Protein AF-A0A2E1ADJ5-F1 (afdb_monomer_lite)

Structure (mmCIF, N/CA/C/O backbone):
data_AF-A0A2E1ADJ5-F1
#
_entry.id   AF-A0A2E1ADJ5-F1
#
loop_
_atom_site.group_PDB
_atom_site.id
_atom_site.type_symbol
_atom_site.label_atom_id
_atom_site.label_alt_id
_atom_site.label_comp_id
_atom_site.label_asym_id
_atom_site.label_entity_id
_atom_site.label_seq_id
_atom_site.pdbx_PDB_ins_code
_atom_site.Cartn_x
_atom_site.Cartn_y
_atom_site.Cartn_z
_atom_site.occupancy
_atom_site.B_iso_or_equiv
_atom_site.auth_seq_id
_atom_site.auth_comp_id
_atom_site.auth_asym_id
_atom_site.auth_atom_id
_atom_site.pdbx_PDB_model_num
ATOM 1 N N . MET A 1 1 ? -7.834 29.417 52.247 1.00 52.25 1 MET A N 1
ATOM 2 C CA . MET A 1 1 ? -7.275 28.263 51.501 1.00 52.25 1 MET A CA 1
ATOM 3 C C . MET A 1 1 ? -6.589 27.219 52.386 1.00 52.25 1 MET A C 1
ATOM 5 O O . MET A 1 1 ? -6.859 26.043 52.193 1.00 52.25 1 MET A O 1
ATOM 9 N N . GLN A 1 2 ? -5.779 27.581 53.392 1.00 65.94 2 GLN A N 1
ATOM 10 C CA . GLN A 1 2 ? -5.091 26.585 54.244 1.00 65.94 2 GLN A CA 1
ATOM 11 C C . GLN A 1 2 ? -6.019 25.698 55.107 1.00 65.94 2 GLN A C 1
ATOM 13 O O . GLN A 1 2 ? -5.661 24.567 55.423 1.00 65.94 2 GLN A O 1
ATOM 18 N N . SER A 1 3 ? -7.222 26.161 55.468 1.00 71.06 3 SER A N 1
ATOM 19 C CA . SER A 1 3 ? -8.193 25.342 56.218 1.00 71.06 3 SER A CA 1
ATOM 20 C C . SER A 1 3 ? -8.814 24.229 55.368 1.00 71.06 3 SER A C 1
ATOM 22 O O . SER A 1 3 ? -9.024 23.127 55.866 1.00 71.06 3 SER A O 1
ATOM 24 N N . ILE A 1 4 ? -9.042 24.482 54.078 1.00 83.25 4 ILE A N 1
ATOM 25 C CA . ILE A 1 4 ? -9.613 23.507 53.137 1.00 83.25 4 ILE A CA 1
ATOM 26 C C . ILE A 1 4 ? -8.600 22.386 52.877 1.00 83.25 4 ILE A C 1
ATOM 28 O O . ILE A 1 4 ? -8.944 21.213 52.980 1.00 83.25 4 ILE A O 1
ATOM 32 N N . LEU A 1 5 ? -7.324 22.740 52.685 1.00 82.56 5 LEU A N 1
ATOM 33 C CA . LEU A 1 5 ? -6.226 21.780 52.528 1.00 82.56 5 LEU A CA 1
ATOM 34 C C . LEU A 1 5 ? -6.036 20.878 53.754 1.00 82.56 5 LEU A C 1
ATOM 36 O O . LEU A 1 5 ? -5.823 19.680 53.596 1.00 82.56 5 LEU A O 1
ATOM 40 N N . ARG A 1 6 ? -6.180 21.412 54.975 1.00 81.12 6 ARG A N 1
ATOM 41 C CA . ARG A 1 6 ? -6.134 20.612 56.218 1.00 81.12 6 ARG A CA 1
ATOM 42 C C . ARG A 1 6 ? -7.337 19.685 56.391 1.00 81.12 6 ARG A C 1
ATOM 44 O O . ARG A 1 6 ? -7.247 18.689 57.101 1.00 81.12 6 ARG A O 1
ATOM 51 N N . THR A 1 7 ? -8.460 20.027 55.769 1.00 75.31 7 THR A N 1
ATOM 52 C CA . THR A 1 7 ? -9.682 19.218 55.828 1.00 75.31 7 THR A CA 1
ATOM 53 C C . THR A 1 7 ? -9.616 18.088 54.802 1.00 75.31 7 THR A C 1
ATOM 55 O O . THR A 1 7 ? -9.894 16.948 55.148 1.00 75.31 7 THR A O 1
ATOM 58 N N . LEU A 1 8 ? -9.139 18.376 53.587 1.00 78.88 8 LEU A N 1
ATOM 59 C CA . LEU A 1 8 ? -8.881 17.369 52.554 1.00 78.88 8 LEU A CA 1
ATOM 60 C C . LEU A 1 8 ? -7.801 16.370 52.974 1.00 78.88 8 LEU A C 1
ATOM 62 O O . LEU A 1 8 ? -8.005 15.170 52.842 1.00 78.88 8 LEU A O 1
ATOM 66 N N . THR A 1 9 ? -6.696 16.844 53.555 1.00 81.88 9 THR A N 1
ATOM 67 C CA . THR A 1 9 ? -5.648 15.947 54.072 1.00 81.88 9 THR A CA 1
ATOM 68 C C . THR A 1 9 ? -6.170 15.057 55.192 1.00 81.88 9 THR A C 1
ATOM 70 O O . THR A 1 9 ? -5.968 13.859 55.116 1.00 81.88 9 THR A O 1
ATOM 73 N N . LYS A 1 10 ? -6.945 15.569 56.160 1.00 71.00 10 LYS A N 1
ATOM 74 C CA . LYS A 1 10 ? -7.554 14.721 57.206 1.00 71.00 10 LYS A CA 1
ATOM 75 C C . LYS A 1 10 ? -8.559 13.688 56.687 1.00 71.00 10 LYS A C 1
ATOM 77 O O . LYS A 1 10 ? -8.744 12.668 57.338 1.00 71.00 10 LYS A O 1
ATOM 82 N N . ILE A 1 11 ? -9.217 13.955 55.559 1.00 72.06 11 ILE A N 1
ATOM 83 C CA . ILE A 1 11 ? -10.135 13.006 54.911 1.00 72.06 11 ILE A CA 1
ATOM 84 C C . ILE A 1 11 ? -9.351 11.929 54.142 1.00 72.06 11 ILE A C 1
ATOM 86 O O . ILE A 1 11 ? -9.779 10.780 54.107 1.00 72.06 11 ILE A O 1
ATOM 90 N N . LEU A 1 12 ? -8.189 12.279 53.582 1.00 76.94 12 LEU A N 1
ATOM 91 C CA . LEU A 1 12 ? -7.312 11.363 52.844 1.00 76.94 12 LEU A CA 1
ATOM 92 C C . LEU A 1 12 ? -6.382 10.532 53.748 1.00 76.94 12 LEU A C 1
ATOM 94 O O . LEU A 1 12 ? -5.967 9.453 53.348 1.00 76.94 12 LEU A O 1
ATOM 98 N N . ASP A 1 13 ? -6.082 10.998 54.965 1.00 72.50 13 ASP A N 1
ATOM 99 C CA . ASP A 1 13 ? -5.106 10.372 55.878 1.00 72.50 13 ASP A CA 1
ATOM 100 C C . ASP A 1 13 ? -5.638 9.123 56.611 1.00 72.50 13 ASP A C 1
ATOM 102 O O . ASP A 1 13 ? -4.948 8.540 57.444 1.00 72.50 13 ASP A O 1
ATOM 106 N N . GLY A 1 14 ? -6.889 8.716 56.361 1.00 58.53 14 GLY A N 1
ATOM 107 C CA . GLY A 1 14 ? -7.429 7.418 56.785 1.00 58.53 14 GLY A CA 1
ATOM 108 C C . GLY A 1 14 ? -7.419 7.126 58.293 1.00 58.53 14 GLY A C 1
ATOM 109 O O . GLY A 1 14 ? -7.661 5.986 58.683 1.00 58.53 14 GLY A O 1
ATOM 110 N N . THR A 1 15 ? -7.148 8.111 59.158 1.00 62.16 15 THR A N 1
ATOM 111 C CA . THR A 1 15 ? -7.036 7.889 60.605 1.00 62.16 15 THR A CA 1
ATOM 112 C C . THR A 1 15 ? -8.416 7.570 61.197 1.00 62.16 15 THR A C 1
ATOM 114 O O . THR A 1 15 ? -9.298 8.434 61.215 1.00 62.16 15 THR A O 1
ATOM 117 N N . P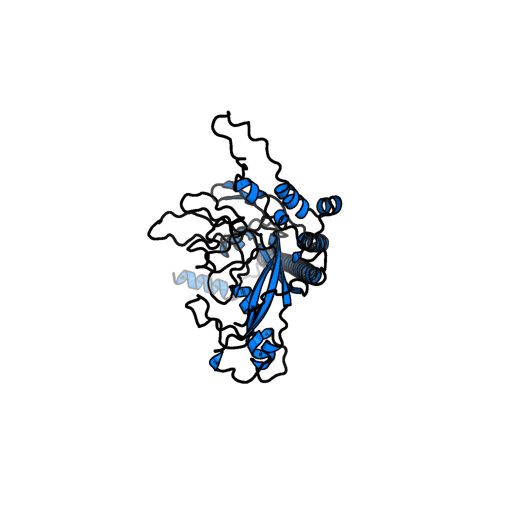RO A 1 16 ? -8.653 6.336 61.686 1.00 54.38 16 PRO A N 1
ATOM 118 C CA . PRO A 1 16 ? -9.977 5.927 62.127 1.00 54.38 16 PRO A CA 1
ATOM 119 C C . PRO A 1 16 ? -10.346 6.667 63.416 1.00 54.38 16 PRO A C 1
ATOM 121 O O . PRO A 1 16 ? -9.725 6.494 64.467 1.00 54.38 16 PRO A O 1
ATOM 124 N N . SER A 1 17 ? -11.378 7.509 63.353 1.00 57.72 17 SER A N 1
ATOM 125 C CA . SER A 1 17 ? -11.903 8.200 64.528 1.00 57.72 17 SER A CA 1
ATOM 126 C C . SER A 1 17 ? -12.551 7.192 65.482 1.00 57.72 17 SER A C 1
ATOM 128 O O . SER A 1 17 ? -13.560 6.571 65.155 1.00 57.72 17 SER A O 1
ATOM 130 N N . HIS A 1 18 ? -11.993 7.058 66.683 1.00 56.41 18 HIS A N 1
ATOM 131 C CA . HIS A 1 18 ? -12.342 6.065 67.707 1.00 56.41 18 HIS A CA 1
ATOM 132 C C . HIS A 1 18 ? -13.720 6.258 68.393 1.00 56.41 18 HIS A C 1
ATOM 134 O O . HIS A 1 18 ? -13.924 5.808 69.521 1.00 56.41 18 HIS A O 1
ATOM 140 N N . ILE A 1 19 ? -14.686 6.940 67.763 1.00 54.78 19 ILE A N 1
ATOM 141 C CA . ILE A 1 19 ? -15.938 7.364 68.407 1.00 54.78 19 ILE A CA 1
ATOM 142 C C . ILE A 1 19 ? -17.159 6.750 67.703 1.00 54.78 19 ILE A C 1
ATOM 144 O O . ILE A 1 19 ? -17.507 7.129 66.593 1.00 54.78 19 ILE A O 1
ATOM 148 N N . ARG A 1 20 ? -17.858 5.881 68.452 1.00 50.19 20 ARG A N 1
ATOM 149 C CA . ARG A 1 20 ? -19.203 5.304 68.225 1.00 50.19 20 ARG A CA 1
ATOM 150 C C . ARG A 1 20 ? -19.357 4.244 67.119 1.00 50.19 20 ARG A C 1
ATOM 152 O O . ARG A 1 20 ? -19.408 4.528 65.932 1.00 50.19 20 ARG A O 1
ATOM 159 N N . HIS A 1 21 ? -19.638 3.019 67.576 1.00 53.53 21 HIS A N 1
ATOM 160 C CA . HIS A 1 21 ? -20.157 1.850 66.847 1.00 53.53 21 HIS A CA 1
ATOM 161 C C . HIS A 1 21 ? -21.548 2.059 66.187 1.00 53.53 21 HIS A C 1
ATOM 163 O O . HIS A 1 21 ? -22.458 1.248 66.361 1.00 53.53 21 HIS A O 1
ATOM 169 N N . SER A 1 22 ? -21.766 3.128 65.418 1.00 59.50 22 SER A N 1
ATOM 170 C CA . SER A 1 22 ? -23.012 3.319 64.664 1.00 59.50 22 SER A CA 1
ATOM 171 C C . SER A 1 22 ? -22.792 3.153 63.160 1.00 59.50 22 SER A C 1
ATOM 173 O O . SER A 1 22 ? -22.309 4.058 62.494 1.00 59.50 22 SER A O 1
ATOM 175 N N . ARG A 1 23 ? -23.228 1.995 62.643 1.00 59.97 23 ARG A N 1
ATOM 176 C CA . ARG A 1 23 ? 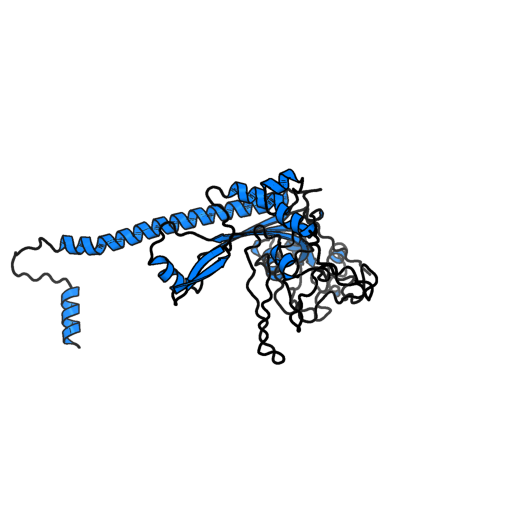-23.607 1.723 61.241 1.00 59.97 23 ARG A CA 1
ATOM 177 C C . ARG A 1 23 ? -22.555 2.045 60.156 1.00 59.97 23 ARG A C 1
ATOM 179 O O . ARG A 1 23 ? -22.776 2.898 59.312 1.00 59.97 23 ARG A O 1
ATOM 186 N N . GLN A 1 24 ? -21.520 1.209 60.048 1.00 62.94 24 GLN A N 1
ATOM 187 C CA . GLN A 1 24 ? -20.665 1.090 58.845 1.00 62.94 24 GLN A CA 1
ATOM 188 C C . GLN A 1 24 ? -21.319 0.308 57.676 1.00 62.94 24 GLN A C 1
ATOM 190 O O . GLN A 1 24 ? -20.657 -0.039 56.704 1.00 62.94 24 GLN A O 1
ATOM 195 N N . ARG A 1 25 ? -22.630 0.021 57.721 1.00 67.19 25 ARG A N 1
ATOM 196 C CA . ARG A 1 25 ? -23.320 -0.873 56.760 1.00 67.19 25 ARG A CA 1
ATOM 197 C C . ARG A 1 25 ? -23.532 -0.299 55.341 1.00 67.19 25 ARG A C 1
ATOM 199 O O . ARG A 1 25 ? -24.276 -0.892 54.575 1.00 67.19 25 ARG A O 1
ATOM 206 N N . GLY A 1 26 ? -22.894 0.814 54.978 1.00 79.38 26 GLY A N 1
ATOM 207 C CA . GLY A 1 26 ? -23.014 1.424 53.643 1.00 79.38 26 GLY A CA 1
ATOM 208 C C . GLY A 1 26 ? -21.693 1.793 52.966 1.00 79.38 26 GLY A C 1
ATOM 209 O O . GLY A 1 26 ? -21.693 2.053 51.769 1.00 79.38 26 GLY A O 1
ATOM 210 N N . GLN A 1 27 ? -20.568 1.787 53.691 1.00 85.81 27 GLN A N 1
ATOM 211 C CA . GLN A 1 27 ? -19.283 2.229 53.140 1.00 85.81 27 GLN A CA 1
ATOM 212 C C . GLN A 1 27 ? -18.742 1.247 52.093 1.00 85.81 27 GLN A C 1
ATOM 214 O O . GLN A 1 27 ? -18.392 1.662 50.997 1.00 85.81 27 GLN A O 1
ATOM 219 N N . SER A 1 28 ? -18.776 -0.057 52.382 1.00 86.56 28 SER A N 1
ATOM 220 C CA . SER A 1 28 ? -18.347 -1.088 51.426 1.00 86.56 28 SER A CA 1
ATOM 221 C C . SER A 1 28 ? -19.194 -1.091 50.144 1.00 86.56 28 SER A C 1
ATOM 223 O O . SER A 1 28 ? -18.665 -1.342 49.066 1.00 86.56 28 SER A O 1
ATOM 225 N N . LEU A 1 29 ? -20.486 -0.744 50.238 1.00 92.50 29 LEU A N 1
ATOM 226 C CA . LEU A 1 29 ? -21.352 -0.616 49.064 1.00 92.50 29 LEU A CA 1
ATOM 227 C C . LEU A 1 29 ? -20.966 0.606 48.220 1.00 92.50 29 LEU A C 1
ATOM 229 O O . LEU A 1 29 ? -20.943 0.505 46.999 1.00 92.50 29 LEU A O 1
ATOM 233 N N . ALA A 1 30 ? -20.618 1.730 48.854 1.00 92.12 30 ALA A N 1
ATOM 234 C CA . ALA A 1 30 ? -20.147 2.923 48.152 1.00 92.12 30 ALA A CA 1
ATOM 235 C C . ALA A 1 30 ? -18.777 2.706 47.484 1.00 92.12 30 ALA A C 1
ATOM 237 O O . ALA A 1 30 ? -18.592 3.100 46.336 1.00 92.12 30 ALA A O 1
ATOM 238 N N . GLU A 1 31 ? -17.842 2.037 48.162 1.00 93.50 31 GLU A N 1
ATOM 239 C CA . GLU A 1 31 ? -16.528 1.699 47.600 1.00 93.50 31 GLU A CA 1
ATOM 240 C C . GLU A 1 31 ? -16.664 0.739 46.412 1.00 93.50 31 GLU A C 1
ATOM 242 O O . GLU A 1 31 ? -16.095 0.983 45.349 1.00 93.50 31 GLU A O 1
ATOM 247 N N . MET A 1 32 ? -17.492 -0.303 46.540 1.00 94.69 32 MET A N 1
ATOM 248 C CA . MET A 1 32 ? -17.757 -1.221 45.433 1.00 94.69 32 MET A CA 1
ATOM 249 C C . MET A 1 32 ? -18.460 -0.514 44.268 1.00 94.69 32 MET A C 1
ATOM 251 O O . MET A 1 32 ? -18.084 -0.736 43.120 1.00 94.69 32 MET A O 1
ATOM 255 N N . ALA A 1 33 ? -19.427 0.367 44.536 1.00 96.06 33 ALA A N 1
ATOM 256 C CA . ALA A 1 33 ? -20.116 1.135 43.499 1.00 96.06 33 ALA A CA 1
ATOM 257 C C . ALA A 1 33 ? -19.177 2.081 42.729 1.00 96.06 33 ALA A C 1
ATOM 259 O O . ALA A 1 33 ? -19.435 2.355 41.561 1.00 96.06 33 ALA A O 1
ATOM 260 N N . LEU A 1 34 ? -18.088 2.547 43.352 1.00 95.62 34 LEU A N 1
ATOM 261 C CA . LEU A 1 34 ? -17.091 3.410 42.712 1.00 95.62 34 LEU A CA 1
ATOM 262 C C . LEU A 1 34 ? -16.047 2.599 41.923 1.00 95.62 34 LEU A C 1
ATOM 264 O O . LEU A 1 34 ? -15.686 2.983 40.815 1.00 95.62 34 LEU A O 1
ATOM 268 N N . VAL A 1 35 ? -15.599 1.452 42.444 1.00 96.81 35 VAL A N 1
ATOM 269 C CA . VAL A 1 35 ? -14.569 0.614 41.792 1.00 96.81 35 VAL A CA 1
ATOM 270 C C . VAL A 1 35 ? -15.132 -0.220 40.638 1.00 96.81 35 VAL A C 1
ATOM 272 O O . VAL A 1 35 ? -14.465 -0.409 39.624 1.00 96.81 35 VAL A O 1
ATOM 275 N N . THR A 1 36 ? -16.368 -0.703 40.760 1.00 96.75 36 THR A N 1
ATOM 276 C CA . THR A 1 36 ? -17.011 -1.559 39.750 1.00 96.75 36 THR A CA 1
ATOM 277 C C . THR A 1 36 ? -17.039 -0.943 38.340 1.00 96.75 36 THR A C 1
ATOM 279 O O . THR A 1 36 ? -16.600 -1.626 37.416 1.00 96.75 36 THR A O 1
ATOM 282 N N . PRO A 1 37 ? -17.480 0.314 38.116 1.00 93.31 37 PRO A N 1
ATOM 283 C CA . PRO A 1 37 ? -17.462 0.903 36.775 1.00 93.31 37 PRO A CA 1
ATOM 284 C C . PRO A 1 37 ? -16.044 1.034 36.207 1.00 93.31 37 PRO A C 1
ATOM 286 O O . PRO A 1 37 ? -15.856 0.822 35.014 1.00 93.31 37 PRO A O 1
ATOM 289 N N . LEU A 1 38 ? -15.038 1.304 37.047 1.00 93.69 38 LEU A N 1
ATOM 290 C CA . LEU A 1 38 ? -13.640 1.362 36.612 1.00 93.69 38 LEU A CA 1
ATOM 291 C C . LEU A 1 38 ? -13.135 -0.012 36.146 1.00 93.69 38 LEU A C 1
ATOM 293 O O . LEU A 1 38 ? -12.492 -0.107 35.103 1.00 93.69 38 LEU A O 1
ATOM 297 N N . LEU A 1 39 ? -13.483 -1.084 36.864 1.00 96.75 39 LEU A N 1
ATOM 298 C CA . LEU A 1 39 ? -13.166 -2.449 36.436 1.00 96.75 39 LEU A CA 1
ATOM 299 C C . LEU A 1 39 ? -13.887 -2.827 35.137 1.00 96.75 39 LEU A C 1
ATOM 301 O O . LEU A 1 39 ? -13.278 -3.455 34.277 1.00 96.75 39 LEU A O 1
ATOM 305 N N . PHE A 1 40 ? -15.148 -2.423 34.961 1.00 94.44 40 PHE A N 1
ATOM 306 C CA . PHE A 1 40 ? -15.875 -2.661 33.712 1.00 94.44 40 PHE A CA 1
ATOM 307 C C . PHE A 1 40 ? -15.247 -1.933 32.524 1.00 94.44 40 PHE A C 1
ATOM 309 O O . PHE A 1 40 ? -15.060 -2.559 31.487 1.00 94.44 40 PHE A O 1
ATOM 316 N N . ILE A 1 41 ? -14.868 -0.660 32.682 1.00 91.69 41 ILE A N 1
ATOM 317 C CA . ILE A 1 41 ? -14.156 0.100 31.641 1.00 91.69 41 ILE A CA 1
ATOM 318 C C . ILE A 1 41 ? -12.839 -0.597 31.281 1.00 91.69 41 ILE A C 1
ATOM 320 O O . ILE A 1 41 ? -12.524 -0.736 30.104 1.00 91.69 41 ILE A O 1
ATOM 324 N N . MET A 1 42 ? -12.096 -1.090 32.277 1.00 94.75 42 MET A N 1
ATOM 325 C CA . MET A 1 42 ? -10.849 -1.821 32.044 1.00 94.75 42 MET A CA 1
ATOM 326 C C . MET A 1 42 ? -11.077 -3.130 31.273 1.00 94.75 42 MET A C 1
ATOM 328 O O . MET A 1 42 ? -10.353 -3.410 30.324 1.00 94.75 42 MET A O 1
ATOM 332 N N . VAL A 1 43 ? -12.083 -3.926 31.649 1.00 96.00 43 VAL A N 1
ATOM 333 C CA . VAL A 1 43 ? -12.409 -5.184 30.952 1.00 96.00 43 VAL A CA 1
ATOM 334 C C . VAL A 1 43 ? -12.854 -4.915 29.516 1.00 96.00 43 VAL A C 1
ATOM 336 O O . VAL A 1 43 ? -12.372 -5.575 28.603 1.00 96.00 43 VAL A O 1
ATOM 339 N N . VAL A 1 44 ? -13.722 -3.923 29.315 1.00 93.81 44 VAL A N 1
ATOM 340 C CA . VAL A 1 44 ? -14.154 -3.461 27.989 1.00 93.81 44 VAL A CA 1
ATOM 341 C C . VAL A 1 44 ? -12.955 -3.041 27.141 1.00 93.81 44 VAL A C 1
ATOM 343 O O . VAL A 1 44 ? -12.827 -3.503 26.015 1.00 93.81 44 VAL A O 1
ATOM 346 N N . GLY A 1 45 ? -12.040 -2.242 27.699 1.00 91.12 45 GLY A N 1
ATOM 347 C CA . GLY A 1 45 ? -10.834 -1.811 26.993 1.00 91.12 45 GLY A CA 1
ATOM 348 C C . GLY A 1 45 ? -9.929 -2.977 26.588 1.00 91.12 45 GLY A C 1
ATOM 349 O O . GLY A 1 45 ? -9.416 -2.988 25.478 1.00 91.12 45 GLY A O 1
ATOM 350 N N . ILE A 1 46 ? -9.770 -3.991 27.444 1.00 96.25 46 ILE A N 1
ATOM 351 C CA . ILE A 1 46 ? -8.985 -5.192 27.107 1.00 96.25 46 ILE A CA 1
ATOM 352 C C . ILE A 1 46 ? -9.639 -5.983 25.968 1.00 96.25 46 ILE A C 1
ATOM 354 O O . ILE A 1 46 ? -8.933 -6.461 25.083 1.00 96.25 46 ILE A O 1
ATOM 358 N N . VAL A 1 47 ? -10.969 -6.124 25.979 1.00 96.25 47 VAL A N 1
ATOM 359 C CA . VAL A 1 47 ? -11.704 -6.807 24.901 1.00 96.25 47 VAL A CA 1
ATOM 360 C C . VAL A 1 47 ? -11.554 -6.049 23.581 1.00 96.25 47 VAL A C 1
ATOM 362 O O . VAL A 1 47 ? -11.262 -6.674 22.567 1.00 96.25 47 VAL A O 1
ATOM 365 N N . GLU A 1 48 ? -11.680 -4.721 23.609 1.00 93.81 48 GLU A N 1
ATOM 366 C CA . GLU A 1 48 ? -11.525 -3.856 22.434 1.00 93.81 48 GLU A CA 1
ATOM 367 C C . GLU A 1 48 ? -10.109 -3.949 21.846 1.00 93.81 48 GLU A C 1
ATOM 369 O O . GLU A 1 48 ? -9.939 -4.190 20.655 1.00 93.81 48 GLU A O 1
ATOM 374 N N . ILE A 1 49 ? -9.076 -3.864 22.691 1.00 93.69 49 ILE A N 1
ATOM 375 C CA . ILE A 1 49 ? -7.678 -4.013 22.258 1.00 93.69 49 ILE A CA 1
ATOM 376 C C . ILE A 1 49 ? -7.428 -5.415 21.686 1.00 93.69 49 ILE A C 1
ATOM 378 O O . ILE A 1 49 ? -6.718 -5.554 20.692 1.00 93.69 49 ILE A O 1
ATOM 382 N N . GLY A 1 50 ? -8.001 -6.460 22.292 1.00 96.19 50 GLY A N 1
ATOM 383 C CA . GLY A 1 50 ? -7.891 -7.828 21.783 1.00 96.19 50 GLY A CA 1
ATOM 384 C C . GLY A 1 50 ? -8.539 -7.996 20.407 1.00 96.19 50 GLY A C 1
ATOM 385 O O . GLY A 1 50 ? -7.966 -8.652 19.539 1.00 96.19 50 GLY A O 1
ATOM 386 N N . TRP A 1 51 ? -9.696 -7.366 20.198 1.00 95.62 51 TRP A N 1
ATOM 387 C CA . TRP A 1 51 ? -10.386 -7.325 18.909 1.00 95.62 51 TRP A CA 1
ATOM 388 C C . TRP A 1 51 ? -9.566 -6.580 17.847 1.00 95.62 51 TRP A C 1
ATOM 390 O O . TRP A 1 51 ? -9.308 -7.125 16.775 1.00 95.62 51 TRP A O 1
ATOM 400 N N . PHE A 1 52 ? -9.062 -5.387 18.177 1.00 95.06 52 PHE A N 1
ATOM 401 C CA . PHE A 1 52 ? -8.165 -4.614 17.315 1.00 95.06 52 PHE A CA 1
ATOM 402 C C . PHE A 1 52 ? -6.916 -5.407 16.914 1.00 95.06 52 PHE A C 1
ATOM 404 O O . PHE A 1 52 ? -6.594 -5.500 15.731 1.00 95.06 52 PHE A O 1
ATOM 411 N N . ALA A 1 53 ? -6.244 -6.039 17.881 1.00 96.62 53 ALA A N 1
ATOM 412 C CA . ALA A 1 53 ? -5.054 -6.844 17.626 1.00 96.62 53 ALA A CA 1
ATOM 413 C C . ALA A 1 53 ? -5.348 -8.054 16.723 1.00 96.62 53 ALA A C 1
ATOM 415 O O . ALA A 1 53 ? -4.536 -8.378 15.860 1.00 96.62 53 ALA A O 1
ATOM 416 N N . ASN A 1 54 ? -6.503 -8.706 16.890 1.00 96.81 54 ASN A N 1
ATOM 417 C CA . ASN A 1 54 ? -6.914 -9.811 16.025 1.00 96.81 54 ASN A CA 1
ATOM 418 C C . ASN A 1 54 ? -7.113 -9.357 14.570 1.00 96.81 54 ASN A C 1
ATOM 420 O O . ASN A 1 54 ? -6.619 -10.011 13.650 1.00 96.81 54 ASN A O 1
ATOM 424 N N . ASN A 1 55 ? -7.777 -8.216 14.361 1.00 96.56 55 ASN A N 1
ATOM 425 C CA . ASN A 1 55 ? -7.982 -7.664 13.021 1.00 96.56 55 ASN A CA 1
ATOM 426 C C . ASN A 1 55 ? -6.641 -7.252 12.402 1.00 96.56 55 ASN A C 1
ATOM 428 O O . ASN A 1 55 ? -6.346 -7.652 11.283 1.00 96.56 55 ASN A O 1
ATOM 432 N N . TYR A 1 56 ? -5.775 -6.571 13.158 1.00 97.31 56 TYR A N 1
ATOM 433 C CA . TYR A 1 56 ? -4.427 -6.204 12.712 1.00 97.31 56 TYR A CA 1
ATOM 434 C C . TYR A 1 56 ? -3.591 -7.417 12.267 1.00 97.31 56 TYR A C 1
ATOM 436 O O . TYR A 1 56 ? -2.969 -7.391 11.207 1.00 97.31 56 TYR A O 1
ATOM 444 N N . LEU A 1 57 ? -3.594 -8.506 13.046 1.00 97.25 57 LEU A N 1
ATOM 445 C CA . LEU A 1 57 ? -2.878 -9.737 12.689 1.00 97.25 57 LEU A CA 1
ATOM 446 C C . LEU A 1 57 ? -3.462 -10.418 11.446 1.00 97.25 57 LEU A C 1
ATOM 448 O O . LEU A 1 57 ? -2.701 -10.967 10.654 1.00 97.25 57 LEU A O 1
ATOM 452 N N . THR A 1 58 ? -4.785 -10.368 11.272 1.00 97.94 58 THR A N 1
ATOM 453 C CA . THR A 1 58 ? -5.460 -10.897 10.077 1.00 97.94 58 THR A CA 1
ATOM 454 C C . THR A 1 58 ? -5.028 -10.112 8.841 1.00 97.94 58 THR A C 1
ATOM 456 O O . THR A 1 58 ? -4.544 -10.706 7.883 1.00 97.94 58 THR A O 1
ATOM 459 N N . LEU A 1 59 ? -5.090 -8.778 8.898 1.00 97.94 59 LEU A N 1
ATOM 460 C CA . LEU A 1 59 ? -4.663 -7.899 7.807 1.00 97.94 59 LEU A CA 1
ATOM 461 C C . LEU A 1 59 ? -3.182 -8.118 7.446 1.00 97.94 59 LEU A C 1
ATOM 463 O O . LEU A 1 59 ? -2.843 -8.196 6.269 1.00 97.94 59 LEU A O 1
ATOM 467 N N . LEU A 1 60 ? -2.300 -8.286 8.443 1.00 98.00 60 LEU A N 1
ATOM 468 C CA . LEU A 1 60 ? -0.885 -8.614 8.214 1.00 98.00 60 LEU A CA 1
ATOM 469 C C . LEU A 1 60 ? -0.673 -9.953 7.498 1.00 98.00 60 LEU A C 1
ATOM 471 O O . LEU A 1 60 ? 0.282 -10.092 6.735 1.00 98.00 60 LEU A O 1
ATOM 475 N N . GLU A 1 61 ? -1.489 -10.968 7.780 1.00 98.06 61 GLU A N 1
ATOM 476 C CA . GLU A 1 61 ? -1.365 -12.251 7.087 1.00 98.06 61 GLU A CA 1
ATOM 477 C C . GLU A 1 61 ? -1.911 -12.158 5.660 1.00 98.06 61 GLU A C 1
ATOM 479 O O . GLU A 1 61 ? -1.278 -12.664 4.736 1.00 98.06 61 GLU A O 1
ATOM 484 N N . VAL A 1 62 ? -3.014 -11.434 5.459 1.00 98.38 62 VAL A N 1
ATOM 485 C CA . VAL A 1 62 ? -3.600 -11.192 4.134 1.00 98.38 62 VAL A CA 1
ATOM 486 C C . VAL A 1 62 ? -2.628 -10.452 3.216 1.00 98.38 62 VAL A C 1
ATOM 488 O O . VAL A 1 62 ? -2.396 -10.904 2.095 1.00 98.38 62 VAL A O 1
ATOM 491 N N . THR A 1 63 ? -1.985 -9.375 3.679 1.00 98.19 63 THR A N 1
ATOM 492 C CA . THR A 1 63 ? -0.984 -8.663 2.862 1.00 98.19 63 THR A CA 1
ATOM 493 C C . THR A 1 63 ? 0.207 -9.545 2.510 1.00 98.19 63 THR A C 1
ATOM 495 O O . THR A 1 63 ? 0.685 -9.515 1.376 1.00 98.19 63 THR A O 1
ATOM 498 N N . ARG A 1 64 ? 0.659 -10.409 3.430 1.00 98.19 64 ARG A N 1
ATOM 499 C CA . ARG A 1 64 ? 1.711 -11.397 3.134 1.00 98.19 64 ARG A CA 1
ATOM 500 C C . ARG A 1 64 ? 1.273 -12.431 2.107 1.00 98.19 64 ARG A C 1
ATOM 502 O O . ARG A 1 64 ? 2.094 -12.814 1.277 1.00 98.19 64 ARG A O 1
ATOM 509 N N . ILE A 1 65 ? 0.030 -12.909 2.173 1.00 98.25 65 ILE A N 1
ATOM 510 C CA . ILE A 1 65 ? -0.532 -13.830 1.176 1.00 98.25 65 ILE A CA 1
ATOM 511 C C . ILE A 1 65 ? -0.552 -13.150 -0.192 1.00 98.25 65 ILE A C 1
ATOM 513 O O . ILE A 1 65 ? -0.058 -13.738 -1.153 1.00 98.25 65 ILE A O 1
ATOM 517 N N . GLY A 1 66 ? -1.029 -11.905 -0.271 1.00 98.00 66 GLY A N 1
ATOM 518 C CA . GLY A 1 66 ? -1.040 -11.124 -1.507 1.00 98.00 66 GLY A CA 1
ATOM 519 C C . GLY A 1 66 ? 0.358 -10.965 -2.105 1.00 98.00 66 GLY A C 1
ATOM 520 O O . GLY A 1 66 ? 0.604 -11.361 -3.245 1.00 98.00 66 GLY A O 1
ATOM 521 N N . ALA A 1 67 ? 1.313 -10.490 -1.304 1.00 97.81 67 ALA A N 1
ATOM 522 C CA . ALA A 1 67 ? 2.675 -10.268 -1.774 1.00 97.81 67 ALA A CA 1
ATOM 523 C C . ALA A 1 67 ? 3.371 -11.575 -2.198 1.00 97.81 67 ALA A C 1
ATOM 525 O O . ALA A 1 67 ? 4.007 -11.618 -3.249 1.00 97.81 67 ALA A O 1
ATOM 526 N N . ARG A 1 68 ? 3.193 -12.678 -1.452 1.00 97.69 68 ARG A N 1
ATOM 527 C CA . ARG A 1 68 ? 3.691 -14.011 -1.852 1.00 97.69 68 ARG A CA 1
ATOM 528 C C . ARG A 1 68 ? 3.050 -14.505 -3.140 1.00 97.69 68 ARG A C 1
ATOM 530 O O . ARG A 1 68 ? 3.744 -15.094 -3.964 1.00 97.69 68 ARG A O 1
ATOM 537 N N . THR A 1 69 ? 1.753 -14.275 -3.308 1.00 97.56 69 THR A N 1
ATOM 538 C CA . THR A 1 69 ? 1.031 -14.663 -4.520 1.00 97.56 69 THR A CA 1
ATOM 539 C C . THR A 1 69 ? 1.626 -13.953 -5.728 1.00 97.56 69 THR A C 1
ATOM 541 O O . THR A 1 69 ? 1.967 -14.621 -6.696 1.00 97.56 69 THR A O 1
ATOM 544 N N . GLY A 1 70 ? 1.902 -12.650 -5.632 1.00 96.38 70 GLY A N 1
ATOM 545 C CA . GLY A 1 70 ? 2.571 -11.909 -6.704 1.00 96.38 70 GLY A CA 1
ATOM 546 C C . GLY A 1 70 ? 3.922 -12.498 -7.124 1.00 96.38 70 GLY A C 1
ATOM 547 O O . GLY A 1 70 ? 4.240 -12.514 -8.308 1.00 96.38 70 GLY A O 1
ATOM 548 N N . THR A 1 71 ? 4.692 -13.079 -6.198 1.00 95.62 71 THR A N 1
ATOM 549 C CA . THR A 1 71 ? 6.002 -13.676 -6.538 1.00 95.62 71 THR A CA 1
ATOM 550 C C . THR A 1 71 ? 5.932 -14.916 -7.428 1.00 95.62 71 THR A C 1
ATOM 552 O O . THR A 1 71 ? 6.923 -15.255 -8.075 1.00 95.62 71 THR A O 1
ATOM 555 N N . VAL A 1 72 ? 4.793 -15.617 -7.445 1.00 96.56 72 VAL A N 1
ATOM 556 C CA . VAL A 1 72 ? 4.627 -16.865 -8.208 1.00 96.56 72 VAL A CA 1
ATOM 557 C C . VAL A 1 72 ? 3.910 -16.659 -9.542 1.00 96.56 72 VAL A C 1
ATOM 559 O O . VAL A 1 72 ? 3.836 -17.597 -10.336 1.00 96.56 72 VAL A O 1
ATOM 562 N N . LEU A 1 73 ? 3.389 -15.456 -9.800 1.00 95.44 73 LEU A N 1
ATOM 563 C CA . LEU A 1 73 ? 2.693 -15.126 -11.040 1.00 95.44 73 LEU A CA 1
ATOM 564 C C . LEU A 1 73 ? 3.699 -14.833 -12.154 1.00 95.44 73 LEU A C 1
ATOM 566 O O . LEU A 1 73 ? 4.451 -13.863 -12.081 1.00 95.44 73 LEU A O 1
ATOM 570 N N . ILE A 1 74 ? 3.709 -15.706 -13.166 1.00 94.19 74 ILE A N 1
ATOM 571 C CA . ILE A 1 74 ? 4.651 -15.735 -14.294 1.00 94.19 74 ILE A CA 1
ATOM 572 C C . ILE A 1 74 ? 3.904 -15.810 -15.632 1.00 94.19 74 ILE A C 1
ATOM 574 O O . ILE A 1 74 ? 2.742 -16.215 -15.673 1.00 94.19 74 ILE A O 1
ATOM 578 N N . GLY A 1 75 ? 4.587 -15.480 -16.734 1.00 93.06 75 GLY A N 1
ATOM 579 C CA . GLY A 1 75 ? 4.016 -15.549 -18.086 1.00 93.06 75 GLY A CA 1
ATOM 580 C C . GLY A 1 75 ? 2.851 -14.575 -18.256 1.00 93.06 75 GLY A C 1
ATOM 581 O O . GLY A 1 75 ? 2.990 -13.413 -17.896 1.00 93.06 75 GLY A O 1
ATOM 582 N N . ASP A 1 76 ? 1.703 -15.066 -18.724 1.00 92.00 76 ASP A N 1
ATOM 583 C CA . ASP A 1 76 ? 0.488 -14.269 -18.982 1.00 92.00 76 ASP A CA 1
ATOM 584 C C . ASP A 1 76 ? -0.080 -13.583 -17.723 1.00 92.00 76 ASP A C 1
ATOM 586 O O . ASP A 1 76 ? -0.863 -12.642 -17.814 1.00 92.00 76 ASP A O 1
ATOM 590 N N . LEU A 1 77 ? 0.317 -14.044 -16.532 1.00 93.38 77 LEU A N 1
ATOM 591 C CA . LEU A 1 77 ? -0.042 -13.427 -15.254 1.00 93.38 77 LEU A CA 1
ATOM 592 C C . LEU A 1 77 ? 1.050 -12.496 -14.724 1.00 93.38 77 LEU A C 1
ATOM 594 O O . LEU A 1 77 ? 0.951 -12.071 -13.584 1.00 93.38 77 LEU A O 1
ATOM 598 N N . SER A 1 78 ? 2.097 -12.198 -15.492 1.00 92.75 78 SER A N 1
ATOM 599 C CA . SER A 1 78 ? 3.150 -11.250 -15.115 1.00 92.75 78 SER A CA 1
ATOM 600 C C . SER A 1 78 ? 2.612 -9.813 -15.087 1.00 92.75 78 SER A C 1
ATOM 602 O O . SER A 1 78 ? 1.759 -9.471 -15.909 1.00 92.75 78 SER A O 1
ATOM 604 N N . PRO A 1 79 ? 3.137 -8.923 -14.224 1.00 91.38 79 PRO A N 1
ATOM 605 C CA . PRO A 1 79 ? 2.809 -7.498 -14.295 1.00 91.38 79 PRO A CA 1
ATOM 606 C C . PRO A 1 79 ? 3.216 -6.861 -15.634 1.00 91.38 79 PRO A C 1
ATOM 608 O O . PRO A 1 79 ? 2.664 -5.829 -15.998 1.00 91.38 79 PRO A O 1
ATOM 611 N N . LEU A 1 80 ? 4.129 -7.489 -16.387 1.00 88.69 80 LEU A N 1
ATOM 612 C CA . LEU A 1 80 ? 4.524 -7.058 -17.734 1.00 88.69 80 LEU A CA 1
ATOM 613 C C . LEU A 1 80 ? 3.429 -7.282 -18.788 1.00 88.69 80 LEU A C 1
ATOM 615 O O . LEU A 1 80 ? 3.337 -6.523 -19.746 1.00 88.69 80 LEU A O 1
ATOM 619 N N . GLU A 1 81 ? 2.603 -8.315 -18.609 1.00 90.88 81 GLU A N 1
ATOM 620 C CA . GLU A 1 81 ? 1.500 -8.665 -19.518 1.00 90.88 81 GLU A CA 1
ATOM 621 C C . GLU A 1 81 ? 0.178 -8.003 -19.093 1.00 90.88 81 GLU A C 1
ATOM 623 O O . GLU A 1 81 ? -0.867 -8.183 -19.721 1.00 90.88 81 GLU A O 1
ATOM 628 N N . TRP A 1 82 ? 0.196 -7.234 -17.999 1.00 90.88 82 TRP A N 1
ATOM 629 C CA . TRP A 1 82 ? -0.993 -6.574 -17.487 1.00 90.88 82 TRP A CA 1
ATOM 630 C C . TRP A 1 82 ? -1.539 -5.551 -18.486 1.00 90.88 82 TRP A C 1
ATOM 632 O O . TRP A 1 82 ? -0.828 -4.663 -18.963 1.00 90.88 82 TRP A O 1
ATOM 642 N N . ASN A 1 83 ? -2.850 -5.615 -18.742 1.00 88.06 83 ASN A N 1
ATOM 643 C CA . ASN A 1 83 ? -3.529 -4.559 -19.475 1.00 88.06 83 ASN A CA 1
ATOM 644 C C . ASN A 1 83 ? -3.678 -3.324 -18.586 1.00 88.06 83 ASN A C 1
ATOM 646 O O . ASN A 1 83 ? -4.676 -3.118 -17.900 1.00 88.06 83 ASN A O 1
ATOM 650 N N . ASN A 1 84 ? -2.670 -2.480 -18.690 1.00 81.69 84 ASN A N 1
ATOM 651 C CA . ASN A 1 84 ? -2.555 -1.145 -18.145 1.00 81.69 84 ASN A CA 1
ATOM 652 C C . ASN A 1 84 ? -3.864 -0.326 -18.120 1.00 81.69 84 ASN A C 1
ATOM 654 O O . ASN A 1 84 ? -4.146 0.356 -17.133 1.00 81.69 84 ASN A O 1
ATOM 658 N N . ALA A 1 85 ? -4.735 -0.413 -19.131 1.00 80.62 85 ALA A N 1
ATOM 659 C CA . ALA A 1 85 ? -6.008 0.317 -19.115 1.00 80.62 85 ALA A CA 1
ATOM 660 C C . ALA A 1 85 ? -6.905 -0.027 -17.908 1.00 80.62 85 ALA A C 1
ATOM 662 O O . ALA A 1 85 ? -7.668 0.823 -17.454 1.00 80.62 85 ALA A O 1
ATOM 663 N N . ALA A 1 86 ? -6.788 -1.238 -17.360 1.00 86.50 86 ALA A N 1
ATOM 664 C CA . ALA A 1 86 ? -7.524 -1.658 -16.174 1.00 86.50 86 ALA A CA 1
ATOM 665 C C . ALA A 1 86 ? -6.973 -1.102 -14.856 1.00 86.50 86 ALA A C 1
ATOM 667 O O . ALA A 1 86 ? -7.672 -1.136 -13.843 1.00 86.50 86 ALA A O 1
ATOM 668 N N . SER A 1 87 ? -5.756 -0.555 -14.852 1.00 84.38 87 SER A N 1
ATOM 669 C CA . SER A 1 87 ? -5.197 0.126 -13.680 1.00 84.38 87 SER A CA 1
ATOM 670 C C . SER A 1 87 ? -5.941 1.416 -13.357 1.00 84.38 87 SER A C 1
ATOM 672 O O . SER A 1 87 ? -6.013 1.820 -12.198 1.00 84.38 87 SER A O 1
ATOM 674 N N . LEU A 1 88 ? -6.524 2.055 -14.373 1.00 77.38 88 LEU A N 1
ATOM 675 C CA . LEU A 1 88 ? -7.146 3.366 -14.252 1.00 77.38 88 LEU A CA 1
ATOM 676 C C . LEU A 1 88 ? -8.375 3.301 -13.344 1.00 77.38 88 LEU A C 1
ATOM 678 O O . LEU A 1 88 ? -9.215 2.404 -13.465 1.00 77.38 88 LEU A O 1
ATOM 682 N N . HIS A 1 89 ? -8.458 4.245 -12.408 1.00 78.44 89 HIS A N 1
ATOM 683 C CA . HIS A 1 89 ? -9.597 4.360 -11.508 1.00 78.44 89 HIS A CA 1
ATOM 684 C C . HIS A 1 89 ? -10.833 4.878 -12.274 1.00 78.44 89 HIS A C 1
ATOM 686 O O . HIS A 1 89 ? -10.704 5.850 -13.027 1.00 78.44 89 HIS A O 1
ATOM 692 N N . PRO A 1 90 ? -12.035 4.292 -12.097 1.00 71.94 90 PRO A N 1
ATOM 693 C CA . PRO A 1 90 ? -13.226 4.721 -12.831 1.00 71.94 90 PRO A CA 1
ATOM 694 C C . PRO A 1 90 ? -13.584 6.197 -12.621 1.00 71.94 90 PRO A C 1
ATOM 696 O O . PRO A 1 90 ? -13.961 6.870 -13.583 1.00 71.94 90 PRO A O 1
ATOM 699 N N . ASP A 1 91 ? -13.424 6.731 -11.403 1.00 70.50 91 ASP A N 1
ATOM 700 C CA . ASP A 1 91 ? -13.744 8.143 -11.148 1.00 70.50 91 ASP A CA 1
ATOM 701 C C . ASP A 1 91 ? -12.720 9.095 -11.763 1.00 70.50 91 ASP A C 1
ATOM 703 O O . ASP A 1 91 ? -13.115 10.152 -12.246 1.00 70.50 91 ASP A O 1
ATOM 707 N N . VAL A 1 92 ? -11.442 8.700 -11.857 1.00 63.94 92 VAL A N 1
ATOM 708 C CA . VAL A 1 92 ? -10.420 9.490 -12.570 1.00 63.94 92 VAL A CA 1
ATOM 709 C C . VAL A 1 92 ? -10.844 9.683 -14.013 1.00 63.94 92 VAL A C 1
ATOM 711 O O . VAL A 1 92 ? -10.878 10.797 -14.527 1.00 63.94 92 VAL A O 1
ATOM 714 N N . LEU A 1 93 ? -11.253 8.596 -14.658 1.00 62.94 93 LEU A N 1
ATOM 715 C CA . LEU A 1 93 ? -11.732 8.658 -16.025 1.00 62.94 93 LEU A CA 1
ATOM 716 C C . LEU A 1 93 ? -13.035 9.481 -16.138 1.00 62.94 93 LEU A C 1
ATOM 718 O O . LEU A 1 93 ? -13.252 10.149 -17.151 1.00 62.94 93 LEU A O 1
ATOM 722 N N . ARG A 1 94 ? -13.916 9.459 -15.126 1.00 65.25 94 ARG A N 1
ATOM 723 C CA . ARG A 1 94 ? -15.157 10.255 -15.113 1.00 65.25 94 ARG A CA 1
ATOM 724 C C . ARG A 1 94 ? -14.873 11.753 -14.984 1.00 65.25 94 ARG A C 1
ATOM 726 O O . ARG A 1 94 ? -15.516 12.549 -15.665 1.00 65.25 94 ARG A O 1
ATOM 733 N N . GLU A 1 95 ? -13.933 12.125 -14.122 1.00 62.44 95 GLU A N 1
ATOM 734 C CA . GLU A 1 95 ? -13.550 13.513 -13.844 1.00 62.44 95 GLU A CA 1
ATOM 735 C C . GLU A 1 95 ? -12.699 14.130 -14.946 1.00 62.44 95 GLU A C 1
ATOM 737 O O . GLU A 1 95 ? -12.920 15.288 -15.295 1.00 62.44 95 GLU A O 1
ATOM 742 N N . MET A 1 96 ? -11.813 13.347 -15.573 1.00 55.09 96 MET A N 1
ATOM 743 C CA . MET A 1 96 ? -11.034 13.800 -16.731 1.00 55.09 96 MET A CA 1
ATOM 744 C C . MET A 1 96 ? -11.914 14.188 -17.921 1.00 55.09 96 MET A C 1
ATOM 746 O O . MET A 1 96 ? -11.407 14.743 -18.893 1.00 55.09 96 MET A O 1
ATOM 750 N N . GLY A 1 97 ? -13.225 13.911 -17.862 1.00 51.31 97 GLY A N 1
ATOM 751 C CA . GLY A 1 97 ? -14.190 14.456 -18.802 1.00 51.31 97 GLY A CA 1
ATOM 752 C C . GLY A 1 97 ? -13.792 14.172 -20.240 1.00 51.31 97 GLY A C 1
ATOM 753 O O . GLY A 1 97 ? -14.028 15.032 -21.088 1.00 51.31 97 GLY A O 1
ATOM 754 N N . VAL A 1 98 ? -13.167 13.006 -20.487 1.00 50.38 98 VAL A N 1
ATOM 755 C CA . VAL A 1 98 ? -12.699 12.550 -21.800 1.00 50.38 98 VAL A CA 1
ATOM 756 C C . VAL A 1 98 ? -13.929 12.295 -22.670 1.00 50.38 98 VAL A C 1
ATOM 758 O O . VAL A 1 98 ? -14.310 11.176 -22.992 1.00 50.38 98 VAL A O 1
ATOM 761 N N . GLN A 1 99 ? -14.607 13.374 -23.039 1.00 47.44 99 GLN A N 1
ATOM 762 C CA . GLN A 1 99 ? -15.303 13.457 -24.293 1.00 47.44 99 GLN A CA 1
ATOM 763 C C . GLN A 1 99 ? -14.185 13.484 -25.313 1.00 47.44 99 GLN A C 1
ATOM 765 O O . GLN A 1 99 ? -13.572 14.522 -25.554 1.00 47.44 99 GLN A O 1
ATOM 770 N N . GLU A 1 100 ? -13.873 12.308 -25.842 1.00 45.19 100 GLU A N 1
ATOM 771 C CA . GLU A 1 100 ? -13.095 12.173 -27.056 1.00 45.19 100 GLU A CA 1
ATOM 772 C C . GLU A 1 100 ? -13.786 13.048 -28.112 1.00 45.19 100 GLU A C 1
ATOM 774 O O . GLU A 1 100 ? -14.806 12.682 -28.698 1.00 45.19 100 GLU A O 1
ATOM 779 N N . TYR A 1 101 ? -13.304 14.283 -28.269 1.00 46.31 101 TYR A N 1
ATOM 780 C CA . TYR A 1 101 ? -13.713 15.160 -29.351 1.00 46.31 101 TYR A CA 1
ATOM 781 C C . TYR A 1 101 ? -13.062 14.572 -30.599 1.00 46.31 101 TYR A C 1
ATOM 783 O O . TYR A 1 101 ? -11.997 15.016 -31.029 1.00 46.31 101 TYR A O 1
ATOM 791 N N . GLU A 1 102 ? -13.680 13.531 -31.166 1.00 46.84 102 GLU A N 1
ATOM 792 C CA . GLU A 1 102 ? -13.398 13.120 -32.537 1.00 46.84 102 GLU A CA 1
ATOM 793 C C . GLU A 1 102 ? -13.507 14.386 -33.384 1.00 46.84 102 GLU A C 1
ATOM 795 O O . GLU A 1 102 ? -14.572 15.007 -33.442 1.00 46.84 102 GLU A O 1
ATOM 800 N N . GLY A 1 103 ? -12.369 14.824 -33.930 1.00 47.69 103 GLY A N 1
ATOM 801 C CA . GLY A 1 103 ? -12.197 16.149 -34.509 1.00 47.69 103 GLY A CA 1
ATOM 802 C C . GLY A 1 103 ? -13.370 16.516 -35.403 1.00 47.69 103 GLY A C 1
ATOM 803 O O . GLY A 1 103 ? -13.492 16.000 -36.512 1.00 47.69 103 GLY A O 1
ATOM 804 N N . ILE A 1 104 ? -14.237 17.401 -34.904 1.00 47.84 104 ILE A N 1
ATOM 805 C CA . ILE A 1 104 ? -15.413 17.840 -35.644 1.00 47.84 104 ILE A CA 1
ATOM 806 C C . ILE A 1 104 ? -14.881 18.587 -36.870 1.00 47.84 104 ILE A C 1
ATOM 808 O O . ILE A 1 104 ? -14.239 19.633 -36.716 1.00 47.84 104 ILE A O 1
ATOM 812 N N . PRO A 1 105 ? -15.110 18.085 -38.096 1.00 53.00 105 PRO A N 1
ATOM 813 C CA . PRO A 1 105 ? -14.776 18.839 -39.284 1.00 53.00 105 PRO A CA 1
ATOM 814 C C . PRO A 1 105 ? -15.610 20.121 -39.253 1.00 53.00 105 PRO A C 1
ATOM 816 O O . PRO A 1 105 ? -16.833 20.080 -39.149 1.00 53.00 105 PRO A O 1
ATOM 819 N N . ASN A 1 106 ? -14.921 21.261 -39.277 1.00 56.16 106 ASN A N 1
ATOM 820 C CA . ASN A 1 106 ? -15.486 22.602 -39.138 1.00 56.16 106 ASN A CA 1
ATOM 821 C C . ASN A 1 106 ? -16.852 22.775 -39.840 1.00 56.16 106 ASN A C 1
ATOM 823 O O . ASN A 1 106 ? -16.899 22.907 -41.064 1.00 56.16 106 ASN A O 1
ATOM 827 N N . GLY A 1 107 ? -17.940 22.863 -39.064 1.00 67.81 107 GLY A N 1
ATOM 828 C CA . GLY A 1 107 ? -19.232 23.392 -39.527 1.00 67.81 107 GLY A CA 1
ATOM 829 C C . GLY A 1 107 ? -20.481 22.561 -39.230 1.00 67.81 107 GLY A C 1
ATOM 830 O O . GLY A 1 107 ? -21.577 23.107 -39.369 1.00 67.81 107 GLY A O 1
ATOM 831 N N . ASP A 1 108 ? -20.357 21.305 -38.801 1.00 68.44 108 ASP A N 1
ATOM 832 C CA . ASP A 1 108 ? -21.530 20.492 -38.468 1.00 68.44 108 ASP A CA 1
ATOM 833 C C . ASP A 1 108 ? -22.026 20.746 -37.030 1.00 68.44 108 ASP A C 1
ATOM 835 O O . ASP A 1 108 ? -21.225 21.001 -36.125 1.00 68.44 108 ASP A O 1
ATOM 839 N N . PRO A 1 109 ? -23.354 20.715 -36.792 1.00 66.81 109 PRO A N 1
ATOM 840 C CA . PRO A 1 109 ? -23.913 20.822 -35.450 1.00 66.81 109 PRO A CA 1
ATOM 841 C C . PRO A 1 109 ? -23.391 19.668 -34.592 1.00 66.81 109 PRO A C 1
ATOM 843 O O . PRO A 1 109 ? -23.505 18.511 -34.995 1.00 66.81 109 PRO A O 1
ATOM 846 N N . VAL A 1 110 ? -22.836 20.005 -33.421 1.00 60.03 110 VAL A N 1
ATOM 847 C CA . VAL A 1 110 ? -22.300 19.051 -32.439 1.00 60.03 110 VAL A CA 1
ATOM 848 C C . VAL A 1 110 ? -23.343 17.947 -32.224 1.00 60.03 110 VAL A C 1
ATOM 850 O O . VAL A 1 110 ? -24.432 18.247 -31.720 1.00 60.03 110 VAL A O 1
ATOM 853 N N . PRO A 1 111 ? -23.080 16.698 -32.654 1.00 57.06 111 PRO A N 1
ATOM 854 C CA . PRO A 1 111 ? -23.965 15.591 -32.338 1.00 57.06 111 PRO A CA 1
ATOM 855 C C . PRO A 1 111 ? -24.060 15.494 -30.816 1.00 57.06 111 PRO A C 1
ATOM 857 O O . PRO A 1 111 ? -23.050 15.689 -30.141 1.00 57.06 111 PRO A O 1
ATOM 860 N N . GLU A 1 112 ? -25.245 15.200 -30.267 1.00 60.00 112 GLU A N 1
ATOM 861 C CA . GLU A 1 112 ? -25.348 14.865 -28.842 1.00 60.00 112 GLU A CA 1
ATOM 862 C C . GLU A 1 112 ? -24.256 13.839 -28.513 1.00 60.00 112 GLU A C 1
ATOM 864 O O . GLU A 1 112 ? -24.163 12.836 -29.236 1.00 60.00 112 GLU A O 1
ATOM 869 N N . PRO A 1 113 ? -23.407 14.095 -27.497 1.00 51.91 113 PRO A N 1
ATOM 870 C CA . PRO A 1 113 ? -22.301 13.217 -27.170 1.00 51.91 113 PRO A CA 1
ATOM 871 C C . PRO A 1 113 ? -22.890 11.841 -26.894 1.00 51.91 113 PRO A C 1
ATOM 873 O O . PRO A 1 113 ? -23.583 11.621 -25.898 1.00 51.91 113 PRO A O 1
ATOM 876 N N . LYS A 1 114 ? -22.667 10.907 -27.819 1.00 48.81 114 LYS A N 1
ATOM 877 C CA . LYS A 1 114 ? -22.917 9.507 -27.517 1.00 48.81 114 LYS A CA 1
ATOM 878 C C . LYS A 1 114 ? -21.900 9.173 -26.435 1.00 48.81 114 LYS A C 1
ATOM 880 O O . LYS A 1 114 ? -20.727 9.457 -26.662 1.00 48.81 114 LYS A O 1
ATOM 885 N N . PRO A 1 115 ? -22.308 8.624 -25.278 1.00 51.09 115 PRO A N 1
ATOM 886 C CA . PRO A 1 115 ? -21.344 8.142 -24.312 1.00 51.09 115 PRO A CA 1
ATOM 887 C C . PRO A 1 115 ? -20.541 7.073 -25.040 1.00 51.09 115 PRO A C 1
ATOM 889 O O . PRO A 1 115 ? -21.046 5.979 -25.308 1.00 51.09 115 PRO A O 1
ATOM 892 N N . VAL A 1 116 ? -19.324 7.427 -25.443 1.00 49.31 116 VAL A N 1
ATOM 893 C CA . VAL A 1 116 ? -18.320 6.450 -25.807 1.00 49.31 116 VAL A CA 1
ATOM 894 C C . VAL A 1 116 ? -18.131 5.699 -24.502 1.00 49.31 116 VAL A C 1
ATOM 896 O O . VAL A 1 116 ? -17.546 6.205 -23.549 1.00 49.31 116 VAL A O 1
ATOM 899 N N . ARG A 1 117 ? -18.787 4.539 -24.397 1.00 54.97 117 ARG A N 1
ATOM 900 C CA . ARG A 1 117 ? -18.415 3.511 -23.433 1.00 54.97 117 ARG A CA 1
ATOM 901 C C . ARG A 1 117 ? -17.031 3.084 -23.871 1.00 54.97 117 ARG A C 1
ATOM 903 O O . ARG A 1 117 ? -16.886 2.137 -24.631 1.00 54.97 117 ARG A O 1
ATOM 910 N N . ASP A 1 118 ? -16.060 3.892 -23.501 1.00 66.56 118 ASP A N 1
ATOM 911 C CA . ASP A 1 118 ? -14.670 3.606 -23.714 1.00 66.56 118 ASP A CA 1
ATOM 912 C C . ASP A 1 118 ? -14.405 2.320 -22.926 1.00 66.56 118 ASP A C 1
ATOM 914 O O . ASP A 1 118 ? -14.647 2.236 -21.716 1.00 66.56 118 ASP A O 1
ATOM 918 N N . ASP A 1 119 ? -14.048 1.267 -23.660 1.00 73.25 119 ASP A N 1
ATOM 919 C CA . ASP A 1 119 ? -13.882 -0.079 -23.121 1.00 73.25 119 ASP A CA 1
ATOM 920 C C . ASP A 1 119 ? -12.884 -0.089 -21.948 1.00 73.25 119 ASP A C 1
ATOM 922 O O . ASP A 1 119 ? -12.977 -0.959 -21.082 1.00 73.25 119 ASP A O 1
ATOM 926 N N . ARG A 1 120 ? -12.014 0.929 -21.841 1.00 71.75 120 ARG A N 1
ATOM 927 C CA . ARG A 1 120 ? -11.095 1.143 -20.715 1.00 71.75 120 ARG A CA 1
ATOM 928 C C . ARG A 1 120 ? -11.809 1.307 -19.369 1.00 71.75 120 ARG A C 1
ATOM 930 O O . ARG A 1 120 ? -11.391 0.685 -18.397 1.00 71.75 120 ARG A O 1
ATOM 937 N N . TYR A 1 121 ? -12.918 2.055 -19.303 1.00 74.62 121 TYR A N 1
ATOM 938 C CA . TYR A 1 121 ? -13.699 2.205 -18.059 1.00 74.62 121 TYR A CA 1
ATOM 939 C C . TYR A 1 121 ? -14.237 0.858 -17.595 1.00 74.62 121 TYR A C 1
ATOM 941 O O . TYR A 1 121 ? -14.118 0.479 -16.432 1.00 74.62 121 TYR A O 1
ATOM 949 N N . ARG A 1 122 ? -14.813 0.118 -18.544 1.00 82.62 122 ARG A N 1
ATOM 950 C CA . ARG A 1 122 ? -15.404 -1.186 -18.275 1.00 82.62 122 ARG A CA 1
ATOM 951 C C . ARG A 1 122 ? -14.337 -2.193 -17.851 1.00 82.62 122 ARG A C 1
ATOM 953 O O . ARG A 1 122 ? -14.603 -3.002 -16.973 1.00 82.62 122 ARG A O 1
ATOM 960 N N . MET A 1 123 ? -13.144 -2.137 -18.443 1.00 83.88 123 MET A N 1
ATOM 961 C CA . MET A 1 123 ? -12.007 -2.955 -18.017 1.00 83.88 123 MET A CA 1
ATOM 962 C C . MET A 1 123 ? -11.589 -2.625 -16.586 1.00 83.88 123 MET A C 1
ATOM 964 O O . MET A 1 123 ? -11.402 -3.547 -15.806 1.00 83.88 123 MET A O 1
ATOM 968 N N . GLY A 1 124 ? -11.510 -1.344 -16.217 1.00 84.81 124 GLY A N 1
ATOM 969 C CA . GLY A 1 124 ? -11.204 -0.935 -14.846 1.00 84.81 124 GLY A CA 1
ATOM 970 C C . GLY A 1 124 ? -12.241 -1.407 -13.820 1.00 84.81 124 GLY A C 1
ATOM 971 O O . GLY A 1 124 ? -11.859 -1.797 -12.720 1.00 84.81 124 GLY A O 1
ATOM 972 N N . GLU A 1 125 ? -13.532 -1.410 -14.161 1.00 87.06 125 GLU A N 1
ATOM 973 C CA . GLU A 1 125 ? -14.588 -1.959 -13.294 1.00 87.06 125 GLU A CA 1
ATOM 974 C C . GLU A 1 125 ? -14.511 -3.489 -13.184 1.00 87.06 125 GLU A C 1
ATOM 976 O O . GLU A 1 125 ? -14.521 -4.019 -12.076 1.00 87.06 125 GLU A O 1
ATOM 981 N N . ILE A 1 126 ? -14.388 -4.196 -14.316 1.00 90.12 126 ILE A N 1
ATOM 982 C CA . ILE A 1 126 ? -14.280 -5.668 -14.354 1.00 90.12 126 ILE A CA 1
ATOM 983 C C . ILE A 1 126 ? -13.041 -6.132 -13.588 1.00 90.12 126 ILE A C 1
ATOM 985 O O . ILE A 1 126 ? -13.089 -7.112 -12.854 1.00 90.12 126 ILE A O 1
ATOM 989 N N . ALA A 1 127 ? -11.930 -5.412 -13.732 1.00 91.06 127 ALA A N 1
ATOM 990 C CA . ALA A 1 127 ? -10.682 -5.723 -13.059 1.00 91.06 127 ALA A CA 1
ATOM 991 C C . ALA A 1 127 ? -10.785 -5.698 -11.538 1.00 91.06 127 ALA A C 1
ATOM 993 O O . ALA A 1 127 ? -9.940 -6.331 -10.921 1.00 91.06 127 ALA A O 1
ATOM 994 N N . ARG A 1 128 ? -11.765 -4.976 -10.969 1.00 91.25 128 ARG A N 1
ATOM 995 C CA . ARG A 1 128 ? -11.956 -4.694 -9.531 1.00 91.25 128 ARG A CA 1
ATOM 996 C C . ARG A 1 128 ? -13.057 -5.524 -8.869 1.00 91.25 128 ARG A C 1
ATOM 998 O O . ARG A 1 128 ? -13.520 -5.239 -7.758 1.00 91.25 128 ARG A O 1
ATOM 1005 N N . ASP A 1 129 ? -13.521 -6.542 -9.573 1.00 92.75 129 ASP A N 1
ATOM 1006 C CA . ASP A 1 129 ? -14.570 -7.429 -9.114 1.00 92.75 129 ASP A CA 1
ATOM 1007 C C . ASP A 1 129 ? -14.180 -8.873 -9.424 1.00 92.75 129 ASP A C 1
ATOM 1009 O O . ASP A 1 129 ? -14.049 -9.282 -10.575 1.00 92.75 129 ASP A O 1
ATOM 1013 N N . CYS A 1 130 ? -13.974 -9.648 -8.362 1.00 94.38 130 CYS A N 1
ATOM 1014 C CA . CYS A 1 130 ? -13.492 -11.018 -8.453 1.00 94.38 130 CYS A CA 1
ATOM 1015 C C . CYS A 1 130 ? -14.461 -11.967 -9.149 1.00 94.38 130 CYS A C 1
ATOM 1017 O O . CYS A 1 130 ? -14.010 -12.938 -9.757 1.00 94.38 130 CYS A O 1
ATOM 1019 N N . GLU A 1 131 ? -15.768 -11.701 -9.083 1.00 93.19 131 GLU A N 1
ATOM 1020 C CA . GLU A 1 131 ? -16.761 -12.527 -9.767 1.00 93.19 131 GLU A CA 1
ATOM 1021 C C . GLU A 1 131 ? -16.754 -12.219 -11.267 1.00 93.19 131 GLU A C 1
ATOM 1023 O O . GLU A 1 131 ? -16.640 -13.125 -12.096 1.00 93.19 131 GLU A O 1
ATOM 1028 N N . THR A 1 132 ? -16.799 -10.936 -11.637 1.00 89.94 132 THR A N 1
ATOM 1029 C CA . THR A 1 132 ? -16.860 -10.554 -13.054 1.00 89.94 132 THR A CA 1
ATOM 1030 C C . THR A 1 132 ? -15.529 -10.729 -13.777 1.00 89.94 132 THR A C 1
ATOM 1032 O O . THR A 1 132 ? -15.533 -11.122 -14.944 1.00 89.94 132 THR A O 1
ATOM 1035 N N . ALA A 1 133 ? -14.388 -10.529 -13.116 1.00 88.94 133 ALA A N 1
ATOM 1036 C CA . ALA A 1 133 ? -13.078 -10.775 -13.714 1.00 88.94 133 ALA A CA 1
ATOM 1037 C C . ALA A 1 133 ? -12.931 -12.216 -14.230 1.00 88.94 133 ALA A C 1
ATOM 1039 O O . ALA A 1 133 ? -12.370 -12.429 -15.306 1.00 88.94 133 ALA A O 1
ATOM 1040 N N . GLN A 1 134 ? -13.476 -13.199 -13.505 1.00 87.81 134 GLN A N 1
ATOM 1041 C CA . GLN A 1 134 ? -13.459 -14.606 -13.920 1.00 87.81 134 GLN A CA 1
ATOM 1042 C C . GLN A 1 134 ? -14.354 -14.854 -15.141 1.00 87.81 134 GLN A C 1
ATOM 1044 O O . GLN A 1 134 ? -13.958 -15.571 -16.059 1.00 87.81 134 GLN A O 1
ATOM 1049 N N . ASP A 1 135 ? -15.533 -14.232 -15.186 1.00 88.06 135 ASP A N 1
ATOM 1050 C CA . ASP A 1 135 ? -16.488 -14.395 -16.289 1.00 88.06 135 ASP A CA 1
ATOM 1051 C C . ASP A 1 135 ? -15.973 -13.828 -17.623 1.00 88.06 135 ASP A C 1
ATOM 1053 O O . ASP A 1 135 ? -16.339 -14.322 -18.695 1.00 88.06 135 ASP A O 1
ATOM 1057 N N . TYR A 1 136 ? -15.129 -12.793 -17.571 1.00 83.44 136 TYR A N 1
ATOM 1058 C CA . TYR A 1 136 ? -14.574 -12.122 -18.751 1.00 83.44 136 TYR A CA 1
ATOM 1059 C C . TYR A 1 136 ? -13.152 -12.564 -19.122 1.00 83.44 136 TYR A C 1
ATOM 1061 O O . TYR A 1 136 ? -12.578 -11.967 -20.032 1.00 83.44 136 TYR A O 1
ATOM 1069 N N . ASP A 1 137 ? -12.599 -13.589 -18.460 1.00 83.25 137 ASP A N 1
ATOM 1070 C CA . ASP A 1 137 ? -11.195 -14.013 -18.626 1.00 83.25 137 ASP A CA 1
ATOM 1071 C C . ASP A 1 137 ? -10.213 -12.841 -18.410 1.00 83.25 137 ASP A C 1
ATOM 1073 O O . ASP A 1 137 ? -9.161 -12.729 -19.033 1.00 83.25 137 ASP A O 1
ATOM 1077 N N . PHE A 1 138 ? -10.599 -11.917 -17.524 1.00 82.94 138 PHE A N 1
ATOM 1078 C CA . PHE A 1 138 ? -9.833 -10.733 -17.148 1.00 82.94 138 PHE A CA 1
ATOM 1079 C C . PHE A 1 138 ? -9.046 -11.002 -15.855 1.00 82.94 138 PHE A C 1
ATOM 1081 O O . PHE A 1 138 ? -8.962 -10.173 -14.952 1.00 82.94 138 PHE A O 1
ATOM 1088 N N . SER A 1 139 ? -8.488 -12.205 -15.715 1.00 83.94 139 SER A N 1
ATOM 1089 C CA . SER A 1 139 ? -7.614 -12.538 -14.592 1.00 83.94 139 SER A CA 1
ATOM 1090 C C . SER A 1 139 ? -6.178 -12.153 -14.941 1.00 83.94 139 SER A C 1
ATOM 1092 O O . SER A 1 139 ? -5.451 -12.946 -15.532 1.00 83.94 139 SER A O 1
ATOM 1094 N N . GLY A 1 140 ? -5.778 -10.928 -14.607 1.00 92.56 140 GLY A N 1
ATOM 1095 C CA . GLY A 1 140 ? -4.386 -10.485 -14.721 1.00 92.56 140 GLY A CA 1
ATOM 1096 C C . GLY A 1 140 ? -3.659 -10.461 -13.374 1.00 92.56 140 GLY A C 1
ATOM 1097 O O . GLY A 1 140 ? -4.245 -10.779 -12.337 1.00 92.56 140 GLY A O 1
ATOM 1098 N N . PHE A 1 141 ? -2.386 -10.049 -13.392 1.00 95.25 141 PHE A N 1
ATOM 1099 C CA . PHE A 1 141 ? -1.505 -10.007 -12.217 1.00 95.25 141 PHE A CA 1
ATOM 1100 C C . PHE A 1 141 ? -2.170 -9.393 -10.974 1.00 95.25 141 PHE A C 1
ATOM 1102 O O . PHE A 1 141 ? -2.265 -10.030 -9.925 1.00 95.25 141 PHE A O 1
ATOM 1109 N N . TYR A 1 142 ? -2.678 -8.167 -11.105 1.00 95.62 142 TYR A N 1
ATOM 1110 C CA . TYR A 1 142 ? -3.205 -7.410 -9.974 1.00 95.62 142 TYR A CA 1
ATOM 1111 C C . TYR A 1 142 ? -4.551 -7.932 -9.475 1.00 95.62 142 TYR A C 1
ATOM 1113 O O . TYR A 1 142 ? -4.736 -8.101 -8.270 1.00 95.62 142 TYR A O 1
ATOM 1121 N N . THR A 1 143 ? -5.466 -8.251 -10.392 1.00 95.62 143 THR A N 1
ATOM 1122 C CA . THR A 1 143 ? -6.769 -8.834 -10.053 1.00 95.62 143 THR A CA 1
ATOM 1123 C C . THR A 1 143 ? -6.611 -10.162 -9.323 1.00 95.62 143 THR A C 1
ATOM 1125 O O . THR A 1 143 ? -7.282 -10.396 -8.323 1.00 95.62 143 THR A O 1
ATOM 1128 N N . PHE A 1 144 ? -5.678 -11.015 -9.755 1.00 96.50 144 PHE A N 1
ATOM 1129 C CA . PHE A 1 144 ? -5.439 -12.297 -9.097 1.00 96.50 144 PHE A CA 1
ATOM 1130 C C . PHE A 1 144 ? -4.956 -12.126 -7.649 1.00 96.50 144 PHE A C 1
ATOM 1132 O O . PHE A 1 144 ? -5.441 -12.809 -6.745 1.00 96.50 144 PHE A O 1
ATOM 1139 N N . ILE A 1 145 ? -4.025 -11.195 -7.412 1.00 97.50 145 ILE A N 1
ATOM 1140 C CA . ILE A 1 145 ? -3.524 -10.889 -6.065 1.00 97.50 145 ILE A CA 1
ATOM 1141 C C . ILE A 1 145 ? -4.649 -10.328 -5.189 1.00 97.50 145 ILE A C 1
ATOM 1143 O O . ILE A 1 145 ? -4.857 -10.831 -4.084 1.00 97.50 145 ILE A O 1
ATOM 1147 N N . ALA A 1 146 ? -5.389 -9.330 -5.682 1.00 97.00 146 ALA A N 1
ATOM 1148 C CA . ALA A 1 146 ? -6.468 -8.693 -4.933 1.00 97.00 146 ALA A CA 1
ATOM 1149 C C . ALA A 1 146 ? -7.574 -9.690 -4.558 1.00 97.00 146 ALA A C 1
ATOM 1151 O O . ALA A 1 146 ? -7.982 -9.738 -3.400 1.00 97.00 146 ALA A O 1
ATOM 1152 N N . CYS A 1 147 ? -7.977 -10.562 -5.484 1.00 96.88 147 CYS A N 1
ATOM 1153 C CA . CYS A 1 147 ? -8.973 -11.594 -5.204 1.00 96.88 147 CYS A CA 1
ATOM 1154 C C . CYS A 1 147 ? -8.482 -12.645 -4.212 1.00 96.88 147 CYS A C 1
ATOM 1156 O O . CYS A 1 147 ? -9.215 -13.020 -3.301 1.00 96.88 147 CYS A O 1
ATOM 1158 N N . SER A 1 148 ? -7.216 -13.066 -4.309 1.00 97.38 148 SER A N 1
ATOM 1159 C CA . SER A 1 148 ? -6.636 -13.972 -3.313 1.00 97.38 148 SER A CA 1
ATOM 1160 C C . SER A 1 148 ? -6.596 -13.350 -1.914 1.00 97.38 148 SER A C 1
ATOM 1162 O O . SER A 1 148 ? -6.682 -14.074 -0.918 1.00 97.38 148 SER A O 1
ATOM 1164 N N . MET A 1 149 ? -6.418 -12.031 -1.825 1.00 98.00 149 MET A N 1
ATOM 1165 C CA . MET A 1 149 ? -6.474 -11.304 -0.561 1.00 98.00 149 MET A CA 1
ATOM 1166 C C . MET A 1 149 ? -7.906 -11.193 -0.045 1.00 98.00 149 MET A C 1
ATOM 1168 O O . MET A 1 149 ? -8.125 -11.468 1.131 1.00 98.00 149 MET A O 1
ATOM 1172 N N . GLU A 1 150 ? -8.866 -10.849 -0.907 1.00 96.81 150 GLU A N 1
ATOM 1173 C CA . GLU A 1 150 ? -10.287 -10.748 -0.558 1.00 96.81 150 GLU A CA 1
ATOM 1174 C C . GLU A 1 150 ? -10.825 -12.074 0.002 1.00 96.81 150 GLU A C 1
ATOM 1176 O O . GLU A 1 150 ? -11.414 -12.087 1.083 1.00 96.81 150 GLU A O 1
ATOM 1181 N N . ASP A 1 151 ? -10.489 -13.198 -0.635 1.00 96.94 151 ASP A N 1
ATOM 1182 C CA . ASP A 1 151 ? -10.824 -14.544 -0.148 1.00 96.94 151 ASP A CA 1
ATOM 1183 C C . ASP A 1 151 ? -10.181 -14.871 1.214 1.00 96.94 151 ASP A C 1
ATOM 1185 O O . ASP A 1 151 ? -10.714 -15.660 1.996 1.00 96.94 151 ASP A O 1
ATOM 1189 N N . SER A 1 152 ? -9.025 -14.272 1.516 1.00 97.69 152 SER A N 1
ATOM 1190 C CA . SER A 1 152 ? -8.282 -14.503 2.763 1.00 97.69 152 SER A CA 1
ATOM 1191 C C . SER A 1 152 ? -8.705 -13.575 3.907 1.00 97.69 152 SER A C 1
ATOM 1193 O O . SER A 1 152 ? -8.208 -13.735 5.023 1.00 97.69 152 SER A O 1
ATOM 1195 N N . LEU A 1 153 ? -9.597 -12.607 3.660 1.00 97.12 153 LEU A N 1
ATOM 1196 C CA . LEU A 1 153 ? -9.994 -11.617 4.663 1.00 97.12 153 LEU A CA 1
ATOM 1197 C C . LEU A 1 153 ? -10.979 -12.138 5.709 1.00 97.12 153 LEU A C 1
ATOM 1199 O O . LEU A 1 153 ? -11.103 -11.498 6.751 1.00 97.12 153 LEU A O 1
ATOM 1203 N N . GLU A 1 154 ? -11.650 -13.275 5.490 1.00 95.50 154 GLU A N 1
ATOM 1204 C CA . GLU A 1 154 ? -12.691 -13.779 6.398 1.00 95.50 154 GLU A CA 1
ATOM 1205 C C . GLU A 1 154 ? -12.187 -13.862 7.861 1.00 95.50 154 GLU A C 1
ATOM 1207 O O . GLU A 1 154 ? -11.165 -14.499 8.135 1.00 95.50 154 GLU A O 1
ATOM 1212 N N . PRO A 1 155 ? -12.883 -13.245 8.842 1.00 95.12 155 PRO A N 1
ATOM 1213 C CA . PRO A 1 155 ? -14.251 -12.707 8.795 1.00 95.12 155 PRO A CA 1
ATOM 1214 C C . PRO A 1 155 ? -14.370 -11.213 8.445 1.00 95.12 155 PRO A C 1
ATOM 1216 O O . PRO A 1 155 ? -15.462 -10.653 8.542 1.00 95.12 155 PRO A O 1
ATOM 1219 N N . LEU A 1 156 ? -13.269 -10.541 8.124 1.00 96.44 156 LEU A N 1
ATOM 1220 C CA . LEU A 1 156 ? -13.269 -9.141 7.715 1.00 96.44 156 LEU A CA 1
ATOM 1221 C C . LEU A 1 156 ? -13.809 -9.006 6.289 1.00 96.44 156 LEU A C 1
ATOM 1223 O O . LEU A 1 156 ? -13.719 -9.919 5.473 1.00 96.44 156 LEU A O 1
ATOM 1227 N N . THR A 1 157 ? -14.364 -7.837 5.992 1.00 95.69 157 THR A N 1
ATOM 1228 C CA . THR A 1 157 ? -14.858 -7.485 4.659 1.00 95.69 157 THR A CA 1
ATOM 1229 C C . THR A 1 157 ? -14.377 -6.090 4.306 1.00 95.69 157 THR A C 1
ATOM 1231 O O . THR A 1 157 ? -14.348 -5.216 5.177 1.00 95.69 157 THR A O 1
ATOM 1234 N N . ILE A 1 158 ? -14.055 -5.875 3.034 1.00 94.75 158 ILE A N 1
ATOM 1235 C CA . ILE A 1 158 ? -13.749 -4.552 2.488 1.00 94.75 158 ILE A CA 1
ATOM 1236 C C . ILE A 1 158 ? -15.050 -3.758 2.377 1.00 94.75 158 ILE A C 1
ATOM 1238 O O . ILE A 1 158 ? -16.024 -4.223 1.777 1.00 94.75 158 ILE A O 1
ATOM 1242 N N . LYS A 1 159 ? -15.087 -2.558 2.954 1.00 93.19 159 LYS A N 1
ATOM 1243 C CA . LYS A 1 159 ? -16.257 -1.684 2.880 1.00 93.19 159 LYS A CA 1
ATOM 1244 C C . LYS A 1 159 ? -16.158 -0.735 1.700 1.00 93.19 159 LYS A C 1
ATOM 1246 O O . LYS A 1 159 ? -15.308 0.142 1.672 1.00 93.19 159 LYS A O 1
ATOM 1251 N N . ARG A 1 160 ? -17.100 -0.860 0.767 1.00 90.06 160 ARG A N 1
ATOM 1252 C CA . ARG A 1 160 ? -17.214 0.020 -0.402 1.00 90.06 160 ARG A CA 1
ATOM 1253 C C . ARG A 1 160 ? -18.269 1.108 -0.174 1.00 90.06 160 ARG A C 1
ATOM 1255 O O . ARG A 1 160 ? -19.266 0.875 0.510 1.00 90.06 160 ARG A O 1
ATOM 1262 N N . GLY A 1 161 ? -18.074 2.273 -0.788 1.00 83.56 161 GLY A N 1
ATOM 1263 C CA . GLY A 1 161 ? -19.009 3.401 -0.765 1.00 83.56 161 GLY A CA 1
ATOM 1264 C C . GLY A 1 161 ? -18.646 4.487 0.248 1.00 83.56 161 GLY A C 1
ATOM 1265 O O . GLY A 1 161 ? -17.472 4.741 0.512 1.00 83.56 161 GLY A O 1
ATOM 1266 N N . GLU A 1 162 ? -19.670 5.125 0.806 1.00 83.69 162 GLU A N 1
ATOM 1267 C CA . GLU A 1 162 ? -19.552 6.271 1.710 1.00 83.69 162 GLU A CA 1
ATOM 1268 C C . GLU A 1 162 ? -20.255 5.994 3.041 1.00 83.69 162 GLU A C 1
ATOM 1270 O O . GLU A 1 162 ? -21.175 5.175 3.124 1.00 83.69 162 GLU A O 1
ATOM 1275 N N . PHE A 1 163 ? -19.847 6.712 4.083 1.00 80.12 163 PHE A N 1
ATOM 1276 C CA . PHE A 1 163 ? -20.496 6.707 5.386 1.00 80.12 163 PHE A CA 1
ATOM 1277 C C . PHE A 1 163 ? -20.749 8.134 5.879 1.00 80.12 163 PHE A C 1
ATOM 1279 O O . PHE A 1 163 ? -20.083 9.092 5.490 1.00 80.12 163 PHE A O 1
ATOM 1286 N N . ASP A 1 164 ? -21.729 8.261 6.765 1.00 81.69 164 ASP A N 1
ATOM 1287 C CA . ASP A 1 164 ? -22.184 9.545 7.281 1.00 81.69 164 ASP A CA 1
ATOM 1288 C C . ASP A 1 164 ? -21.298 10.027 8.445 1.00 81.69 164 ASP A C 1
ATOM 1290 O O . ASP A 1 164 ? -21.273 9.424 9.522 1.00 81.69 164 ASP A O 1
ATOM 1294 N N . VAL A 1 165 ? -20.619 11.161 8.259 1.00 78.00 165 VAL A N 1
ATOM 1295 C CA . VAL A 1 165 ? -19.913 11.915 9.305 1.00 78.00 165 VAL A CA 1
ATOM 1296 C C . VAL A 1 165 ? -20.761 13.099 9.738 1.00 78.00 165 VAL A C 1
ATOM 1298 O O . VAL A 1 165 ? -21.106 13.959 8.933 1.00 78.00 165 VAL A O 1
ATOM 1301 N N . VAL A 1 166 ? -21.061 13.192 11.033 1.00 76.00 166 VAL A N 1
ATOM 1302 C CA . VAL A 1 166 ? -21.768 14.353 11.586 1.00 76.00 166 VAL A CA 1
ATOM 1303 C C . VAL A 1 166 ? -20.752 15.385 12.073 1.00 76.00 166 VAL A C 1
ATOM 1305 O O . VAL A 1 166 ? -19.965 15.115 12.985 1.00 76.00 166 VAL A O 1
ATOM 1308 N N . ASP A 1 167 ? -20.761 16.575 11.472 1.00 78.38 167 ASP A N 1
ATOM 1309 C CA . ASP A 1 167 ? -19.891 17.679 11.878 1.00 78.38 167 ASP A CA 1
ATOM 1310 C C . ASP A 1 167 ? -20.322 18.305 13.226 1.00 78.38 167 ASP A C 1
ATOM 1312 O O . ASP A 1 167 ? -21.365 17.986 13.806 1.00 78.38 167 ASP A O 1
ATOM 1316 N N . ARG A 1 168 ? -19.525 19.250 13.748 1.00 78.38 168 ARG A N 1
ATOM 1317 C CA . ARG A 1 168 ? -19.831 19.955 15.014 1.00 78.38 168 ARG A CA 1
ATOM 1318 C C . ARG A 1 168 ? -21.133 20.769 14.975 1.00 78.38 168 ARG A C 1
ATOM 1320 O O . ARG A 1 168 ? -21.646 21.125 16.035 1.00 78.38 168 ARG A O 1
ATOM 1327 N N . ASN A 1 169 ? -21.646 21.079 13.788 1.00 88.06 169 ASN A N 1
ATOM 1328 C CA . ASN A 1 169 ? -22.881 21.827 13.576 1.00 88.06 169 ASN A CA 1
ATOM 1329 C C . ASN A 1 169 ? -24.097 20.902 13.377 1.00 88.06 169 ASN A C 1
ATOM 1331 O O . ASN A 1 169 ? -25.220 21.399 13.290 1.00 88.06 169 ASN A O 1
ATOM 1335 N N . GLY A 1 170 ? -23.897 19.580 13.342 1.00 84.44 170 GLY A N 1
ATOM 1336 C CA . GLY A 1 170 ? -24.944 18.594 13.092 1.00 84.44 170 GLY A CA 1
ATOM 1337 C C . GLY A 1 170 ? -25.227 18.336 11.610 1.00 84.44 170 GLY A C 1
ATOM 1338 O O . GLY A 1 170 ? -26.225 17.682 11.309 1.00 84.44 170 GLY A O 1
ATOM 1339 N N . ASN A 1 171 ? -24.398 18.838 10.689 1.00 88.25 171 ASN A N 1
ATOM 1340 C CA . ASN A 1 171 ? -24.516 18.508 9.271 1.00 88.25 171 ASN A CA 1
ATOM 1341 C C . ASN A 1 171 ? -23.951 17.111 9.022 1.00 88.25 171 ASN A C 1
ATOM 1343 O O . ASN A 1 171 ? -22.905 16.759 9.566 1.00 88.25 171 ASN A O 1
ATOM 1347 N N . VAL A 1 172 ? -24.641 16.338 8.188 1.00 85.12 172 VAL A N 1
ATOM 1348 C CA . VAL A 1 172 ? -24.189 15.022 7.740 1.00 85.12 172 VAL A CA 1
ATOM 1349 C C . VAL A 1 172 ? -23.394 15.208 6.453 1.00 85.12 172 VAL A C 1
ATOM 1351 O O . VAL A 1 172 ? -23.953 15.643 5.449 1.00 85.12 172 VAL A O 1
ATOM 1354 N N . ASN A 1 173 ? -22.105 14.894 6.500 1.00 81.81 173 ASN A N 1
ATOM 1355 C CA . ASN A 1 173 ? -21.215 14.855 5.350 1.00 81.81 173 ASN A CA 1
ATOM 1356 C C . ASN A 1 173 ? -20.941 13.392 5.014 1.00 81.81 173 ASN A C 1
ATOM 1358 O O . ASN A 1 173 ? -20.561 12.627 5.899 1.00 81.81 173 ASN A O 1
ATOM 1362 N N . GLN A 1 174 ? -21.123 13.005 3.757 1.00 82.56 174 GLN A N 1
ATOM 1363 C CA . GLN A 1 174 ? -20.729 11.680 3.299 1.00 82.56 174 GLN A CA 1
ATOM 1364 C C . GLN A 1 174 ? -19.224 11.679 3.057 1.00 82.56 174 GLN A C 1
ATOM 1366 O O . GLN A 1 174 ? -18.702 12.550 2.361 1.00 82.56 174 GLN A O 1
ATOM 1371 N N . VAL A 1 175 ? -18.527 10.744 3.689 1.00 77.94 175 VAL A N 1
ATOM 1372 C CA . VAL A 1 175 ? -17.087 10.553 3.525 1.00 77.94 175 VAL A CA 1
ATOM 1373 C C . VAL A 1 175 ? -16.882 9.150 2.959 1.00 77.94 175 VAL A C 1
ATOM 1375 O O . VAL A 1 175 ? -17.524 8.215 3.446 1.00 77.94 175 VAL A O 1
ATOM 1378 N N . PRO A 1 176 ? -16.052 8.968 1.921 1.00 79.44 176 PRO A N 1
ATOM 1379 C CA . PRO A 1 176 ? -15.771 7.639 1.397 1.00 79.44 176 PRO A CA 1
ATOM 1380 C C . PRO A 1 176 ? -15.118 6.773 2.481 1.00 79.44 176 PRO A C 1
ATOM 1382 O O . PRO A 1 176 ? -14.362 7.266 3.322 1.00 79.44 176 PRO A O 1
ATOM 1385 N N . TYR A 1 177 ? -15.413 5.472 2.485 1.00 83.62 177 TYR A N 1
ATOM 1386 C CA . TYR A 1 177 ? -14.552 4.526 3.200 1.00 83.62 177 TYR A CA 1
ATOM 1387 C C . TYR A 1 177 ? -13.133 4.600 2.633 1.00 83.62 177 TYR A C 1
ATOM 1389 O O . TYR A 1 177 ? -12.958 5.012 1.498 1.00 83.62 177 TYR A O 1
ATOM 1397 N N . VAL A 1 178 ? -12.133 4.199 3.415 1.00 86.31 178 VAL A N 1
ATOM 1398 C CA . VAL A 1 178 ? -10.718 4.183 2.995 1.00 86.31 178 VAL A CA 1
ATOM 1399 C C . VAL A 1 178 ? -10.196 2.759 2.790 1.00 86.31 178 VAL A C 1
ATOM 1401 O O . VAL A 1 178 ? -8.989 2.558 2.692 1.00 86.31 178 VAL A O 1
ATOM 1404 N N . ASP A 1 179 ? -11.093 1.767 2.796 1.00 94.69 179 ASP A N 1
ATOM 1405 C CA . ASP A 1 179 ? -10.733 0.354 2.712 1.00 94.69 179 ASP A CA 1
ATOM 1406 C C . ASP A 1 179 ? -10.241 0.031 1.306 1.00 94.69 179 ASP A C 1
ATOM 1408 O O . ASP A 1 179 ? -11.012 0.088 0.348 1.00 94.69 179 ASP A O 1
ATOM 1412 N N . ASP A 1 180 ? -8.976 -0.347 1.181 1.00 95.00 180 ASP A N 1
ATOM 1413 C CA . ASP A 1 180 ? -8.378 -0.597 -0.120 1.00 95.00 180 ASP A CA 1
ATOM 1414 C C . ASP A 1 180 ? -7.224 -1.595 -0.060 1.00 95.00 180 ASP A C 1
ATOM 1416 O O . ASP A 1 180 ? -6.565 -1.776 0.970 1.00 95.00 180 ASP A O 1
ATOM 1420 N N . ILE A 1 181 ? -6.987 -2.234 -1.201 1.00 96.44 181 ILE A N 1
ATOM 1421 C CA . ILE A 1 181 ? -5.828 -3.081 -1.456 1.00 96.44 181 ILE A CA 1
ATOM 1422 C C . ILE A 1 181 ? -5.020 -2.382 -2.538 1.00 96.44 181 ILE A C 1
ATOM 1424 O O . ILE A 1 181 ? -5.513 -2.166 -3.645 1.00 96.44 181 ILE A O 1
ATOM 1428 N N . ILE A 1 182 ? -3.774 -2.056 -2.220 1.00 95.56 182 ILE A N 1
ATOM 1429 C CA . ILE A 1 182 ? -2.859 -1.402 -3.146 1.00 95.56 182 ILE A CA 1
ATOM 1430 C C . ILE A 1 182 ? -1.747 -2.385 -3.476 1.00 95.56 182 ILE A C 1
ATOM 1432 O O . ILE A 1 182 ? -1.105 -2.942 -2.587 1.00 95.56 182 ILE A O 1
ATOM 1436 N N . ILE A 1 183 ? -1.525 -2.616 -4.763 1.00 95.94 183 ILE A N 1
ATOM 1437 C CA . ILE A 1 183 ? -0.520 -3.560 -5.243 1.00 95.94 183 ILE A CA 1
ATOM 1438 C C . ILE A 1 183 ? 0.418 -2.824 -6.192 1.00 95.94 183 ILE A C 1
ATOM 1440 O O . ILE A 1 183 ? 0.004 -2.344 -7.246 1.00 95.94 183 ILE A O 1
ATOM 1444 N N . SER A 1 184 ? 1.694 -2.794 -5.838 1.00 94.12 184 SER A N 1
ATOM 1445 C CA . SER A 1 184 ? 2.761 -2.164 -6.608 1.00 94.12 184 SER A CA 1
ATOM 1446 C C . SER A 1 184 ? 3.821 -3.203 -6.939 1.00 94.12 184 SER A C 1
ATOM 1448 O O . SER A 1 184 ? 4.184 -4.036 -6.107 1.00 94.12 184 SER A O 1
ATOM 1450 N N . ALA A 1 185 ? 4.334 -3.165 -8.161 1.00 94.00 185 ALA A N 1
ATOM 1451 C CA . ALA A 1 185 ? 5.455 -3.995 -8.573 1.00 94.00 185 ALA A CA 1
ATOM 1452 C C . ALA A 1 185 ? 6.606 -3.095 -9.015 1.00 94.00 185 ALA A C 1
ATOM 1454 O O . ALA A 1 185 ? 6.405 -2.140 -9.756 1.00 94.00 185 ALA A O 1
ATOM 1455 N N . PHE A 1 186 ? 7.812 -3.406 -8.564 1.00 92.38 186 PHE A N 1
ATOM 1456 C CA . PHE A 1 186 ? 9.021 -2.662 -8.865 1.00 92.38 186 PHE A CA 1
ATOM 1457 C C . PHE A 1 186 ? 10.032 -3.578 -9.511 1.00 92.38 186 PHE A C 1
ATOM 1459 O O . PHE A 1 186 ? 10.168 -4.740 -9.134 1.00 92.38 186 PHE A O 1
ATOM 1466 N N . SER A 1 187 ? 10.782 -3.023 -10.441 1.00 89.94 187 SER A N 1
ATOM 1467 C CA . SER A 1 187 ? 12.026 -3.605 -10.880 1.00 89.94 187 SER A CA 1
ATOM 1468 C C . SER A 1 187 ? 13.164 -2.946 -10.120 1.00 89.94 187 SER A C 1
ATOM 1470 O O . SER A 1 187 ? 13.274 -1.722 -10.132 1.00 89.94 187 SER A O 1
ATOM 1472 N N . LEU A 1 188 ? 14.026 -3.743 -9.495 1.00 88.75 188 LEU A N 1
ATOM 1473 C CA . LEU A 1 188 ? 15.182 -3.246 -8.762 1.00 88.75 188 LEU A CA 1
ATOM 1474 C C . LEU A 1 188 ? 16.473 -3.677 -9.448 1.00 88.75 188 LEU A C 1
ATOM 1476 O O . LEU A 1 188 ? 16.626 -4.832 -9.860 1.00 88.75 188 LEU A O 1
ATOM 1480 N N . GLN A 1 189 ? 17.434 -2.764 -9.514 1.00 84.81 189 GLN A N 1
ATOM 1481 C CA . GLN A 1 189 ? 18.760 -3.033 -10.044 1.00 84.81 189 GLN A CA 1
ATOM 1482 C C . GLN A 1 189 ? 19.819 -2.691 -9.010 1.00 84.81 189 GLN A C 1
ATOM 1484 O O . GLN A 1 189 ? 19.837 -1.595 -8.458 1.00 84.81 189 GLN A O 1
ATOM 1489 N N . ALA A 1 190 ? 20.711 -3.648 -8.758 1.00 85.25 190 ALA A N 1
ATOM 1490 C CA . ALA A 1 190 ? 21.924 -3.379 -8.006 1.00 85.25 190 ALA A CA 1
ATOM 1491 C C . ALA A 1 190 ? 22.911 -2.648 -8.925 1.00 85.25 190 ALA A C 1
ATOM 1493 O O . ALA A 1 190 ? 23.325 -3.193 -9.956 1.00 85.25 190 ALA A O 1
ATOM 1494 N N . VAL A 1 191 ? 23.265 -1.430 -8.544 1.00 80.81 191 VAL A N 1
ATOM 1495 C CA . VAL A 1 191 ? 24.228 -0.558 -9.216 1.00 80.81 191 VAL A CA 1
ATOM 1496 C C . VAL A 1 191 ? 25.389 -0.280 -8.271 1.00 80.81 191 VAL A C 1
ATOM 1498 O O . VAL A 1 191 ? 25.282 -0.482 -7.063 1.00 80.81 191 VAL A O 1
ATOM 1501 N N . ASN A 1 192 ? 26.525 0.127 -8.821 1.00 81.94 192 ASN A N 1
ATOM 1502 C CA . ASN A 1 192 ? 27.627 0.642 -8.025 1.00 81.94 192 ASN A CA 1
ATOM 1503 C C . ASN A 1 192 ? 27.828 2.118 -8.361 1.00 81.94 192 ASN A C 1
ATOM 1505 O O . ASN A 1 192 ? 28.200 2.430 -9.494 1.00 81.94 192 ASN A O 1
ATOM 1509 N N . ASN A 1 193 ? 27.528 2.986 -7.399 1.00 77.25 193 ASN A N 1
ATOM 1510 C CA . ASN A 1 193 ? 27.676 4.425 -7.529 1.00 77.25 193 ASN A CA 1
ATOM 1511 C C . ASN A 1 193 ? 29.060 4.838 -7.029 1.00 77.25 193 ASN A C 1
ATOM 1513 O O . ASN A 1 193 ? 29.184 5.383 -5.949 1.00 77.25 193 ASN A O 1
ATOM 1517 N N . ASP A 1 194 ? 30.112 4.504 -7.765 1.00 75.75 194 ASP A N 1
ATOM 1518 C CA . ASP A 1 194 ? 31.480 4.894 -7.416 1.00 75.75 194 ASP A CA 1
ATOM 1519 C C . ASP A 1 194 ? 32.142 5.540 -8.632 1.00 75.75 194 ASP A C 1
ATOM 1521 O O . ASP A 1 194 ? 31.912 5.092 -9.760 1.00 75.75 194 ASP A O 1
ATOM 1525 N N . ASP A 1 195 ? 33.033 6.514 -8.400 1.00 71.50 195 ASP A N 1
ATOM 1526 C CA . ASP A 1 195 ? 33.775 7.202 -9.466 1.00 71.50 195 ASP A CA 1
ATOM 1527 C C . ASP A 1 195 ? 34.431 6.172 -10.416 1.00 71.50 195 ASP A C 1
ATOM 1529 O O . ASP A 1 195 ? 35.331 5.421 -9.997 1.00 71.50 195 ASP A O 1
ATOM 1533 N N . PRO A 1 196 ? 34.028 6.126 -11.703 1.00 66.50 196 PRO A N 1
ATOM 1534 C CA . PRO A 1 196 ? 34.513 5.169 -12.691 1.00 66.50 196 PRO A CA 1
ATOM 1535 C C . PRO A 1 196 ? 36.042 5.220 -12.859 1.00 66.50 196 PRO A C 1
ATOM 1537 O O . PRO A 1 196 ? 36.651 4.225 -13.271 1.00 66.50 196 PRO A O 1
ATOM 1540 N N . ALA A 1 197 ? 36.699 6.331 -12.498 1.00 70.31 197 ALA A N 1
ATOM 1541 C CA . ALA A 1 197 ? 38.153 6.468 -12.511 1.00 70.31 197 ALA A CA 1
ATOM 1542 C C . ALA A 1 197 ? 38.871 5.539 -11.514 1.00 70.31 197 ALA A C 1
ATOM 1544 O O . ALA A 1 197 ? 40.038 5.197 -11.735 1.00 70.31 197 ALA A O 1
ATOM 1545 N N . ASN A 1 198 ? 38.197 5.081 -10.454 1.00 68.31 198 ASN A N 1
ATOM 1546 C CA . ASN A 1 198 ? 38.778 4.191 -9.444 1.00 68.31 198 ASN A CA 1
ATOM 1547 C C . ASN A 1 198 ? 38.794 2.706 -9.862 1.00 68.31 198 ASN A C 1
ATOM 1549 O O . ASN A 1 198 ? 39.475 1.896 -9.231 1.00 68.31 198 ASN A O 1
ATOM 1553 N N . TRP A 1 199 ? 38.127 2.340 -10.963 1.00 64.25 199 TRP A N 1
ATOM 1554 C CA . TRP A 1 199 ? 37.831 0.943 -11.320 1.00 64.25 199 TRP A CA 1
ATOM 1555 C C . TRP A 1 199 ? 38.721 0.322 -12.396 1.00 64.25 199 TRP A C 1
ATOM 1557 O O . TRP A 1 199 ? 38.382 -0.717 -12.966 1.00 64.25 199 TRP A O 1
ATOM 1567 N N . VAL A 1 200 ? 39.884 0.919 -12.673 1.00 62.59 200 VAL A N 1
ATOM 1568 C CA . VAL A 1 200 ? 40.825 0.450 -13.704 1.00 62.59 200 VAL A CA 1
ATOM 1569 C C . VAL A 1 200 ? 41.386 -0.943 -13.358 1.00 62.59 200 VAL A C 1
ATOM 1571 O O . VAL A 1 200 ? 42.486 -1.067 -12.821 1.00 62.59 200 VAL A O 1
ATOM 1574 N N . GLY A 1 201 ? 40.645 -2.013 -13.677 1.00 68.56 201 GLY A N 1
ATOM 1575 C CA . GLY A 1 201 ? 41.106 -3.395 -13.511 1.00 68.56 201 GLY A CA 1
ATOM 1576 C C . GLY A 1 201 ? 40.060 -4.512 -13.380 1.00 68.56 201 GLY A C 1
ATOM 1577 O O . GLY A 1 201 ? 40.457 -5.662 -13.577 1.00 68.56 201 GLY A O 1
ATOM 1578 N N . ASP A 1 202 ? 38.778 -4.237 -13.091 1.00 64.62 202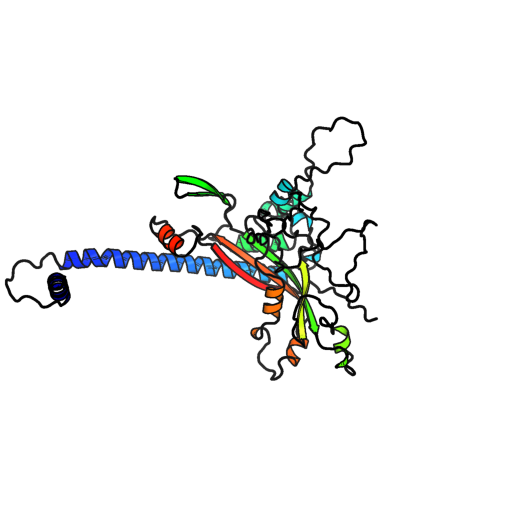 ASP A N 1
ATOM 1579 C CA . ASP A 1 202 ? 37.765 -5.295 -12.878 1.00 64.62 202 ASP A CA 1
ATOM 1580 C C . ASP A 1 202 ? 36.651 -5.305 -13.951 1.00 64.62 202 ASP A C 1
ATOM 1582 O O . ASP A 1 202 ? 35.742 -4.475 -13.914 1.00 64.62 202 ASP A O 1
ATOM 1586 N N . PRO A 1 203 ? 36.671 -6.254 -14.909 1.00 59.53 203 PRO A N 1
ATOM 1587 C CA . PRO A 1 203 ? 35.710 -6.311 -16.011 1.00 59.53 203 PRO A CA 1
ATOM 1588 C C . PRO A 1 203 ? 34.269 -6.645 -15.593 1.00 59.53 203 PRO A C 1
ATOM 1590 O O . PRO A 1 203 ? 33.361 -6.411 -16.388 1.00 59.53 203 PRO A O 1
ATOM 1593 N N . VAL A 1 204 ? 34.030 -7.205 -14.401 1.00 58.16 204 VAL A N 1
ATOM 1594 C CA . VAL A 1 204 ? 32.661 -7.513 -13.938 1.00 58.16 204 VAL A CA 1
ATOM 1595 C C . VAL A 1 204 ? 31.961 -6.240 -13.464 1.00 58.16 204 VAL A C 1
ATOM 1597 O O . VAL A 1 204 ? 30.763 -6.064 -13.695 1.00 58.16 204 VAL A O 1
ATOM 1600 N N . ILE A 1 205 ? 32.727 -5.330 -12.866 1.00 57.78 205 ILE A N 1
ATOM 1601 C CA . ILE A 1 205 ? 32.213 -4.124 -12.219 1.00 57.78 205 ILE A CA 1
ATOM 1602 C C . ILE A 1 205 ? 31.795 -3.074 -13.256 1.00 57.78 205 ILE A C 1
ATOM 1604 O O . ILE A 1 205 ? 30.716 -2.505 -13.131 1.00 57.78 205 ILE A O 1
ATOM 1608 N N . TYR A 1 206 ? 32.527 -2.957 -14.370 1.00 53.41 206 TYR A N 1
ATOM 1609 C CA . TYR A 1 206 ? 32.224 -2.008 -15.455 1.00 53.41 206 TYR A CA 1
ATOM 1610 C C . TYR A 1 206 ? 30.803 -2.089 -16.036 1.00 53.41 206 TYR A C 1
ATOM 1612 O O . TYR A 1 206 ? 30.314 -1.100 -16.564 1.00 53.41 206 TYR A O 1
ATOM 1620 N N . SER A 1 207 ? 30.130 -3.242 -15.965 1.00 56.91 207 SER A N 1
ATOM 1621 C CA . SER A 1 207 ? 28.766 -3.395 -16.505 1.00 56.91 207 SER A CA 1
ATOM 1622 C C . SER A 1 207 ? 27.653 -2.871 -15.588 1.00 56.91 207 SER A C 1
ATOM 1624 O O . SER A 1 207 ? 26.490 -2.872 -15.987 1.00 56.91 207 SER A O 1
ATOM 1626 N N . ARG A 1 208 ? 27.986 -2.474 -14.353 1.00 57.03 208 ARG A N 1
ATOM 1627 C CA . ARG A 1 208 ? 27.025 -2.048 -13.319 1.00 57.03 208 ARG A CA 1
ATOM 1628 C C . ARG A 1 208 ? 27.386 -0.719 -12.655 1.00 57.03 208 ARG A C 1
ATOM 1630 O O . ARG A 1 208 ? 26.702 -0.322 -11.714 1.00 57.03 208 ARG A O 1
ATOM 1637 N N . THR A 1 209 ? 28.460 -0.072 -13.100 1.00 57.62 209 THR A N 1
ATOM 1638 C CA . THR A 1 209 ? 28.893 1.218 -12.562 1.00 57.62 209 THR A CA 1
ATOM 1639 C C . THR A 1 209 ? 28.149 2.335 -13.272 1.00 57.62 209 THR A C 1
ATOM 1641 O O . THR A 1 209 ? 28.174 2.413 -14.501 1.00 57.62 209 THR A O 1
ATOM 1644 N N . ILE A 1 210 ? 27.500 3.189 -12.493 1.00 64.25 210 ILE A N 1
ATOM 1645 C CA . ILE A 1 210 ? 26.872 4.419 -12.966 1.00 64.25 210 ILE A CA 1
ATOM 1646 C C . ILE A 1 210 ? 27.409 5.514 -12.065 1.00 64.25 210 ILE A C 1
ATOM 1648 O O . ILE A 1 210 ? 27.374 5.366 -10.849 1.00 64.25 210 ILE A O 1
ATOM 1652 N N . ASP A 1 211 ? 27.927 6.574 -12.666 1.00 62.22 211 ASP A N 1
ATOM 1653 C CA . ASP A 1 211 ? 28.355 7.754 -11.930 1.00 62.22 211 ASP A CA 1
ATOM 1654 C C . ASP A 1 211 ? 27.188 8.741 -11.869 1.00 62.22 211 ASP A C 1
ATOM 1656 O O . ASP A 1 211 ? 26.952 9.487 -12.827 1.00 62.22 211 ASP A O 1
ATOM 1660 N N . PHE A 1 212 ? 26.429 8.704 -10.772 1.00 64.62 212 PHE A N 1
ATOM 1661 C CA . PHE A 1 212 ? 25.327 9.642 -10.556 1.00 64.62 212 PHE A CA 1
ATOM 1662 C C . PHE A 1 212 ? 25.816 11.053 -10.170 1.00 64.62 212 PHE A C 1
ATOM 1664 O O . PHE A 1 212 ? 25.013 11.980 -10.183 1.00 64.62 212 PHE A O 1
ATOM 1671 N N . ASP A 1 213 ? 27.114 11.247 -9.897 1.00 59.69 213 ASP A N 1
ATOM 1672 C CA . ASP A 1 213 ? 27.707 12.500 -9.391 1.00 59.69 213 ASP A CA 1
ATOM 1673 C C . ASP A 1 213 ? 28.138 13.463 -10.528 1.00 59.69 213 ASP A C 1
ATOM 1675 O O . ASP A 1 213 ? 28.542 14.606 -10.308 1.00 59.69 213 ASP A O 1
ATOM 1679 N N . THR A 1 214 ? 28.060 13.028 -11.796 1.00 53.28 214 THR A N 1
ATOM 1680 C CA . THR A 1 214 ? 28.583 13.799 -12.950 1.00 53.28 214 THR A CA 1
ATOM 1681 C C . THR A 1 214 ? 27.669 14.902 -13.481 1.00 53.28 214 THR A C 1
ATOM 1683 O O . THR A 1 214 ? 28.100 15.735 -14.287 1.00 53.28 214 THR A O 1
ATOM 1686 N N . THR A 1 215 ? 26.431 14.963 -13.012 1.00 51.00 215 THR A N 1
ATOM 1687 C CA . THR A 1 215 ? 25.453 16.003 -13.345 1.00 51.00 215 THR A CA 1
ATOM 1688 C C . THR A 1 215 ? 24.701 16.347 -12.072 1.00 51.00 215 THR A C 1
ATOM 1690 O O . THR A 1 215 ? 24.510 15.447 -11.270 1.00 51.00 215 THR A O 1
ATOM 1693 N N . ASP A 1 216 ? 24.279 17.602 -11.886 1.00 49.16 216 ASP A N 1
ATOM 1694 C CA . ASP A 1 216 ? 23.519 18.132 -10.732 1.00 49.16 216 ASP A CA 1
ATOM 1695 C C . ASP A 1 216 ? 22.137 17.445 -10.500 1.00 49.16 216 ASP A C 1
ATOM 1697 O O . ASP A 1 216 ? 21.157 18.098 -10.139 1.00 49.16 216 ASP A O 1
ATOM 1701 N N . ALA A 1 217 ? 22.018 16.139 -10.753 1.00 49.25 217 ALA A N 1
ATOM 1702 C CA . ALA A 1 217 ? 20.853 15.320 -10.509 1.00 49.25 217 ALA A CA 1
ATOM 1703 C C . ALA A 1 217 ? 20.615 15.273 -9.001 1.00 49.25 217 ALA A C 1
ATOM 1705 O O . ALA A 1 217 ? 21.469 14.897 -8.199 1.00 49.25 217 ALA A O 1
ATOM 1706 N N . VAL A 1 218 ? 19.435 15.741 -8.626 1.00 45.25 218 VAL A N 1
ATOM 1707 C CA . VAL A 1 218 ? 18.980 15.905 -7.254 1.00 45.25 218 VAL A CA 1
ATOM 1708 C C . VAL A 1 218 ? 18.793 14.516 -6.637 1.00 45.25 218 VAL A C 1
ATOM 1710 O O . VAL A 1 218 ? 17.731 13.917 -6.739 1.00 45.25 218 VAL A O 1
ATOM 1713 N N . GLY A 1 219 ? 19.847 13.985 -6.021 1.00 55.72 219 GLY A N 1
ATOM 1714 C CA . GLY A 1 219 ? 19.815 12.726 -5.283 1.00 55.72 219 GLY A CA 1
ATOM 1715 C C . GLY A 1 219 ? 21.203 12.353 -4.773 1.00 55.72 219 GLY A C 1
ATOM 1716 O O . GLY A 1 219 ? 22.032 11.881 -5.543 1.00 55.72 219 GLY A O 1
ATOM 1717 N N . ASP A 1 220 ? 21.456 12.549 -3.474 1.00 62.00 220 ASP A N 1
ATOM 1718 C CA . ASP A 1 220 ? 22.689 12.107 -2.802 1.00 62.00 220 ASP A CA 1
ATOM 1719 C C . ASP A 1 220 ? 22.679 10.568 -2.679 1.00 62.00 220 ASP A C 1
ATOM 1721 O O . ASP A 1 220 ? 22.449 10.006 -1.604 1.00 62.00 220 ASP A O 1
ATOM 1725 N N . TYR A 1 221 ? 22.904 9.853 -3.783 1.00 71.44 221 TYR A N 1
ATOM 1726 C CA . TYR A 1 221 ? 23.185 8.424 -3.707 1.00 71.44 221 TYR A CA 1
ATOM 1727 C C . TYR A 1 221 ? 24.561 8.248 -3.052 1.00 71.44 221 TYR A C 1
ATOM 1729 O O . TYR A 1 221 ? 25.538 8.829 -3.522 1.00 71.44 221 TYR A O 1
ATOM 1737 N N . PRO A 1 222 ? 24.681 7.476 -1.958 1.00 73.81 222 PRO A N 1
ATOM 1738 C CA . PRO A 1 222 ? 25.974 7.271 -1.324 1.00 73.81 222 PRO A CA 1
ATOM 1739 C C . PRO A 1 222 ? 26.918 6.528 -2.272 1.00 73.81 222 PRO A C 1
ATOM 1741 O O . PRO A 1 222 ? 26.469 5.671 -3.040 1.00 73.81 222 PRO A O 1
ATOM 1744 N N . ASP A 1 223 ? 28.211 6.835 -2.161 1.00 77.25 223 ASP A N 1
ATOM 1745 C CA . ASP A 1 223 ? 29.273 6.069 -2.811 1.00 77.25 223 ASP A CA 1
ATOM 1746 C C . ASP A 1 223 ? 29.124 4.567 -2.493 1.00 77.25 223 ASP A C 1
ATOM 1748 O O . ASP A 1 223 ? 28.783 4.189 -1.360 1.00 77.25 223 ASP A O 1
ATOM 1752 N N . GLY A 1 224 ? 29.376 3.719 -3.487 1.00 79.50 224 GLY A N 1
ATOM 1753 C CA . GLY A 1 224 ? 29.385 2.264 -3.364 1.00 79.50 224 GLY A CA 1
ATOM 1754 C C . GLY A 1 224 ? 28.140 1.540 -3.909 1.00 79.50 224 GLY A C 1
ATOM 1755 O O . GLY A 1 224 ? 27.295 2.100 -4.619 1.00 79.50 224 GLY A O 1
ATOM 1756 N N . PRO A 1 225 ? 28.002 0.231 -3.618 1.00 81.69 225 PRO A N 1
ATOM 1757 C CA . PRO A 1 225 ? 26.924 -0.594 -4.140 1.00 81.69 225 PRO A CA 1
ATOM 1758 C C . PRO A 1 225 ? 25.579 -0.230 -3.502 1.00 81.69 225 PRO A C 1
ATOM 1760 O O . PRO A 1 225 ? 25.383 -0.346 -2.284 1.00 81.69 225 PRO A O 1
ATOM 1763 N N . SER A 1 226 ? 24.615 0.125 -4.343 1.00 85.00 226 SER A N 1
ATOM 1764 C CA . SER A 1 226 ? 23.251 0.491 -3.970 1.00 85.00 226 SER A CA 1
ATOM 1765 C C . SER A 1 226 ? 22.230 -0.256 -4.829 1.00 85.00 226 SER A C 1
ATOM 1767 O O . SER A 1 226 ? 22.520 -0.757 -5.915 1.00 85.00 226 SER A O 1
ATOM 1769 N N . VAL A 1 227 ? 21.017 -0.409 -4.310 1.00 86.00 227 VAL A N 1
ATOM 1770 C CA . VAL A 1 227 ? 19.867 -0.912 -5.060 1.00 86.00 227 VAL A CA 1
ATOM 1771 C C . VAL A 1 227 ? 18.991 0.276 -5.409 1.00 86.00 227 VAL A C 1
ATOM 1773 O O . VAL A 1 227 ? 18.546 0.997 -4.517 1.00 86.00 227 VAL A O 1
ATOM 1776 N N . ILE A 1 228 ? 18.728 0.451 -6.697 1.00 85.38 228 ILE A N 1
ATOM 1777 C CA . ILE A 1 228 ? 17.849 1.495 -7.213 1.00 85.38 228 ILE A CA 1
ATOM 1778 C C . ILE A 1 228 ? 16.602 0.877 -7.847 1.00 85.38 228 ILE A C 1
ATOM 1780 O O . ILE A 1 228 ? 16.633 -0.252 -8.347 1.00 85.38 228 ILE A O 1
ATOM 1784 N N . VAL A 1 229 ? 15.495 1.614 -7.819 1.00 85.75 229 VAL A N 1
ATOM 1785 C CA . VAL A 1 229 ? 14.295 1.276 -8.583 1.00 85.75 229 VAL A CA 1
ATOM 1786 C C . VAL A 1 229 ? 14.529 1.696 -10.033 1.00 85.75 229 VAL A C 1
ATOM 1788 O O . VAL A 1 229 ? 14.913 2.827 -10.296 1.00 85.75 229 VAL A O 1
ATOM 1791 N N . VAL A 1 230 ? 14.311 0.772 -10.965 1.00 81.38 230 VAL A N 1
ATOM 1792 C CA . VAL A 1 230 ? 14.523 0.963 -12.413 1.00 81.38 230 VAL A CA 1
ATOM 1793 C C . VAL A 1 230 ? 13.276 0.674 -13.247 1.00 81.38 230 VAL A C 1
ATOM 1795 O O . VAL A 1 230 ? 13.304 0.725 -14.470 1.00 81.38 230 VAL A O 1
ATOM 1798 N N . GLY A 1 231 ? 12.195 0.269 -12.587 1.00 82.88 231 GLY A N 1
ATOM 1799 C CA . GLY A 1 231 ? 10.927 -0.085 -13.210 1.00 82.88 231 GLY A CA 1
ATOM 1800 C C . GLY A 1 231 ? 9.813 -0.089 -12.167 1.00 82.88 231 GLY A C 1
ATOM 1801 O O . GLY A 1 231 ? 10.054 -0.382 -10.996 1.00 82.88 231 GLY A O 1
ATOM 1802 N N . ARG A 1 232 ? 8.594 0.235 -12.590 1.00 85.00 232 ARG A N 1
ATOM 1803 C CA . ARG A 1 232 ? 7.388 0.373 -11.767 1.00 85.00 232 ARG A CA 1
ATOM 1804 C C . ARG A 1 232 ? 6.218 -0.125 -12.589 1.00 85.00 232 ARG A C 1
ATOM 1806 O O . ARG A 1 232 ? 6.116 0.173 -13.775 1.00 85.00 232 ARG A O 1
ATOM 1813 N N . TYR A 1 233 ? 5.340 -0.872 -11.945 1.00 87.81 233 TYR A N 1
ATOM 1814 C CA . TYR A 1 233 ? 4.184 -1.469 -12.578 1.00 87.81 233 TYR A CA 1
ATOM 1815 C C . TYR A 1 233 ? 2.958 -1.306 -11.665 1.00 87.81 233 TYR A C 1
ATOM 1817 O O . TYR A 1 233 ? 3.061 -1.566 -10.455 1.00 87.81 233 TYR A O 1
ATOM 1825 N N . PRO A 1 234 ? 1.785 -0.976 -12.235 1.00 86.44 234 PRO A N 1
ATOM 1826 C CA . PRO A 1 234 ? 1.536 -0.872 -13.678 1.00 86.44 234 PRO A CA 1
ATOM 1827 C C . PRO A 1 234 ? 2.088 0.446 -14.241 1.00 86.44 234 PRO A C 1
ATOM 1829 O O . PRO A 1 234 ? 2.051 1.467 -13.561 1.00 86.44 234 PRO A O 1
ATOM 1832 N N . THR A 1 235 ? 2.616 0.431 -15.469 1.00 75.00 235 THR A N 1
ATOM 1833 C CA . THR A 1 235 ? 3.383 1.576 -16.009 1.00 75.00 235 THR A CA 1
ATOM 1834 C C . THR A 1 235 ? 2.523 2.796 -16.329 1.00 75.00 235 THR A C 1
ATOM 1836 O O . THR A 1 235 ? 3.044 3.882 -16.514 1.00 75.00 235 THR A O 1
ATOM 1839 N N . ASN A 1 236 ? 1.205 2.636 -16.405 1.00 66.75 236 ASN A N 1
ATOM 1840 C CA . ASN A 1 236 ? 0.270 3.716 -16.708 1.00 66.75 236 ASN A CA 1
ATOM 1841 C C . ASN A 1 236 ? -0.672 4.036 -15.537 1.00 66.75 236 ASN A C 1
ATOM 1843 O O . ASN A 1 236 ? -1.724 4.643 -15.757 1.00 66.75 236 ASN A O 1
ATOM 1847 N N . ALA A 1 237 ? -0.385 3.556 -14.320 1.00 62.47 237 ALA A N 1
ATOM 1848 C CA . ALA A 1 237 ? -1.077 4.090 -13.154 1.00 62.47 237 ALA A CA 1
ATOM 1849 C C . ALA A 1 237 ? -0.625 5.540 -13.009 1.00 62.47 237 ALA A C 1
ATOM 1851 O O . ALA A 1 237 ? 0.420 5.812 -12.428 1.00 62.47 237 ALA A O 1
ATOM 1852 N N . ASN A 1 238 ? -1.401 6.421 -13.644 1.00 52.06 238 ASN A N 1
ATOM 1853 C CA . ASN A 1 238 ? -1.123 7.833 -13.792 1.00 52.06 238 ASN A CA 1
ATOM 1854 C C . ASN A 1 238 ? -0.616 8.413 -12.475 1.00 52.06 238 ASN A C 1
ATOM 1856 O O . ASN A 1 238 ? -1.246 8.251 -11.422 1.00 52.06 238 ASN A O 1
ATOM 1860 N N . GLU A 1 239 ? 0.491 9.142 -12.569 1.00 55.38 239 GLU A N 1
ATOM 1861 C CA . GLU A 1 239 ? 0.776 10.240 -11.664 1.00 55.38 239 GLU A CA 1
ATOM 1862 C C . GLU A 1 239 ? -0.522 10.998 -11.414 1.00 55.38 239 GLU A C 1
ATOM 1864 O O . GLU A 1 239 ? -1.345 11.160 -12.320 1.00 55.38 239 GLU A O 1
ATOM 1869 N N . CYS A 1 240 ? -0.720 11.375 -10.161 1.00 62.19 240 CYS A N 1
ATOM 1870 C CA . CYS A 1 240 ? -1.857 12.133 -9.680 1.00 62.19 240 CYS A CA 1
ATOM 1871 C C . CYS A 1 240 ? -2.436 13.066 -10.735 1.00 62.19 240 CYS A C 1
ATOM 1873 O O . CYS A 1 240 ? -1.674 13.691 -11.473 1.00 62.19 240 CYS A O 1
ATOM 1875 N N . ASN A 1 241 ? -3.758 13.222 -10.761 1.00 57.91 241 ASN A N 1
ATOM 1876 C CA . ASN A 1 241 ? -4.375 14.194 -11.653 1.00 57.91 241 ASN A CA 1
ATOM 1877 C C . ASN A 1 241 ? -3.798 15.576 -11.323 1.00 57.91 241 ASN A C 1
ATOM 1879 O O . ASN A 1 241 ? -4.226 16.215 -10.361 1.00 57.91 241 ASN A O 1
ATOM 1883 N N . MET A 1 242 ? -2.794 16.010 -12.088 1.00 54.59 242 MET A N 1
ATOM 1884 C CA . MET A 1 242 ? -2.300 17.366 -11.991 1.00 54.59 242 MET A CA 1
ATOM 1885 C C . MET A 1 242 ? -3.153 18.187 -12.925 1.00 54.59 242 MET A C 1
ATOM 1887 O O . MET A 1 242 ? -3.375 17.859 -14.097 1.00 54.59 242 MET A O 1
ATOM 1891 N N . TRP A 1 243 ? -3.651 19.253 -12.346 1.00 58.75 243 TRP A N 1
ATOM 1892 C CA . TRP A 1 243 ? -4.291 20.310 -13.071 1.00 58.75 243 TRP A CA 1
ATOM 1893 C C . TRP A 1 243 ? -3.166 21.217 -13.561 1.00 58.75 243 TRP A C 1
ATOM 1895 O O . TRP A 1 243 ? -2.219 21.488 -12.822 1.00 58.75 243 TRP A O 1
ATOM 1905 N N . ASP A 1 244 ? -3.213 21.622 -14.825 1.00 60.81 244 ASP A N 1
ATOM 1906 C CA . ASP A 1 244 ? -2.337 22.686 -15.292 1.00 60.81 244 ASP A CA 1
ATOM 1907 C C . ASP A 1 244 ? -2.640 23.980 -14.511 1.00 60.81 244 ASP A C 1
ATOM 1909 O O . ASP A 1 244 ? -3.649 24.095 -13.811 1.00 60.81 244 ASP A O 1
ATOM 1913 N N . VAL A 1 245 ? -1.807 25.003 -14.694 1.00 58.12 245 VAL A N 1
ATOM 1914 C CA . VAL A 1 245 ? -1.995 26.336 -14.087 1.00 58.12 245 VAL A CA 1
ATOM 1915 C C . VAL A 1 245 ? -3.344 27.007 -14.414 1.00 58.12 245 VAL A C 1
ATOM 1917 O O . VAL A 1 245 ? -3.653 28.072 -13.881 1.00 58.12 245 VAL A O 1
ATOM 1920 N N . ASN A 1 246 ? -4.143 26.432 -15.317 1.00 63.41 246 ASN A N 1
ATOM 1921 C CA . ASN A 1 246 ? -5.465 26.908 -15.708 1.00 63.41 246 ASN A CA 1
ATOM 1922 C C . ASN A 1 246 ? -6.604 26.024 -15.173 1.00 63.41 246 ASN A C 1
ATOM 1924 O O . ASN A 1 246 ? -7.762 26.262 -15.533 1.00 63.41 246 ASN A O 1
ATOM 1928 N N . GLY A 1 247 ? -6.317 25.020 -14.340 1.00 60.75 247 GLY A N 1
ATOM 1929 C CA . GLY A 1 247 ? -7.322 24.079 -13.860 1.00 60.75 247 GLY A CA 1
ATOM 1930 C C . GLY A 1 247 ? -7.816 23.120 -14.948 1.00 60.75 247 GLY A C 1
ATOM 1931 O O . GLY A 1 247 ? -8.970 22.692 -14.906 1.00 60.75 247 GLY A O 1
ATOM 1932 N N . ILE A 1 248 ? -6.991 22.804 -15.950 1.00 62.19 248 ILE A N 1
ATOM 1933 C CA . ILE A 1 248 ? -7.268 21.793 -16.977 1.00 62.19 248 ILE A CA 1
ATOM 1934 C C . ILE A 1 248 ? -6.503 20.517 -16.605 1.00 62.19 248 ILE A C 1
ATOM 1936 O O . ILE A 1 248 ? -5.292 20.584 -16.405 1.00 62.19 248 ILE A O 1
ATOM 1940 N N . PRO A 1 249 ? -7.162 19.348 -16.512 1.00 58.69 249 PRO A N 1
ATOM 1941 C CA . PRO A 1 249 ? -6.465 18.105 -16.213 1.00 58.69 249 PRO A CA 1
ATOM 1942 C C . PRO A 1 249 ? -5.485 17.804 -17.347 1.00 58.69 249 PRO A C 1
ATOM 1944 O O . PRO A 1 249 ? -5.875 17.754 -18.518 1.00 58.69 249 PRO A O 1
ATOM 1947 N N . VAL A 1 250 ? -4.210 17.618 -17.011 1.00 58.72 250 VAL A N 1
ATOM 1948 C CA . VAL A 1 250 ? -3.210 17.246 -18.012 1.00 58.72 250 VAL A CA 1
ATOM 1949 C C . VAL A 1 250 ? -3.473 15.795 -18.442 1.00 58.72 250 VAL A C 1
ATOM 1951 O O . VAL A 1 250 ? -3.614 14.928 -17.574 1.00 58.72 250 VAL A O 1
ATOM 1954 N N . PRO A 1 251 ? -3.549 15.500 -19.754 1.00 55.53 251 PRO A N 1
ATOM 1955 C CA . PRO A 1 251 ? -3.796 14.156 -20.258 1.00 55.53 251 PRO A CA 1
ATOM 1956 C C . PRO A 1 251 ? -2.798 13.141 -19.708 1.00 55.53 251 PRO A C 1
ATOM 1958 O O . PRO A 1 251 ? -1.595 13.369 -19.635 1.00 55.53 251 PRO A O 1
ATOM 1961 N N . SER A 1 252 ? -3.315 11.982 -19.332 1.00 50.34 252 SER A N 1
ATOM 1962 C CA . SER A 1 252 ? -2.559 11.009 -18.558 1.00 50.34 252 SER A CA 1
ATOM 1963 C C . SER A 1 252 ? -1.640 10.096 -19.376 1.00 50.34 252 SER A C 1
ATOM 1965 O O . SER A 1 252 ? -0.916 9.274 -18.832 1.00 50.34 252 SER A O 1
ATOM 1967 N N . ASN A 1 253 ? -1.708 10.206 -20.698 1.00 45.78 253 ASN A N 1
ATOM 1968 C CA . ASN A 1 253 ? -0.916 9.445 -21.658 1.00 45.78 253 ASN A CA 1
ATOM 1969 C C . ASN A 1 253 ? 0.432 10.104 -21.995 1.00 45.78 253 ASN A C 1
ATOM 1971 O O . ASN A 1 253 ? 1.161 9.562 -22.820 1.00 45.78 253 ASN A O 1
ATOM 1975 N N . GLU A 1 254 ? 0.729 11.270 -21.422 1.00 44.19 254 GLU A N 1
ATOM 1976 C CA . GLU A 1 254 ? 1.973 12.025 -21.650 1.00 44.19 254 GLU A CA 1
ATOM 1977 C C . GLU A 1 254 ? 2.999 11.847 -20.524 1.00 44.19 254 GLU A C 1
ATOM 1979 O O . GLU A 1 254 ? 4.030 12.502 -20.533 1.00 44.19 254 GLU A O 1
ATOM 1984 N N . ARG A 1 255 ? 2.715 10.960 -19.569 1.00 52.75 255 ARG A N 1
ATOM 1985 C CA . ARG A 1 255 ? 3.413 10.852 -18.290 1.00 52.75 255 ARG A CA 1
ATOM 1986 C C . ARG A 1 255 ? 4.143 9.518 -18.216 1.00 52.75 255 ARG A C 1
ATOM 1988 O O . ARG A 1 255 ? 3.496 8.467 -18.163 1.00 52.75 255 ARG A O 1
ATOM 1995 N N . ASP A 1 256 ? 5.462 9.564 -18.362 1.00 46.50 256 ASP A N 1
ATOM 1996 C CA . ASP A 1 256 ? 6.337 8.393 -18.317 1.00 46.50 256 ASP A CA 1
ATOM 1997 C C . ASP A 1 256 ? 6.919 8.235 -16.907 1.00 46.50 256 ASP A C 1
ATOM 1999 O O . ASP A 1 256 ? 7.566 9.156 -16.423 1.00 46.50 256 ASP A O 1
ATOM 2003 N N . PRO A 1 257 ? 6.764 7.071 -16.258 1.00 47.47 257 PRO A N 1
ATOM 2004 C CA . PRO A 1 257 ? 7.405 6.803 -14.980 1.00 47.47 257 PRO A CA 1
ATOM 2005 C C . PRO A 1 257 ? 8.900 6.417 -15.070 1.00 47.47 257 PRO A C 1
ATOM 2007 O O . PRO A 1 257 ? 9.462 6.031 -14.042 1.00 47.47 257 PRO A O 1
ATOM 2010 N N . PHE A 1 258 ? 9.563 6.422 -16.234 1.00 46.56 258 PHE A N 1
ATOM 2011 C CA . PHE A 1 258 ? 11.012 6.168 -16.321 1.00 46.56 258 PHE A CA 1
ATOM 2012 C C . PHE A 1 258 ? 11.726 6.995 -17.381 1.00 46.56 258 PHE A C 1
ATOM 2014 O O . PHE A 1 258 ? 12.030 6.530 -18.476 1.00 46.56 258 PHE A O 1
ATOM 2021 N N . ASP A 1 259 ? 12.214 8.141 -16.964 1.00 44.81 259 ASP A N 1
ATOM 2022 C CA . ASP A 1 259 ? 13.333 8.858 -17.554 1.00 44.81 259 ASP A CA 1
ATOM 2023 C C . ASP A 1 259 ? 14.691 8.229 -17.162 1.00 44.81 259 ASP A C 1
ATOM 2025 O O . ASP A 1 259 ? 15.695 8.911 -16.964 1.00 44.81 259 ASP A O 1
ATOM 2029 N N . PHE A 1 260 ? 14.791 6.889 -17.125 1.00 37.72 260 PHE A N 1
ATOM 2030 C CA . PHE A 1 260 ? 16.111 6.253 -17.100 1.00 37.72 260 PHE A CA 1
ATOM 2031 C C . PHE A 1 260 ? 16.737 6.316 -18.493 1.00 37.72 260 PHE A C 1
ATOM 2033 O O . PHE A 1 260 ? 16.544 5.472 -19.368 1.00 37.72 260 PHE A O 1
ATOM 2040 N N . TYR A 1 261 ? 17.479 7.402 -18.651 1.00 50.12 261 TYR A N 1
ATOM 2041 C CA . TYR A 1 261 ? 18.421 7.777 -19.683 1.00 50.12 261 TYR A CA 1
ATOM 2042 C C . TYR A 1 261 ? 18.783 6.738 -20.747 1.00 50.12 261 TYR A C 1
ATOM 2044 O O . TYR A 1 261 ? 19.362 5.681 -20.485 1.00 50.12 261 TYR A O 1
ATOM 2052 N N . ASN A 1 262 ? 18.728 7.197 -21.991 1.00 36.66 262 ASN 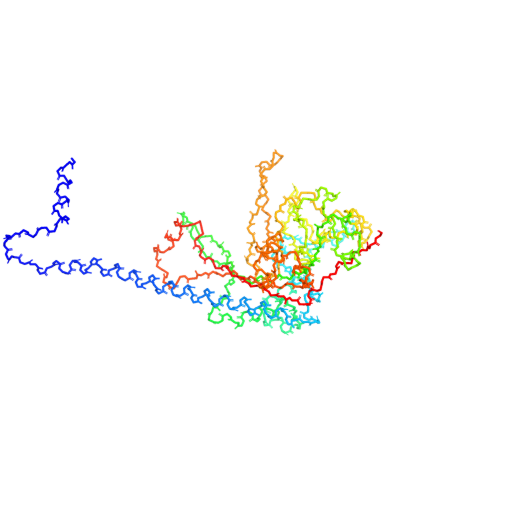A N 1
ATOM 2053 C CA . ASN A 1 262 ? 19.719 6.780 -22.968 1.00 36.66 262 ASN A CA 1
ATOM 2054 C C . ASN A 1 262 ? 21.038 7.519 -22.627 1.00 36.66 262 ASN A C 1
ATOM 2056 O O . ASN A 1 262 ? 21.203 8.688 -22.969 1.00 36.66 262 ASN A O 1
ATOM 2060 N N . PHE A 1 263 ? 21.977 6.854 -21.945 1.00 42.16 263 PHE A N 1
ATOM 2061 C CA . PHE A 1 263 ? 23.358 7.335 -21.714 1.00 42.16 263 PHE A CA 1
ATOM 2062 C C . PHE A 1 263 ? 23.553 8.593 -20.831 1.00 42.16 263 PHE A C 1
ATOM 2064 O O . PHE A 1 263 ? 24.417 9.417 -21.125 1.00 42.16 263 PHE A O 1
ATOM 2071 N N . GLY A 1 264 ? 22.786 8.768 -19.754 1.00 36.94 264 GLY A N 1
ATOM 2072 C CA . GLY A 1 264 ? 22.978 9.877 -18.802 1.00 36.94 264 GLY A CA 1
ATOM 2073 C C . GLY A 1 264 ? 22.656 11.287 -19.331 1.00 36.94 264 GLY A C 1
ATOM 2074 O O . GLY A 1 264 ? 23.186 12.261 -18.808 1.00 36.94 264 GLY A O 1
ATOM 2075 N N . THR A 1 265 ? 21.819 11.430 -20.369 1.00 40.00 265 THR A N 1
ATOM 2076 C CA . THR A 1 265 ? 21.298 12.745 -20.811 1.00 40.00 265 THR A CA 1
ATOM 2077 C C . THR A 1 265 ? 19.780 12.713 -21.015 1.00 40.00 265 THR A C 1
ATOM 2079 O O . THR A 1 265 ? 19.273 11.763 -21.612 1.00 40.00 265 THR A O 1
ATOM 2082 N N . GLN A 1 266 ? 19.074 13.724 -20.488 1.00 39.38 266 GLN A N 1
ATOM 2083 C CA . GLN A 1 266 ? 17.617 13.919 -20.583 1.00 39.38 266 GLN A CA 1
ATOM 2084 C C . GLN A 1 266 ? 17.216 13.991 -22.071 1.00 39.38 266 GLN A C 1
ATOM 2086 O O . GLN A 1 266 ? 17.739 14.824 -22.816 1.00 39.38 266 GLN A O 1
ATOM 2091 N N . ASP A 1 267 ? 16.368 13.072 -22.546 1.00 40.88 267 ASP A N 1
ATOM 2092 C CA . ASP A 1 267 ? 15.951 13.036 -23.954 1.00 40.88 267 ASP A CA 1
ATOM 2093 C C . ASP A 1 267 ? 14.753 13.970 -24.156 1.00 40.88 267 ASP A C 1
ATOM 2095 O O . ASP A 1 267 ? 13.602 13.570 -24.021 1.00 40.88 267 ASP A O 1
ATOM 2099 N N . GLU A 1 268 ? 15.021 15.213 -24.551 1.00 44.25 268 GLU A N 1
ATOM 2100 C CA . GLU A 1 268 ? 13.989 16.158 -24.999 1.00 44.25 268 GLU A CA 1
ATOM 2101 C C . GLU A 1 268 ? 13.274 15.699 -26.305 1.00 44.25 268 GLU A C 1
ATOM 2103 O O . GLU A 1 268 ? 12.478 16.455 -26.865 1.00 44.25 268 GLU A O 1
ATOM 2108 N N . THR A 1 269 ? 13.586 14.530 -26.906 1.00 38.78 269 THR A N 1
ATOM 2109 C CA . THR A 1 269 ? 13.380 14.364 -28.363 1.00 38.78 269 THR A CA 1
ATOM 2110 C C . THR A 1 269 ? 12.924 13.018 -28.934 1.00 38.78 269 THR A C 1
ATOM 2112 O O . THR A 1 269 ? 12.965 12.881 -30.165 1.00 38.78 269 THR A O 1
ATOM 2115 N N . ARG A 1 270 ? 12.414 12.036 -28.176 1.00 38.03 270 ARG A N 1
ATOM 2116 C CA . ARG A 1 270 ? 11.885 10.802 -28.807 1.00 38.03 270 ARG A CA 1
ATOM 2117 C C . ARG A 1 270 ? 10.365 10.694 -28.829 1.00 38.03 270 ARG A C 1
ATOM 2119 O O . ARG A 1 270 ? 9.753 10.207 -27.888 1.00 38.03 270 ARG A O 1
ATOM 2126 N N . PRO A 1 271 ? 9.737 11.054 -29.961 1.00 40.94 271 PRO A N 1
ATOM 2127 C CA . PRO A 1 271 ? 8.308 10.938 -30.099 1.00 40.94 271 PRO A CA 1
ATOM 2128 C C . PRO A 1 271 ? 7.924 9.522 -30.534 1.00 40.94 271 PRO A C 1
ATOM 2130 O O . PRO A 1 271 ? 8.397 9.026 -31.559 1.00 40.94 271 PRO A O 1
ATOM 2133 N N . ILE A 1 272 ? 6.988 8.907 -29.814 1.00 40.09 272 ILE A N 1
ATOM 2134 C CA . ILE A 1 272 ? 6.342 7.655 -30.239 1.00 40.09 272 ILE A CA 1
ATOM 2135 C C . ILE A 1 272 ? 5.569 7.870 -31.569 1.00 40.09 272 ILE A C 1
ATOM 2137 O O . ILE A 1 272 ? 5.464 6.940 -32.366 1.00 40.09 272 ILE A O 1
ATOM 2141 N N . ASP A 1 273 ? 5.204 9.126 -31.903 1.00 42.22 273 ASP A N 1
ATOM 2142 C CA . ASP A 1 273 ? 4.392 9.484 -33.088 1.00 42.22 273 ASP A CA 1
ATOM 2143 C C . ASP A 1 273 ? 4.916 10.674 -33.935 1.00 42.22 273 ASP A C 1
ATOM 2145 O O . ASP A 1 273 ? 4.185 11.255 -34.739 1.00 42.22 273 ASP A O 1
ATOM 2149 N N . GLY A 1 274 ? 6.166 11.112 -33.761 1.00 40.44 274 GLY A N 1
ATOM 2150 C CA . GLY A 1 274 ? 6.684 12.337 -34.405 1.00 40.44 274 GLY A CA 1
ATOM 2151 C C . GLY A 1 274 ? 6.271 13.678 -33.763 1.00 40.44 274 GLY A C 1
ATOM 2152 O O . GLY A 1 274 ? 6.624 14.728 -34.300 1.00 40.44 274 GLY A O 1
ATOM 2153 N N . VAL A 1 275 ? 5.556 13.669 -32.632 1.00 39.53 275 VAL A N 1
ATOM 2154 C CA . VAL A 1 275 ? 5.231 14.855 -31.818 1.00 39.53 275 VAL A CA 1
ATOM 2155 C C . VAL A 1 275 ? 6.129 14.889 -30.583 1.00 39.53 275 VAL A C 1
ATOM 2157 O O . VAL A 1 275 ? 6.021 14.002 -29.741 1.00 39.53 275 VAL A O 1
ATOM 2160 N N . ILE A 1 276 ? 7.008 15.892 -30.494 1.00 39.53 276 ILE A N 1
ATOM 2161 C CA . ILE A 1 276 ? 7.780 16.191 -29.279 1.00 39.53 276 ILE A CA 1
ATOM 2162 C C . ILE A 1 276 ? 6.771 16.596 -28.202 1.00 39.53 276 ILE A C 1
ATOM 2164 O O . ILE A 1 276 ? 5.987 17.521 -28.426 1.00 39.53 276 ILE A O 1
ATOM 2168 N N . ARG A 1 277 ? 6.755 15.868 -27.090 1.00 40.53 277 ARG A N 1
ATOM 2169 C CA . ARG A 1 277 ? 5.997 16.214 -25.890 1.00 40.53 277 ARG A CA 1
ATOM 2170 C C . ARG A 1 277 ? 7.009 16.301 -24.762 1.00 40.53 277 ARG A C 1
ATOM 2172 O O . ARG A 1 277 ? 7.886 15.442 -24.701 1.00 40.53 277 ARG A O 1
ATOM 2179 N N . ASP A 1 278 ? 6.895 17.327 -23.936 1.00 38.31 278 ASP A N 1
ATOM 2180 C CA . ASP A 1 278 ? 7.633 17.388 -22.682 1.00 38.31 278 ASP A CA 1
ATOM 2181 C C . ASP A 1 278 ? 7.045 16.279 -21.801 1.00 38.31 278 ASP A C 1
ATOM 2183 O O . ASP A 1 278 ? 5.874 16.329 -21.427 1.00 38.31 278 ASP A O 1
ATOM 2187 N N . ILE A 1 279 ? 7.814 15.203 -21.628 1.00 41.38 279 ILE A N 1
ATOM 2188 C CA . ILE A 1 279 ? 7.416 14.009 -20.862 1.00 41.38 279 ILE A CA 1
ATOM 2189 C C . ILE A 1 279 ? 7.466 14.308 -19.355 1.00 41.38 279 ILE A C 1
ATOM 2191 O O . ILE A 1 279 ? 6.749 13.699 -18.568 1.00 41.38 279 ILE A O 1
ATOM 2195 N N . GLU A 1 280 ? 8.256 15.311 -18.979 1.00 41.75 280 GLU A N 1
ATOM 2196 C CA . GLU A 1 280 ? 8.389 15.832 -17.629 1.00 41.75 280 GLU A CA 1
ATOM 2197 C C . GLU A 1 280 ? 7.726 17.214 -17.594 1.00 41.75 280 GLU A C 1
ATOM 2199 O O . GLU A 1 280 ? 8.084 18.119 -18.356 1.00 41.75 280 GLU A O 1
ATOM 2204 N N . LEU A 1 281 ? 6.723 17.393 -16.736 1.00 39.09 281 LEU A N 1
ATOM 2205 C CA . LEU A 1 281 ? 6.216 18.733 -16.469 1.00 39.09 281 LEU A CA 1
ATOM 2206 C C . LEU A 1 281 ? 7.257 19.450 -15.614 1.00 39.09 281 LEU A C 1
ATOM 2208 O O . LEU A 1 281 ? 7.570 18.989 -14.520 1.00 39.09 281 LEU A O 1
ATOM 2212 N N . GLU A 1 282 ? 7.775 20.577 -16.106 1.00 40.12 282 GLU A N 1
ATOM 2213 C CA . GLU A 1 282 ? 8.627 21.489 -15.337 1.00 40.12 282 GLU A CA 1
ATOM 2214 C C . GLU A 1 282 ? 7.969 21.710 -13.954 1.00 40.12 282 GLU A C 1
ATOM 2216 O O . GLU A 1 282 ? 6.824 22.153 -13.893 1.00 40.12 282 GLU A O 1
ATOM 2221 N N . GLU A 1 283 ? 8.672 21.340 -12.868 1.00 46.03 283 GLU A N 1
ATOM 2222 C CA . GLU A 1 283 ? 8.241 21.321 -11.445 1.00 46.03 283 GLU A CA 1
ATOM 2223 C C . GLU A 1 283 ? 7.652 20.000 -10.879 1.00 46.03 283 GLU A C 1
ATOM 2225 O O . GLU A 1 283 ? 7.546 19.886 -9.653 1.00 46.03 283 GLU A O 1
ATOM 2230 N N . GLY A 1 284 ? 7.359 18.986 -11.704 1.00 43.66 284 GLY A N 1
ATOM 2231 C CA . GLY A 1 284 ? 6.749 17.704 -11.300 1.00 43.66 284 GLY A CA 1
ATOM 2232 C C . GLY A 1 284 ? 7.596 16.833 -10.363 1.00 43.66 284 GLY A C 1
ATOM 2233 O O . GLY A 1 284 ? 7.055 16.290 -9.399 1.00 43.66 284 GLY A O 1
ATOM 2234 N N . ASP A 1 285 ? 8.917 16.805 -10.566 1.00 46.97 285 ASP A N 1
ATOM 2235 C CA . ASP A 1 285 ? 9.853 15.936 -9.823 1.00 46.97 285 ASP A CA 1
ATOM 2236 C C . ASP A 1 285 ? 10.623 16.656 -8.709 1.00 46.97 285 ASP A C 1
ATOM 2238 O O . ASP A 1 285 ? 11.582 16.149 -8.130 1.00 46.97 285 ASP A O 1
ATOM 2242 N N . THR A 1 286 ? 10.188 17.860 -8.334 1.00 43.69 286 THR A N 1
ATOM 2243 C CA . THR A 1 286 ? 10.832 18.612 -7.242 1.00 43.69 286 THR A CA 1
ATOM 2244 C C . THR A 1 286 ? 10.430 18.128 -5.837 1.00 43.69 286 THR A C 1
ATOM 2246 O O . THR A 1 286 ? 10.808 18.743 -4.835 1.00 43.69 286 THR A O 1
ATOM 2249 N N . GLY A 1 287 ? 9.670 17.029 -5.739 1.00 58.78 287 GLY A N 1
ATOM 2250 C CA . GLY A 1 287 ? 9.135 16.468 -4.498 1.00 58.78 287 GLY A CA 1
ATOM 2251 C C . GLY A 1 287 ? 9.313 14.954 -4.379 1.00 58.78 287 GLY A C 1
ATOM 2252 O O . GLY A 1 287 ? 9.772 14.284 -5.294 1.00 58.78 287 GLY A O 1
ATOM 2253 N N . ALA A 1 288 ? 8.938 14.409 -3.218 1.00 62.66 288 ALA A N 1
ATOM 2254 C CA . ALA A 1 288 ? 9.003 12.974 -2.975 1.00 62.66 288 ALA A CA 1
ATOM 2255 C C . ALA A 1 288 ? 8.059 12.228 -3.929 1.00 62.66 288 ALA A C 1
ATOM 2257 O O . ALA A 1 288 ? 6.834 12.383 -3.863 1.00 62.66 288 ALA A O 1
ATOM 2258 N N . GLU A 1 289 ? 8.634 11.421 -4.815 1.00 68.94 289 GLU A N 1
ATOM 2259 C CA . GLU A 1 289 ? 7.870 10.694 -5.816 1.00 68.94 289 GLU A CA 1
ATOM 2260 C C . GLU A 1 289 ? 7.201 9.469 -5.184 1.00 68.94 289 GLU A C 1
ATOM 2262 O O . GLU A 1 289 ? 7.834 8.451 -4.892 1.00 68.94 289 GLU A O 1
ATOM 2267 N N . TYR A 1 290 ? 5.897 9.574 -4.931 1.00 74.50 290 TYR A N 1
ATOM 2268 C CA . TYR A 1 290 ? 5.104 8.465 -4.408 1.00 74.50 290 TYR A CA 1
ATOM 2269 C C . TYR A 1 290 ? 4.862 7.403 -5.475 1.00 74.50 290 TYR A C 1
ATOM 2271 O O . TYR A 1 290 ? 4.410 7.695 -6.586 1.00 74.50 290 TYR A O 1
ATOM 2279 N N . GLN A 1 291 ? 5.053 6.145 -5.092 1.00 73.19 291 GLN A N 1
ATOM 2280 C CA . GLN A 1 291 ? 4.722 5.011 -5.926 1.00 73.19 291 GLN A CA 1
ATOM 2281 C C . GLN A 1 291 ? 3.224 4.975 -6.231 1.00 73.19 291 GLN A C 1
ATOM 2283 O O . GLN A 1 291 ? 2.356 5.069 -5.359 1.00 73.19 291 GLN A O 1
ATOM 2288 N N . ARG A 1 292 ? 2.902 4.706 -7.495 1.00 76.31 292 ARG A N 1
ATOM 2289 C CA . ARG A 1 292 ? 1.543 4.354 -7.904 1.00 76.31 292 ARG A CA 1
ATOM 2290 C C . ARG A 1 292 ? 1.393 2.841 -7.989 1.00 76.31 292 ARG A C 1
ATOM 2292 O O . ARG A 1 292 ? 2.261 2.129 -8.488 1.00 76.31 292 ARG A O 1
ATOM 2299 N N . GLY A 1 293 ? 0.294 2.350 -7.440 1.00 82.38 293 GLY A N 1
ATOM 2300 C CA . GLY A 1 293 ? -0.058 0.938 -7.439 1.00 82.38 293 GLY A CA 1
ATOM 2301 C C . GLY A 1 293 ? -1.420 0.744 -8.078 1.00 82.38 293 GLY A C 1
ATOM 2302 O O . GLY A 1 293 ? -2.186 1.691 -8.257 1.00 82.38 293 GLY A O 1
ATOM 2303 N N . PHE A 1 294 ? -1.749 -0.497 -8.400 1.00 91.12 294 PHE A N 1
ATOM 2304 C CA . PHE A 1 294 ? -3.126 -0.863 -8.670 1.00 91.12 294 PHE A CA 1
ATOM 2305 C C . PHE A 1 294 ? -3.932 -0.776 -7.375 1.00 91.12 294 PHE A C 1
ATOM 2307 O O . PHE A 1 294 ? -3.634 -1.476 -6.408 1.00 91.12 294 PHE A O 1
ATOM 2314 N N . VAL A 1 295 ? -4.944 0.086 -7.383 1.00 91.56 295 VAL A N 1
ATOM 2315 C CA . VAL A 1 295 ? -5.839 0.335 -6.253 1.00 91.56 295 VAL A CA 1
ATOM 2316 C C . VAL A 1 295 ? -7.162 -0.394 -6.496 1.00 91.56 295 VAL A C 1
ATOM 2318 O O . VAL A 1 295 ? -7.853 -0.119 -7.489 1.00 91.56 295 VAL A O 1
ATOM 2321 N N . TRP A 1 296 ? -7.480 -1.353 -5.622 1.00 93.00 296 TRP A N 1
ATOM 2322 C CA . TRP A 1 296 ? -8.566 -2.315 -5.811 1.00 93.00 296 TRP A CA 1
ATOM 2323 C C . TRP A 1 296 ? -9.947 -1.684 -5.745 1.00 93.00 296 TRP A C 1
ATOM 2325 O O . TRP A 1 296 ? -10.730 -1.845 -6.673 1.00 93.00 296 TRP A O 1
ATOM 2335 N N . THR A 1 297 ? -10.273 -0.973 -4.670 1.00 89.75 297 THR A N 1
ATOM 2336 C CA . THR A 1 297 ? -11.575 -0.303 -4.550 1.00 89.75 297 THR A CA 1
ATOM 2337 C C . THR A 1 297 ? -11.529 1.106 -5.111 1.00 89.75 297 THR A C 1
ATOM 2339 O O . THR A 1 297 ? -12.567 1.614 -5.534 1.00 89.75 297 THR A O 1
ATOM 2342 N N . GLY A 1 298 ? -10.337 1.711 -5.150 1.00 84.56 298 GLY A N 1
ATOM 2343 C CA . GLY A 1 298 ? -10.139 3.071 -5.636 1.00 84.56 298 GLY A CA 1
ATOM 2344 C C . GLY A 1 298 ? -10.491 4.150 -4.617 1.00 84.56 298 GLY A C 1
ATOM 2345 O O . GLY A 1 298 ? -10.618 5.329 -4.949 1.00 84.56 298 GLY A O 1
ATOM 2346 N N . GLN A 1 299 ? -10.678 3.735 -3.372 1.00 84.38 299 GLN A N 1
ATOM 2347 C CA . GLN A 1 299 ? -11.152 4.575 -2.291 1.00 84.38 299 GLN A CA 1
ATOM 2348 C C . GLN A 1 299 ? -10.005 5.223 -1.520 1.00 84.38 299 GLN A C 1
ATOM 2350 O O . GLN A 1 299 ? -10.179 6.304 -0.955 1.00 84.38 299 GLN A O 1
ATOM 2355 N N . TYR A 1 300 ? -8.833 4.586 -1.498 1.00 87.25 300 TYR A N 1
ATOM 2356 C CA . TYR A 1 300 ? -7.666 5.149 -0.840 1.00 87.25 300 TYR A CA 1
ATOM 2357 C C . TYR A 1 300 ? -6.981 6.194 -1.722 1.00 87.25 300 TYR A C 1
ATOM 2359 O O . TYR A 1 300 ? -6.488 5.899 -2.814 1.00 87.25 300 TYR A O 1
ATOM 2367 N N . GLN A 1 301 ? -6.940 7.423 -1.211 1.00 83.88 301 GLN A N 1
ATOM 2368 C CA . GLN A 1 301 ? -6.194 8.533 -1.787 1.00 83.88 301 GLN A CA 1
ATOM 2369 C C . GLN A 1 301 ? -4.933 8.758 -0.951 1.00 83.88 301 GLN A C 1
ATOM 2371 O O . GLN A 1 301 ? -5.010 8.859 0.277 1.00 83.88 301 GLN A O 1
ATOM 2376 N N . VAL A 1 302 ? -3.781 8.825 -1.615 1.00 81.56 302 VAL A N 1
ATOM 2377 C CA . VAL A 1 302 ? -2.525 9.240 -0.980 1.00 81.56 302 VAL A CA 1
ATOM 2378 C C . VAL A 1 302 ? -2.639 10.737 -0.703 1.00 81.56 302 VAL A C 1
ATOM 2380 O O . VAL A 1 302 ? -3.205 11.465 -1.520 1.00 81.56 302 VAL A O 1
ATOM 2383 N N . GLU A 1 303 ? -2.184 11.153 0.480 1.00 69.25 303 GLU A N 1
ATOM 2384 C CA . GLU A 1 303 ? -2.422 12.480 1.052 1.00 69.25 303 GLU A CA 1
ATOM 2385 C C . GLU A 1 303 ? -2.239 13.611 0.029 1.00 69.25 303 GLU A C 1
ATOM 2387 O O . GLU A 1 303 ? -1.281 13.628 -0.741 1.00 69.25 303 GLU A O 1
ATOM 2392 N N . GLU A 1 304 ? -3.185 14.554 0.042 1.00 61.53 304 GLU A N 1
ATOM 2393 C CA . GLU A 1 304 ? -3.188 15.759 -0.784 1.00 61.53 304 GLU A CA 1
ATOM 2394 C C . GLU A 1 304 ? -1.931 16.582 -0.476 1.00 61.53 304 GLU A C 1
ATOM 2396 O O . GLU A 1 304 ? -1.917 17.401 0.450 1.00 61.53 304 GLU A O 1
ATOM 2401 N N . THR A 1 305 ? -0.861 16.396 -1.252 1.00 55.12 305 THR A N 1
ATOM 2402 C CA . THR A 1 305 ? 0.246 17.345 -1.254 1.00 55.12 305 THR A CA 1
ATOM 2403 C C . THR A 1 305 ? -0.288 18.630 -1.852 1.00 55.12 305 THR A C 1
ATOM 2405 O O . THR A 1 305 ? -0.343 18.816 -3.066 1.00 55.12 305 THR A O 1
ATOM 2408 N N . ARG A 1 306 ? -0.716 19.538 -0.976 1.00 57.28 306 ARG A N 1
ATOM 2409 C CA . ARG A 1 306 ? -0.937 20.916 -1.382 1.00 57.28 306 ARG A CA 1
ATOM 2410 C C . ARG A 1 306 ? 0.417 21.462 -1.800 1.00 57.28 306 ARG A C 1
ATOM 2412 O O . ARG A 1 306 ? 1.317 21.482 -0.951 1.00 57.28 306 ARG A O 1
ATOM 2419 N N . PRO A 1 307 ? 0.590 21.905 -3.055 1.00 58.19 307 PRO A N 1
ATOM 2420 C CA . PRO A 1 307 ? 1.778 22.658 -3.393 1.00 58.19 307 PRO A CA 1
ATOM 2421 C C . PRO A 1 307 ? 1.879 23.813 -2.395 1.00 58.19 307 PRO A C 1
ATOM 2423 O O . PRO A 1 307 ? 0.882 24.464 -2.061 1.00 58.19 307 PRO A O 1
ATOM 2426 N N . ASN A 1 308 ? 3.076 24.026 -1.840 1.00 55.91 308 ASN A N 1
ATOM 2427 C CA . ASN A 1 308 ? 3.296 25.194 -0.998 1.00 55.91 308 ASN A CA 1
ATOM 2428 C C . ASN A 1 308 ? 2.878 26.422 -1.817 1.00 55.91 308 ASN A C 1
ATOM 2430 O O . ASN A 1 308 ? 3.335 26.544 -2.955 1.00 55.91 308 ASN A O 1
ATOM 2434 N N . PRO A 1 309 ? 2.032 27.321 -1.280 1.00 60.75 309 PRO A N 1
ATOM 2435 C CA . PRO A 1 309 ? 1.568 28.476 -2.034 1.00 60.75 309 PRO A CA 1
ATOM 2436 C C . PRO A 1 309 ? 2.782 29.250 -2.545 1.00 60.75 309 PRO A C 1
ATOM 2438 O O . PRO A 1 309 ? 3.607 29.732 -1.759 1.00 60.75 309 PRO A O 1
ATOM 2441 N N . THR A 1 310 ? 2.929 29.321 -3.865 1.00 66.75 310 THR A N 1
ATOM 2442 C CA . THR A 1 310 ? 4.059 30.006 -4.487 1.00 66.75 310 THR A CA 1
ATOM 2443 C C . THR A 1 310 ? 3.822 31.518 -4.429 1.00 66.75 310 THR A C 1
ATOM 2445 O O . THR A 1 310 ? 2.679 31.978 -4.360 1.00 66.75 310 THR A O 1
ATOM 2448 N N . PRO A 1 311 ? 4.874 32.358 -4.458 1.00 74.75 311 PRO A N 1
ATOM 2449 C CA . PRO A 1 311 ? 4.700 33.812 -4.499 1.00 74.75 311 PRO A CA 1
ATOM 2450 C C . PRO A 1 311 ? 3.883 34.299 -5.707 1.00 74.75 311 PRO A C 1
ATOM 2452 O O . PRO A 1 311 ? 3.296 35.381 -5.649 1.00 74.75 311 PRO A O 1
ATOM 2455 N N . SER A 1 312 ? 3.882 33.525 -6.796 1.00 74.50 312 SER A N 1
ATOM 2456 C CA . SER A 1 312 ? 3.121 33.768 -8.021 1.00 74.50 312 SER A CA 1
ATOM 2457 C C . SER A 1 312 ? 1.645 33.402 -7.892 1.00 74.50 312 SER A C 1
ATOM 2459 O O . SER A 1 312 ? 0.826 34.101 -8.486 1.00 74.50 312 SER A O 1
ATOM 2461 N N . ASP A 1 313 ? 1.302 32.388 -7.093 1.00 68.50 313 ASP A N 1
ATOM 2462 C CA . ASP A 1 313 ? -0.087 32.040 -6.794 1.00 68.50 313 ASP A CA 1
ATOM 2463 C C . ASP A 1 313 ? -0.309 31.739 -5.297 1.00 68.50 313 ASP A C 1
ATOM 2465 O O . ASP A 1 313 ? -0.294 30.586 -4.855 1.00 68.50 313 ASP A O 1
ATOM 2469 N N . PRO A 1 314 ? -0.559 32.779 -4.479 1.00 73.50 314 PRO A N 1
ATOM 2470 C CA . PRO A 1 314 ? -0.838 32.605 -3.056 1.00 73.50 314 PRO A CA 1
ATOM 2471 C C . PRO A 1 314 ? -2.183 31.915 -2.781 1.00 73.50 314 PRO A C 1
ATOM 2473 O O . PRO A 1 314 ? -2.483 31.635 -1.620 1.00 73.50 314 PRO A O 1
ATOM 2476 N N . ASN A 1 315 ? -3.001 31.688 -3.814 1.00 72.75 315 ASN A N 1
ATOM 2477 C CA . ASN A 1 315 ? -4.299 31.034 -3.724 1.00 72.75 315 ASN A CA 1
ATOM 2478 C C . ASN A 1 315 ? -4.325 29.688 -4.459 1.00 72.75 315 ASN A C 1
ATOM 2480 O O . ASN A 1 315 ? -5.426 29.176 -4.649 1.00 72.75 315 ASN A O 1
ATOM 2484 N N . ALA A 1 316 ? -3.177 29.124 -4.852 1.00 65.44 316 ALA A N 1
ATOM 2485 C CA . ALA A 1 316 ? -3.124 27.791 -5.440 1.00 65.44 316 ALA A CA 1
ATOM 2486 C C . ALA A 1 316 ? -3.740 26.787 -4.453 1.00 65.44 316 ALA A C 1
ATOM 2488 O O . ALA A 1 316 ? -3.154 26.441 -3.426 1.00 65.44 316 ALA A O 1
ATOM 2489 N N . THR A 1 317 ? -4.980 26.387 -4.729 1.00 61.25 317 THR A N 1
ATOM 2490 C CA . THR A 1 317 ? -5.724 25.360 -3.989 1.00 61.25 317 THR A CA 1
ATOM 2491 C C . THR A 1 317 ? -5.692 24.028 -4.721 1.00 61.25 317 THR A C 1
ATOM 2493 O O . THR A 1 317 ? -6.532 23.176 -4.443 1.00 61.25 317 THR A O 1
ATOM 2496 N N . ASP A 1 318 ? -4.786 23.870 -5.685 1.00 60.34 318 ASP A N 1
ATOM 2497 C CA . ASP A 1 318 ? -4.760 22.703 -6.550 1.00 60.34 318 ASP A CA 1
ATOM 2498 C C . ASP A 1 318 ? -4.299 21.494 -5.743 1.00 60.34 318 ASP A C 1
ATOM 2500 O O . ASP A 1 318 ? -3.121 21.274 -5.470 1.00 60.34 318 ASP A O 1
ATOM 2504 N N . SER A 1 319 ? -5.299 20.747 -5.287 1.00 62.41 319 SER A N 1
ATOM 2505 C CA . SER A 1 319 ? -5.158 19.464 -4.636 1.00 62.41 319 SER A CA 1
ATOM 2506 C C . SER A 1 319 ? -4.725 18.461 -5.694 1.00 62.41 319 SER A C 1
ATOM 2508 O O . SER A 1 319 ? -5.517 18.082 -6.563 1.00 62.41 319 SER A O 1
ATOM 2510 N N . ILE A 1 320 ? -3.473 18.033 -5.634 1.00 64.56 320 ILE A N 1
ATOM 2511 C CA . ILE A 1 320 ? -3.008 16.913 -6.436 1.00 64.56 320 ILE A CA 1
ATOM 2512 C C . ILE A 1 320 ? -3.614 15.647 -5.810 1.00 64.56 320 ILE A C 1
ATOM 2514 O O . ILE A 1 320 ? -3.240 15.253 -4.707 1.00 64.56 320 ILE A O 1
ATOM 2518 N N . ILE A 1 321 ? -4.610 15.050 -6.477 1.00 70.12 321 ILE A N 1
ATOM 2519 C CA . ILE A 1 321 ? -5.272 13.830 -5.990 1.00 70.12 321 ILE A CA 1
ATOM 2520 C C . ILE A 1 321 ? -4.571 12.623 -6.594 1.00 70.12 321 ILE A C 1
ATOM 2522 O O . ILE A 1 321 ? -4.541 12.441 -7.816 1.00 70.12 321 ILE A O 1
ATOM 2526 N N . CYS A 1 322 ? -4.023 11.794 -5.716 1.00 76.00 322 CYS A N 1
ATOM 2527 C CA . CYS A 1 322 ? -3.261 10.620 -6.081 1.00 76.00 322 CYS A CA 1
ATOM 2528 C C . CYS A 1 322 ? -3.926 9.360 -5.533 1.00 76.00 322 CYS A C 1
ATOM 2530 O O . CYS A 1 322 ? -4.350 9.325 -4.380 1.00 76.00 322 CYS A O 1
ATOM 2532 N N . TRP A 1 323 ? -3.923 8.292 -6.322 1.00 82.81 323 TRP A N 1
ATOM 2533 C CA . TRP A 1 323 ? -4.309 6.956 -5.873 1.00 82.81 323 TRP A CA 1
ATOM 2534 C C . TRP A 1 323 ? -3.096 6.044 -5.985 1.00 82.81 323 TRP A C 1
ATOM 2536 O O . TRP A 1 323 ? -2.392 6.068 -6.996 1.00 82.81 323 TRP A O 1
ATOM 2546 N N . GLY A 1 324 ? -2.825 5.249 -4.956 1.00 87.25 324 GLY A N 1
ATOM 2547 C CA . GLY A 1 324 ? -1.714 4.310 -5.001 1.00 87.25 324 GLY A CA 1
ATOM 2548 C C . GLY A 1 324 ? -1.095 4.032 -3.647 1.00 87.25 324 GLY A C 1
ATOM 2549 O O . GLY A 1 324 ? -1.775 4.005 -2.625 1.00 87.25 324 GLY A O 1
ATOM 2550 N N . SER A 1 325 ? 0.206 3.770 -3.696 1.00 89.06 325 SER A N 1
ATOM 2551 C CA . SER A 1 325 ? 1.027 3.399 -2.555 1.00 89.06 325 SER A CA 1
ATOM 2552 C C . SER A 1 325 ? 1.416 4.636 -1.764 1.00 89.06 325 SER A C 1
ATOM 2554 O O . SER A 1 325 ? 1.648 5.700 -2.341 1.00 89.06 325 SER A O 1
ATOM 2556 N N . ASN A 1 326 ? 1.513 4.492 -0.444 1.00 89.19 326 ASN A N 1
ATOM 2557 C CA . ASN A 1 326 ? 2.060 5.555 0.390 1.00 89.19 326 ASN A CA 1
ATOM 2558 C C . ASN A 1 326 ? 3.597 5.556 0.393 1.00 89.19 326 ASN A C 1
ATOM 2560 O O . ASN A 1 326 ? 4.190 6.458 0.969 1.00 89.19 326 ASN A O 1
ATOM 2564 N N . PHE A 1 327 ? 4.230 4.551 -0.220 1.00 89.62 327 PHE A N 1
ATOM 2565 C CA . PHE A 1 327 ? 5.681 4.475 -0.311 1.00 89.62 327 PHE A CA 1
ATOM 2566 C C . PHE A 1 327 ? 6.197 5.391 -1.403 1.00 89.62 327 PHE A C 1
ATOM 2568 O O . PHE A 1 327 ? 5.729 5.328 -2.540 1.00 89.62 327 PHE A O 1
ATOM 2575 N N . THR A 1 328 ? 7.209 6.185 -1.088 1.00 86.38 328 THR A N 1
ATOM 2576 C CA . THR A 1 328 ? 7.990 6.882 -2.109 1.00 86.38 328 THR A CA 1
ATOM 2577 C C . THR A 1 328 ? 9.015 5.943 -2.740 1.00 86.38 328 THR A C 1
ATOM 2579 O O . THR A 1 328 ? 9.360 4.898 -2.178 1.00 86.38 328 THR A O 1
ATOM 2582 N N . ILE A 1 329 ? 9.510 6.286 -3.929 1.00 82.62 329 ILE A N 1
ATOM 2583 C CA . ILE A 1 329 ? 10.613 5.537 -4.548 1.00 82.62 329 ILE A CA 1
ATOM 2584 C C . ILE A 1 329 ? 11.837 5.540 -3.634 1.00 82.62 329 ILE A C 1
ATOM 2586 O O . ILE A 1 329 ? 12.433 4.484 -3.418 1.00 82.62 329 ILE A O 1
ATOM 2590 N N . GLU A 1 330 ? 12.153 6.700 -3.060 1.00 83.00 330 GLU A N 1
ATOM 2591 C CA . GLU A 1 330 ? 13.238 6.872 -2.096 1.00 83.00 330 GLU A CA 1
ATOM 2592 C C . GLU A 1 330 ? 13.052 5.942 -0.892 1.00 83.00 330 GLU A C 1
ATOM 2594 O O . GLU A 1 330 ? 13.967 5.207 -0.545 1.00 83.00 330 GLU A O 1
ATOM 2599 N N . GLU A 1 331 ? 11.847 5.853 -0.319 1.00 89.44 331 GLU A N 1
ATOM 2600 C CA . GLU A 1 331 ? 11.567 4.938 0.793 1.00 89.44 331 GLU A CA 1
ATOM 2601 C C . GLU A 1 331 ? 11.751 3.466 0.398 1.00 89.44 331 GLU A C 1
ATOM 2603 O O . GLU A 1 331 ? 12.268 2.668 1.184 1.00 89.44 331 GLU A O 1
ATOM 2608 N N . VAL A 1 332 ? 11.356 3.078 -0.819 1.00 90.19 332 VAL A N 1
ATOM 2609 C CA . VAL A 1 332 ? 11.580 1.714 -1.327 1.00 90.19 332 VAL A CA 1
ATOM 2610 C C . VAL A 1 332 ? 13.073 1.447 -1.505 1.00 90.19 332 VAL A C 1
ATOM 2612 O O . VAL A 1 332 ? 13.557 0.393 -1.084 1.00 90.19 332 VAL A O 1
ATOM 2615 N N . GLN A 1 333 ? 13.820 2.386 -2.087 1.00 87.81 333 GLN A N 1
ATOM 2616 C CA . GLN A 1 333 ? 15.272 2.289 -2.231 1.00 87.81 333 GLN A CA 1
ATOM 2617 C C . GLN A 1 333 ? 15.952 2.218 -0.859 1.00 87.81 333 GLN A C 1
ATOM 2619 O O . GLN A 1 333 ? 16.771 1.329 -0.639 1.00 87.81 333 GLN A O 1
ATOM 2624 N N . ASP A 1 334 ? 15.575 3.069 0.090 1.00 88.75 334 ASP A N 1
ATOM 2625 C CA . ASP A 1 334 ? 16.089 3.094 1.460 1.00 88.75 334 ASP A CA 1
ATOM 2626 C C . ASP A 1 334 ? 15.833 1.780 2.190 1.00 88.75 334 ASP A C 1
ATOM 2628 O O . ASP A 1 334 ? 16.719 1.255 2.868 1.00 88.75 334 ASP A O 1
ATOM 2632 N N . LEU A 1 335 ? 14.647 1.194 2.021 1.00 89.69 335 LEU A N 1
ATOM 2633 C CA . LEU A 1 335 ? 14.319 -0.110 2.592 1.00 89.69 335 LEU A CA 1
ATOM 2634 C C . LEU A 1 335 ? 15.182 -1.224 2.005 1.00 89.69 335 LEU A C 1
ATOM 2636 O O . LEU A 1 335 ? 15.672 -2.077 2.751 1.00 89.69 335 LEU A O 1
ATOM 2640 N N . MET A 1 336 ? 15.404 -1.208 0.691 1.00 88.00 336 MET A N 1
ATOM 2641 C CA . MET A 1 336 ? 16.255 -2.187 0.009 1.00 88.00 336 MET A CA 1
ATOM 2642 C C . MET A 1 336 ? 17.741 -1.986 0.320 1.00 88.00 336 MET A C 1
ATOM 2644 O O . MET A 1 336 ? 18.505 -2.952 0.363 1.00 88.00 336 MET A O 1
ATOM 2648 N N . ASN A 1 337 ? 18.139 -0.747 0.600 1.00 85.69 337 ASN A N 1
ATOM 2649 C CA . ASN A 1 337 ? 19.479 -0.372 1.022 1.00 85.69 337 ASN A CA 1
ATOM 2650 C C . ASN A 1 337 ? 19.657 -0.426 2.548 1.00 85.69 337 ASN A C 1
ATOM 2652 O O . ASN A 1 337 ? 20.766 -0.226 3.037 1.00 85.69 337 ASN A O 1
ATOM 2656 N N . ALA A 1 338 ? 18.637 -0.741 3.343 1.00 85.44 338 ALA A N 1
ATOM 2657 C CA . ALA A 1 338 ? 18.783 -0.772 4.792 1.00 85.44 338 ALA A CA 1
ATOM 2658 C C . ALA A 1 338 ? 19.805 -1.837 5.233 1.00 85.44 338 ALA A C 1
ATOM 2660 O O . ALA A 1 338 ? 19.778 -2.984 4.782 1.00 85.44 338 ALA A O 1
ATOM 2661 N N . ASN A 1 339 ? 20.653 -1.502 6.216 1.00 74.81 339 ASN A N 1
ATOM 2662 C CA . ASN A 1 339 ? 21.705 -2.401 6.726 1.00 74.81 339 ASN A CA 1
ATOM 2663 C C . ASN A 1 339 ? 21.182 -3.780 7.177 1.00 74.81 339 ASN A C 1
ATOM 2665 O O . ASN A 1 339 ? 21.932 -4.753 7.208 1.00 74.81 339 ASN A O 1
ATOM 2669 N N . SER A 1 340 ? 19.899 -3.864 7.541 1.00 72.94 340 SER A N 1
ATOM 2670 C CA . SER A 1 340 ? 19.240 -5.094 7.994 1.00 72.94 340 SER A CA 1
ATOM 2671 C C . SER A 1 340 ? 18.939 -6.112 6.887 1.00 72.94 340 SER A C 1
ATOM 2673 O O . SER A 1 340 ? 18.676 -7.271 7.201 1.00 72.94 340 SER A O 1
ATOM 2675 N N . PHE A 1 341 ? 18.985 -5.712 5.611 1.00 67.75 341 PHE A N 1
ATOM 2676 C CA . PHE A 1 341 ? 18.664 -6.592 4.481 1.00 67.75 341 PHE A CA 1
ATOM 2677 C C . PHE A 1 341 ? 19.843 -7.474 4.042 1.00 67.75 341 PHE A C 1
ATOM 2679 O O . PHE A 1 341 ? 19.712 -8.365 3.202 1.00 67.75 341 PHE A O 1
ATOM 2686 N N . ILE A 1 342 ? 21.011 -7.261 4.643 1.00 63.41 342 ILE A N 1
ATOM 2687 C CA . ILE A 1 342 ? 22.209 -8.039 4.374 1.00 63.41 342 ILE A CA 1
ATOM 2688 C C . ILE A 1 342 ? 22.250 -9.205 5.373 1.00 63.41 342 ILE A C 1
ATOM 2690 O O . ILE A 1 342 ? 22.103 -8.965 6.572 1.00 63.41 342 ILE A O 1
ATOM 2694 N N . PRO A 1 343 ? 22.464 -10.469 4.938 1.00 63.19 343 PRO A N 1
ATOM 2695 C CA . PRO A 1 343 ? 22.546 -11.604 5.866 1.00 63.19 343 PRO A CA 1
ATOM 2696 C C . PRO A 1 343 ? 23.633 -11.343 6.931 1.00 63.19 343 PRO A C 1
ATOM 2698 O O . PRO A 1 343 ? 24.442 -10.448 6.769 1.00 63.19 343 PRO A O 1
ATOM 2701 N N . GLU A 1 344 ? 23.789 -12.111 8.002 1.00 63.72 344 GLU A N 1
ATOM 2702 C CA . GLU A 1 344 ? 24.977 -11.975 8.877 1.00 63.72 344 GLU A CA 1
ATOM 2703 C C . GLU A 1 344 ? 26.101 -12.900 8.366 1.00 63.72 344 GLU A C 1
ATOM 2705 O O . GLU A 1 344 ? 25.806 -14.002 7.907 1.00 63.72 344 GLU A O 1
ATOM 2710 N N . GLY A 1 345 ? 27.378 -12.479 8.364 1.00 66.94 345 GLY A N 1
ATOM 2711 C CA . GLY A 1 345 ? 28.489 -13.406 8.056 1.00 66.94 345 GLY A CA 1
ATOM 2712 C C . GLY A 1 345 ? 29.721 -12.887 7.301 1.00 66.94 345 GLY A C 1
ATOM 2713 O O . GLY A 1 345 ? 30.707 -13.617 7.245 1.00 66.94 345 GLY A O 1
ATOM 2714 N N . SER A 1 346 ? 29.717 -11.667 6.758 1.00 64.19 346 SER A N 1
ATOM 2715 C CA . SER A 1 346 ? 30.916 -11.030 6.183 1.00 64.19 346 SER A CA 1
ATOM 2716 C C . SER A 1 346 ? 31.246 -9.742 6.943 1.00 64.19 346 SER A C 1
ATOM 2718 O O . SER A 1 346 ? 30.334 -9.029 7.358 1.00 64.19 346 SER A O 1
ATOM 2720 N N . ALA A 1 347 ? 32.540 -9.497 7.169 1.00 67.38 347 ALA A N 1
ATOM 2721 C CA . ALA A 1 347 ? 33.045 -8.316 7.872 1.00 67.38 347 ALA A CA 1
ATOM 2722 C C . ALA A 1 347 ? 33.030 -7.051 7.002 1.00 67.38 347 ALA A C 1
ATOM 2724 O O . ALA A 1 347 ? 33.160 -5.956 7.543 1.00 67.38 347 ALA A O 1
ATOM 2725 N N . ASP A 1 348 ? 32.874 -7.216 5.688 1.00 75.94 348 ASP A N 1
ATOM 2726 C CA . ASP A 1 348 ? 32.797 -6.124 4.731 1.00 75.94 348 ASP A CA 1
ATOM 2727 C C . ASP A 1 348 ? 31.355 -5.982 4.231 1.00 75.94 348 ASP A C 1
ATOM 2729 O O . ASP A 1 348 ? 30.689 -6.973 3.908 1.00 75.94 348 ASP A O 1
ATOM 2733 N N . TYR A 1 349 ? 30.845 -4.758 4.289 1.00 66.81 349 TYR A N 1
ATOM 2734 C CA . TYR A 1 349 ? 29.458 -4.405 4.000 1.00 66.81 349 TYR A CA 1
ATOM 2735 C C . TYR A 1 349 ? 29.246 -4.216 2.493 1.00 66.81 349 TYR A C 1
ATOM 2737 O O . TYR A 1 349 ? 28.319 -4.792 1.916 1.00 66.81 349 TYR A O 1
ATOM 2745 N N . GLU A 1 350 ? 30.181 -3.495 1.873 1.00 67.19 350 GLU A N 1
ATOM 2746 C CA . GLU A 1 350 ? 30.306 -3.233 0.436 1.00 67.19 350 GLU A CA 1
ATOM 2747 C C . GLU A 1 350 ? 30.258 -4.545 -0.356 1.00 67.19 350 GLU A C 1
ATOM 2749 O O . GLU A 1 350 ? 29.424 -4.775 -1.235 1.00 67.19 350 GLU A O 1
ATOM 2754 N N . ASP A 1 351 ? 31.082 -5.491 0.090 1.00 68.69 351 ASP A N 1
ATOM 2755 C CA . ASP A 1 351 ? 31.345 -6.757 -0.578 1.00 68.69 351 ASP A CA 1
ATOM 2756 C C . ASP A 1 351 ? 30.118 -7.688 -0.613 1.00 68.69 351 ASP A C 1
ATOM 2758 O O . ASP A 1 351 ? 30.132 -8.719 -1.277 1.00 68.69 351 ASP A O 1
ATOM 2762 N N . ARG A 1 352 ? 29.029 -7.369 0.096 1.00 69.69 352 ARG A N 1
ATOM 2763 C CA . ARG A 1 352 ? 27.819 -8.209 0.153 1.00 69.69 352 ARG A CA 1
ATOM 2764 C C . ARG A 1 352 ? 26.696 -7.689 -0.712 1.00 69.69 352 ARG A C 1
ATOM 2766 O O . ARG A 1 352 ? 25.942 -8.493 -1.259 1.00 69.69 352 ARG A O 1
ATOM 2773 N N . ARG A 1 353 ? 26.591 -6.368 -0.834 1.00 72.19 353 ARG A N 1
ATOM 2774 C CA . ARG A 1 353 ? 25.561 -5.727 -1.649 1.00 72.19 353 ARG A CA 1
ATOM 2775 C C . ARG A 1 353 ? 25.767 -5.989 -3.135 1.00 72.19 353 ARG A C 1
ATOM 2777 O O . ARG A 1 353 ? 24.785 -6.190 -3.836 1.00 72.19 353 ARG A O 1
ATOM 2784 N N . GLN A 1 354 ? 27.014 -6.143 -3.585 1.00 68.69 354 GLN A N 1
ATOM 2785 C CA . GLN A 1 354 ? 27.325 -6.563 -4.961 1.00 68.69 354 GLN A CA 1
ATOM 2786 C C . GLN A 1 354 ? 26.688 -7.910 -5.364 1.00 68.69 354 GLN A C 1
ATOM 2788 O O . GLN A 1 354 ? 26.509 -8.183 -6.551 1.00 68.69 354 GLN A O 1
ATOM 2793 N N . TYR A 1 355 ? 26.334 -8.758 -4.388 1.00 71.88 355 TYR A N 1
ATOM 2794 C CA . TYR A 1 355 ? 25.683 -10.048 -4.627 1.00 71.88 355 TYR A CA 1
ATOM 2795 C C . TYR A 1 355 ? 24.155 -9.988 -4.568 1.00 71.88 355 TYR A C 1
ATOM 2797 O O . TYR A 1 355 ? 23.520 -11.021 -4.794 1.00 71.88 355 TYR A O 1
ATOM 2805 N N . LEU A 1 356 ? 23.551 -8.832 -4.267 1.00 77.31 356 LEU A N 1
ATOM 2806 C CA . LEU A 1 356 ? 22.105 -8.679 -4.394 1.00 77.31 356 LEU A CA 1
ATOM 2807 C C . LEU A 1 356 ? 21.750 -8.795 -5.883 1.00 77.31 356 LEU A C 1
ATOM 2809 O O . LEU A 1 356 ? 22.257 -8.020 -6.700 1.00 77.31 356 LEU A O 1
ATOM 2813 N N . PRO A 1 357 ? 20.949 -9.799 -6.279 1.00 78.31 357 PRO A N 1
ATOM 2814 C CA . PRO A 1 357 ? 20.543 -9.916 -7.664 1.00 78.31 357 PRO A CA 1
ATOM 2815 C C . PRO A 1 357 ? 19.629 -8.742 -8.001 1.00 78.31 357 PRO A C 1
ATOM 2817 O O . PRO A 1 357 ? 18.757 -8.381 -7.210 1.00 78.31 357 PRO A O 1
ATOM 2820 N N . SER A 1 358 ? 19.805 -8.180 -9.194 1.00 82.88 358 SER A N 1
ATOM 2821 C CA . SER A 1 358 ? 18.769 -7.352 -9.798 1.00 82.88 358 SER A CA 1
ATOM 2822 C C . SER A 1 358 ? 17.517 -8.223 -9.909 1.00 82.88 358 SER A C 1
ATOM 2824 O O . SER A 1 358 ? 17.557 -9.303 -10.504 1.00 82.88 358 SER A O 1
ATOM 2826 N N . GLN A 1 359 ? 16.454 -7.816 -9.233 1.00 89.50 359 GLN A N 1
ATOM 2827 C CA . GLN A 1 359 ? 15.252 -8.618 -9.061 1.00 89.50 359 GLN A CA 1
ATOM 2828 C C . GLN A 1 359 ? 14.052 -7.697 -8.939 1.00 89.50 359 GLN A C 1
ATOM 2830 O O . GLN A 1 359 ? 14.166 -6.555 -8.497 1.00 89.50 359 GLN A O 1
ATOM 2835 N N . GLY A 1 360 ? 12.885 -8.221 -9.264 1.00 91.62 360 GLY A N 1
ATOM 2836 C CA . GLY A 1 360 ? 11.661 -7.520 -8.965 1.00 91.62 360 GLY A CA 1
ATOM 2837 C C . GLY A 1 360 ? 11.297 -7.548 -7.489 1.00 91.62 360 GLY A C 1
ATOM 2838 O O . GLY A 1 360 ? 11.737 -8.412 -6.724 1.00 91.62 360 GLY A O 1
ATOM 2839 N N . LEU A 1 361 ? 10.421 -6.634 -7.106 1.00 94.88 361 LEU A N 1
ATOM 2840 C CA . LEU A 1 361 ? 9.789 -6.545 -5.800 1.00 94.88 361 LEU A CA 1
ATOM 2841 C C . LEU A 1 361 ? 8.291 -6.361 -6.011 1.00 94.88 361 LEU A C 1
ATOM 2843 O O . LEU A 1 361 ? 7.874 -5.517 -6.792 1.00 94.88 361 LEU A O 1
ATOM 2847 N N . VAL A 1 362 ? 7.476 -7.123 -5.297 1.00 96.19 362 VAL A N 1
ATOM 2848 C CA . VAL A 1 362 ? 6.037 -6.876 -5.210 1.00 96.19 362 VAL A CA 1
ATOM 2849 C C . VAL A 1 362 ? 5.734 -6.391 -3.811 1.00 96.19 362 VAL A C 1
ATOM 2851 O O . VAL A 1 362 ? 6.007 -7.094 -2.838 1.00 96.19 362 VAL A O 1
ATOM 2854 N N . LEU A 1 363 ? 5.192 -5.184 -3.738 1.00 96.69 363 LEU A N 1
ATOM 2855 C CA . LEU A 1 363 ? 4.744 -4.509 -2.535 1.00 96.69 363 LEU A CA 1
ATOM 2856 C C . LEU A 1 363 ? 3.219 -4.510 -2.530 1.00 96.69 363 LEU A C 1
ATOM 2858 O O . LEU A 1 363 ? 2.578 -4.092 -3.489 1.00 96.69 363 LEU A O 1
ATOM 2862 N N . VAL A 1 364 ? 2.645 -4.991 -1.439 1.00 97.62 364 VAL A N 1
ATOM 2863 C CA . VAL A 1 364 ? 1.205 -4.999 -1.222 1.00 97.62 364 VAL A CA 1
ATOM 2864 C C . VAL A 1 364 ? 0.920 -4.253 0.062 1.00 97.62 364 VAL A C 1
ATOM 2866 O O . VAL A 1 364 ? 1.414 -4.633 1.125 1.00 97.62 364 VAL A O 1
ATOM 2869 N N . GLU A 1 365 ? 0.095 -3.225 -0.036 1.00 97.50 365 GLU A N 1
ATOM 2870 C CA . GLU A 1 365 ? -0.452 -2.487 1.090 1.00 97.50 365 GLU A CA 1
ATOM 2871 C C . GLU A 1 365 ? -1.941 -2.781 1.222 1.00 97.50 365 GLU A C 1
ATOM 2873 O O . GLU A 1 365 ? -2.652 -3.039 0.250 1.00 97.50 365 GLU A O 1
ATOM 2878 N N . MET A 1 366 ? -2.418 -2.730 2.455 1.00 96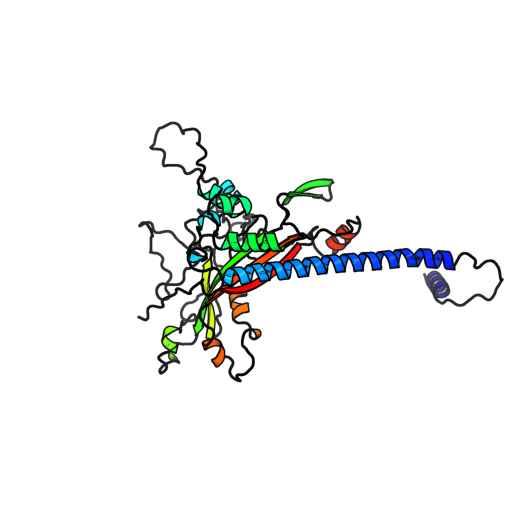.94 366 MET A N 1
ATOM 2879 C CA . MET A 1 366 ? -3.834 -2.753 2.747 1.00 96.94 366 MET A CA 1
ATOM 2880 C C . MET A 1 366 ? -4.141 -1.656 3.747 1.00 96.94 366 MET A C 1
ATOM 2882 O O . MET A 1 366 ? -3.539 -1.592 4.825 1.00 96.94 366 MET A O 1
ATOM 2886 N N . VAL A 1 367 ? -5.099 -0.819 3.375 1.00 95.94 367 VAL A N 1
ATOM 2887 C CA . VAL A 1 367 ? -5.682 0.199 4.238 1.00 95.94 367 VAL A CA 1
ATOM 2888 C C . VAL A 1 367 ? -7.059 -0.306 4.623 1.00 95.94 367 VAL A C 1
ATOM 2890 O O . VAL A 1 367 ? -7.828 -0.736 3.770 1.00 95.94 367 VAL A O 1
ATOM 2893 N N . TRP A 1 368 ? -7.359 -0.338 5.916 1.00 96.00 368 TRP A N 1
ATOM 2894 C CA . TRP A 1 368 ? -8.618 -0.892 6.399 1.00 96.00 368 TRP A CA 1
ATOM 2895 C C . TRP A 1 368 ? -9.168 -0.101 7.580 1.00 96.00 368 TRP A C 1
ATOM 2897 O O . TRP A 1 368 ? -8.453 0.211 8.535 1.00 96.00 368 TRP A O 1
ATOM 2907 N N . HIS A 1 369 ? -10.455 0.214 7.534 1.00 92.88 369 HIS A N 1
ATOM 2908 C CA . HIS A 1 369 ? -11.159 0.960 8.557 1.00 92.88 369 HIS A CA 1
ATOM 2909 C C . HIS A 1 369 ? -11.594 0.056 9.713 1.00 92.88 369 HIS A C 1
ATOM 2911 O O . HIS A 1 369 ? -12.412 -0.853 9.553 1.00 92.88 369 HIS A O 1
ATOM 2917 N N . HIS A 1 370 ? -11.103 0.357 10.916 1.00 92.44 370 HIS A N 1
ATOM 2918 C CA . HIS A 1 370 ? -11.453 -0.394 12.111 1.00 92.44 370 HIS A CA 1
ATOM 2919 C C . HIS A 1 370 ? -12.747 0.088 12.763 1.00 92.44 370 HIS A C 1
ATOM 2921 O O . HIS A 1 370 ? -12.794 1.152 13.382 1.00 92.44 370 HIS A O 1
ATOM 2927 N N . ASP A 1 371 ? -13.768 -0.771 12.724 1.00 90.38 371 ASP A N 1
ATOM 2928 C CA . ASP A 1 371 ? -14.948 -0.625 13.571 1.00 90.38 371 ASP A CA 1
ATOM 2929 C C . ASP A 1 371 ? -14.641 -1.033 15.006 1.00 90.38 371 ASP A C 1
ATOM 2931 O O . ASP A 1 371 ? -14.286 -2.187 15.277 1.00 90.38 371 ASP A O 1
ATOM 2935 N N . LEU A 1 372 ? -14.892 -0.111 15.933 1.00 89.56 372 LEU A N 1
ATOM 2936 C CA . LEU A 1 372 ? -14.900 -0.440 17.350 1.00 89.56 372 LEU A CA 1
ATOM 2937 C C . LEU A 1 372 ? -16.009 -1.460 17.635 1.00 89.56 372 LEU A C 1
ATOM 2939 O O . LEU A 1 372 ? -17.177 -1.235 17.301 1.00 89.56 372 LEU A O 1
ATOM 2943 N N . LEU A 1 373 ? -15.656 -2.558 18.302 1.00 90.75 373 LEU A N 1
ATOM 2944 C CA . LEU A 1 373 ? -16.591 -3.622 18.670 1.00 90.75 373 LEU A CA 1
ATOM 2945 C C . LEU A 1 373 ? -17.713 -3.062 19.543 1.00 90.75 373 LEU A C 1
ATOM 2947 O O . LEU A 1 373 ? -18.892 -3.390 19.390 1.00 90.75 373 LEU A O 1
ATOM 2951 N N . LEU A 1 374 ? -17.328 -2.209 20.486 1.00 86.06 374 LEU A N 1
ATOM 2952 C CA . LEU A 1 374 ? -18.243 -1.549 21.385 1.00 86.06 374 LEU A CA 1
ATOM 2953 C C . LEU A 1 374 ? -18.300 -0.075 20.987 1.00 86.06 374 LEU A C 1
ATOM 2955 O O . LEU A 1 374 ? -17.529 0.740 21.489 1.00 86.06 374 LEU A O 1
ATOM 2959 N N . ASN A 1 375 ? -19.228 0.257 20.083 1.00 84.69 375 ASN A N 1
ATOM 2960 C CA . ASN A 1 375 ? -19.538 1.618 19.621 1.00 84.69 375 ASN A CA 1
ATOM 2961 C C . ASN A 1 375 ? -20.102 2.499 20.761 1.00 84.69 375 ASN A C 1
ATOM 2963 O O . ASN A 1 375 ? -21.249 2.954 20.744 1.00 84.69 375 ASN A O 1
ATOM 2967 N N . PHE A 1 376 ? -19.328 2.673 21.832 1.00 84.81 376 PHE A N 1
ATOM 2968 C CA . PHE A 1 376 ? -19.700 3.513 22.948 1.00 84.81 376 PHE A CA 1
ATOM 2969 C C . PHE A 1 376 ? -19.509 4.979 22.567 1.00 84.81 376 PHE A C 1
ATOM 2971 O O . PHE A 1 376 ? -18.460 5.351 22.041 1.00 84.81 376 PHE A O 1
ATOM 2978 N N . PRO A 1 377 ? -20.446 5.856 22.956 1.00 80.62 377 PRO A N 1
ATOM 2979 C CA . PRO A 1 377 ? -20.435 7.260 22.552 1.00 80.62 377 PRO A CA 1
ATOM 2980 C C . PRO A 1 377 ? -19.232 8.062 23.076 1.00 80.62 377 PRO A C 1
ATOM 2982 O O . PRO A 1 377 ? -19.000 9.170 22.610 1.00 80.62 377 PRO A O 1
ATOM 2985 N N . PHE A 1 378 ? -18.474 7.544 24.050 1.00 78.62 378 PHE A N 1
ATOM 2986 C CA . PHE A 1 378 ? -17.309 8.237 24.610 1.00 78.62 378 PHE A CA 1
ATOM 2987 C C . PHE A 1 378 ? -15.988 7.906 23.900 1.00 78.62 378 PHE A C 1
ATOM 2989 O O . PHE A 1 378 ? -15.041 8.684 24.014 1.00 78.62 378 PHE A O 1
ATOM 2996 N N . PHE A 1 379 ? -15.893 6.778 23.184 1.00 78.12 379 PHE A N 1
ATOM 2997 C CA . PHE A 1 379 ? -14.648 6.385 22.518 1.00 78.12 379 PHE A CA 1
ATOM 2998 C C . PHE A 1 379 ? -14.278 7.299 21.344 1.00 78.12 379 PHE A C 1
ATOM 3000 O O . PHE A 1 379 ? -13.127 7.729 21.316 1.00 78.12 379 PHE A O 1
ATOM 3007 N N . PRO A 1 380 ? -15.208 7.701 20.451 1.00 77.00 380 PRO A N 1
ATOM 3008 C CA . PRO A 1 380 ? -14.889 8.643 19.379 1.00 77.00 380 PRO A CA 1
ATOM 3009 C C . PRO A 1 380 ? -14.312 9.957 19.909 1.00 77.00 380 PRO A C 1
ATOM 3011 O O . PRO A 1 380 ? -13.356 10.480 19.353 1.00 77.00 380 PRO A O 1
ATOM 3014 N N . THR A 1 381 ? -14.826 10.465 21.036 1.00 77.44 381 THR A N 1
ATOM 3015 C CA . THR A 1 381 ? -14.290 11.677 21.676 1.00 77.44 381 THR A CA 1
ATOM 3016 C C . THR A 1 381 ? -12.870 11.475 22.195 1.00 77.44 381 THR A C 1
ATOM 3018 O O . THR A 1 381 ? -12.059 12.391 22.115 1.00 77.44 381 THR A O 1
ATOM 3021 N N . LEU A 1 382 ? -12.560 10.292 22.734 1.00 74.75 382 LEU A N 1
ATOM 3022 C CA . LEU A 1 382 ? -11.213 9.973 23.200 1.00 74.75 382 LEU A CA 1
ATOM 3023 C C . LEU A 1 382 ? -10.238 9.858 22.021 1.00 74.75 382 LEU A C 1
ATOM 3025 O O . LEU A 1 382 ? -9.146 10.404 22.099 1.00 74.75 382 LEU A O 1
ATOM 3029 N N . VAL A 1 383 ? -10.641 9.205 20.928 1.00 75.94 383 VAL A N 1
ATOM 3030 C CA . VAL A 1 383 ? -9.830 9.074 19.705 1.00 75.94 383 VAL A CA 1
ATOM 3031 C C . VAL A 1 383 ? -9.586 10.442 19.061 1.00 75.94 383 VAL A C 1
ATOM 3033 O O . VAL A 1 383 ? -8.444 10.766 18.757 1.00 75.94 383 VAL A O 1
ATOM 3036 N N . GLN A 1 384 ? -10.611 11.298 18.988 1.00 74.31 384 GLN A N 1
ATOM 3037 C CA . GLN A 1 384 ? -10.487 12.682 18.507 1.00 74.31 384 GLN A CA 1
ATOM 3038 C C . GLN A 1 384 ? -9.520 13.543 19.339 1.00 74.31 384 GLN A C 1
ATOM 3040 O O . GLN A 1 384 ? -9.024 14.555 18.856 1.00 74.31 384 GLN A O 1
ATOM 3045 N N . MET A 1 385 ? -9.242 13.189 20.602 1.00 74.00 385 MET A N 1
ATOM 3046 C CA . MET A 1 385 ? -8.211 13.892 21.381 1.00 74.00 385 MET A CA 1
ATOM 3047 C C . MET A 1 385 ? -6.786 13.540 20.937 1.00 74.00 385 MET A C 1
ATOM 3049 O O . MET A 1 385 ? -5.864 14.284 21.266 1.00 74.00 385 MET A O 1
ATOM 3053 N N . PHE A 1 386 ? -6.598 12.427 20.223 1.00 68.62 386 PHE A N 1
ATOM 3054 C CA . PHE A 1 386 ? -5.295 11.952 19.755 1.00 68.62 386 PHE A CA 1
ATOM 3055 C C . PHE A 1 386 ? -5.036 12.227 18.265 1.00 68.62 386 PHE A C 1
ATOM 3057 O O . PHE A 1 386 ? -3.927 11.972 17.805 1.00 68.62 386 PHE A O 1
ATOM 3064 N N . GLY A 1 387 ? -6.005 12.778 17.526 1.00 65.44 387 GLY A N 1
ATOM 3065 C CA . GLY A 1 387 ? -5.855 13.141 16.116 1.00 65.44 387 GLY A CA 1
ATOM 3066 C C . GLY A 1 387 ? -7.159 13.646 15.494 1.00 65.44 387 GLY A C 1
ATOM 3067 O O . GLY A 1 387 ? -8.233 13.472 16.066 1.00 65.44 387 GLY A O 1
ATOM 3068 N N . ASP A 1 388 ? -7.061 14.284 14.325 1.00 54.75 388 ASP A N 1
ATOM 3069 C CA . ASP A 1 388 ? -8.202 14.905 13.628 1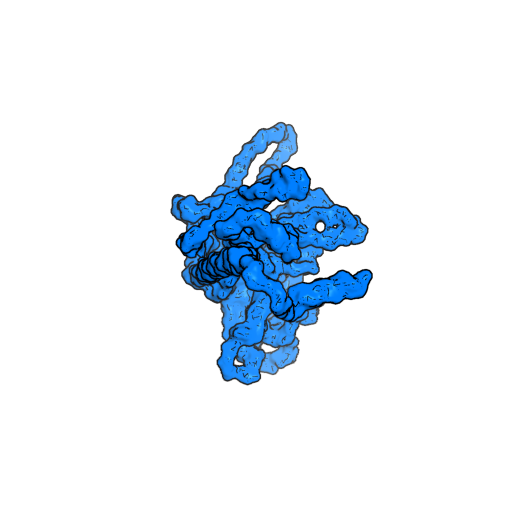.00 54.75 388 ASP A CA 1
ATOM 3070 C C . ASP A 1 388 ? -9.135 13.899 12.930 1.00 54.75 388 ASP A C 1
ATOM 3072 O O . ASP A 1 388 ? -10.238 14.255 12.510 1.00 54.75 388 ASP A O 1
ATOM 3076 N N . THR A 1 389 ? -8.753 12.626 12.829 1.00 58.62 389 THR A N 1
ATOM 3077 C CA . THR A 1 389 ? -9.581 11.625 12.161 1.00 58.62 389 THR A CA 1
ATOM 3078 C C . THR A 1 389 ? -10.555 10.989 13.150 1.00 58.62 389 THR A C 1
ATOM 3080 O O . THR A 1 389 ? -10.190 10.382 14.155 1.00 58.62 389 THR A O 1
ATOM 3083 N N . GLN A 1 390 ? -11.852 11.070 12.841 1.00 63.62 390 GLN A N 1
ATOM 3084 C CA . GLN A 1 390 ? -12.892 10.319 13.562 1.00 63.62 390 GLN A CA 1
ATOM 3085 C C . GLN A 1 390 ? -12.799 8.799 13.327 1.00 63.62 390 GLN A C 1
ATOM 3087 O O . GLN A 1 390 ? -13.648 8.043 13.796 1.00 63.62 390 GLN A O 1
ATOM 3092 N N . GLN A 1 391 ? -11.787 8.360 12.581 1.00 74.75 391 GLN A N 1
ATOM 3093 C CA . GLN A 1 391 ? -11.635 7.022 12.054 1.00 74.75 391 GLN A CA 1
ATOM 3094 C C . GLN A 1 391 ? -10.255 6.477 12.392 1.00 74.75 391 GLN A C 1
ATOM 3096 O O . GLN A 1 391 ? -9.239 7.121 12.132 1.00 74.75 391 GLN A O 1
ATOM 3101 N N . VAL A 1 392 ? -10.237 5.267 12.946 1.00 86.31 392 VAL A N 1
ATOM 3102 C CA . VAL A 1 392 ? -9.012 4.493 13.125 1.00 86.31 392 VAL A CA 1
ATOM 3103 C C . VAL A 1 392 ? -8.825 3.664 11.858 1.00 86.31 392 VAL A C 1
ATOM 3105 O O . VAL A 1 392 ? -9.505 2.656 11.672 1.00 86.31 392 VAL A O 1
ATOM 3108 N N . SER A 1 393 ? -7.946 4.108 10.966 1.00 90.81 393 SER A N 1
ATOM 3109 C CA . SER A 1 393 ? -7.467 3.288 9.856 1.00 90.81 393 SER A CA 1
ATOM 3110 C C . SER A 1 393 ? -6.267 2.460 10.311 1.00 90.81 393 SER A C 1
ATOM 3112 O O . SER A 1 393 ? -5.441 2.893 11.117 1.00 90.81 393 SER A O 1
ATOM 3114 N N . ILE A 1 394 ? -6.198 1.233 9.815 1.00 94.50 394 ILE A N 1
ATOM 3115 C CA . ILE A 1 394 ? -5.058 0.342 9.956 1.00 94.50 394 ILE A CA 1
ATOM 3116 C C . ILE A 1 394 ? -4.412 0.241 8.581 1.00 94.50 394 ILE A C 1
ATOM 3118 O O . ILE A 1 394 ? -5.052 -0.231 7.645 1.00 94.50 394 ILE A O 1
ATOM 3122 N N . THR A 1 395 ? -3.146 0.635 8.489 1.00 95.62 395 THR A N 1
ATOM 3123 C CA . THR A 1 395 ? -2.329 0.415 7.295 1.00 95.62 395 THR A CA 1
ATOM 3124 C C . THR A 1 395 ? -1.306 -0.667 7.595 1.00 95.62 395 THR A C 1
ATOM 3126 O O . THR A 1 395 ? -0.545 -0.575 8.561 1.00 95.62 395 THR A O 1
ATOM 3129 N N . VAL A 1 396 ? -1.301 -1.713 6.781 1.00 97.38 396 VAL A N 1
ATOM 3130 C CA . VAL A 1 396 ? -0.321 -2.799 6.836 1.00 97.38 396 VAL A CA 1
ATOM 3131 C C . VAL A 1 396 ? 0.251 -3.029 5.450 1.00 97.38 396 VAL A C 1
ATOM 3133 O O . VAL A 1 396 ? -0.417 -2.787 4.451 1.00 97.38 396 VAL A O 1
ATOM 3136 N N . TRP A 1 397 ? 1.478 -3.531 5.383 1.00 97.75 397 TRP A N 1
ATOM 3137 C CA . TRP A 1 397 ? 2.136 -3.802 4.115 1.00 97.75 397 TRP A CA 1
ATOM 3138 C C . TRP A 1 397 ? 3.027 -5.035 4.199 1.00 97.75 397 TRP A C 1
ATOM 3140 O O . TRP A 1 397 ? 3.459 -5.455 5.278 1.00 97.75 397 TRP A O 1
ATOM 3150 N N . ALA A 1 398 ? 3.286 -5.628 3.043 1.00 97.62 398 ALA A N 1
ATOM 3151 C CA . ALA A 1 398 ? 4.242 -6.703 2.873 1.00 97.62 398 ALA A CA 1
ATOM 3152 C C . ALA A 1 398 ? 4.921 -6.562 1.512 1.00 97.62 398 ALA A C 1
ATOM 3154 O O . ALA A 1 398 ? 4.268 -6.262 0.518 1.00 97.62 398 ALA A O 1
ATOM 3155 N N . ALA A 1 399 ? 6.223 -6.826 1.468 1.00 96.00 399 ALA A N 1
ATOM 3156 C CA . ALA A 1 399 ? 6.993 -6.810 0.235 1.00 96.00 399 ALA A CA 1
ATOM 3157 C C . ALA A 1 399 ? 7.746 -8.132 0.073 1.00 96.00 399 ALA A C 1
ATOM 3159 O O . ALA A 1 399 ? 8.324 -8.642 1.037 1.00 96.00 399 ALA A O 1
ATOM 3160 N N . PHE A 1 400 ? 7.718 -8.709 -1.126 1.00 96.00 400 PHE A N 1
ATOM 3161 C CA . PHE A 1 400 ? 8.415 -9.954 -1.441 1.00 96.00 400 PHE A CA 1
ATOM 3162 C C . PHE A 1 400 ? 9.112 -9.863 -2.806 1.00 96.00 400 PHE A C 1
ATOM 3164 O O . PHE A 1 400 ? 8.616 -9.181 -3.702 1.00 96.00 400 PHE A O 1
ATOM 3171 N N . PRO A 1 401 ? 10.253 -10.550 -2.992 1.00 93.88 401 PRO A N 1
ATOM 3172 C CA . PRO A 1 401 ? 10.963 -10.550 -4.265 1.00 93.88 401 PRO A CA 1
ATOM 3173 C C . PRO A 1 401 ? 10.131 -11.240 -5.349 1.00 93.88 401 PRO A C 1
ATOM 3175 O O . PRO A 1 401 ? 9.689 -12.373 -5.167 1.00 93.88 401 PRO A O 1
ATOM 3178 N N . ALA A 1 402 ? 9.948 -10.575 -6.483 1.00 94.12 402 ALA A N 1
ATOM 3179 C CA . ALA A 1 402 ? 9.142 -11.045 -7.599 1.00 94.12 402 ALA A CA 1
ATOM 3180 C C . ALA A 1 402 ? 10.005 -11.161 -8.862 1.00 94.12 402 ALA A C 1
ATOM 3182 O O . ALA A 1 402 ? 10.214 -10.173 -9.556 1.00 94.12 402 ALA A O 1
ATOM 3183 N N . PRO A 1 403 ? 10.521 -12.353 -9.198 1.00 88.81 403 PRO A N 1
ATOM 3184 C CA . PRO A 1 403 ? 11.485 -12.511 -10.290 1.00 88.81 403 PRO A CA 1
ATOM 3185 C C . PRO A 1 403 ? 10.918 -12.168 -11.675 1.00 88.81 403 PRO A C 1
ATOM 3187 O O . PRO A 1 403 ? 11.679 -12.034 -12.621 1.00 88.81 403 PRO A O 1
ATOM 3190 N N . THR A 1 404 ? 9.598 -12.048 -11.803 1.00 87.88 404 THR A N 1
ATOM 3191 C CA . THR A 1 404 ? 8.904 -11.761 -13.064 1.00 87.88 404 THR A CA 1
ATOM 3192 C C . THR A 1 404 ? 8.899 -10.296 -13.448 1.00 87.88 404 THR A C 1
ATOM 3194 O O . THR A 1 404 ? 8.664 -9.978 -14.611 1.00 87.88 404 THR A O 1
ATOM 3197 N N . VAL A 1 405 ? 9.201 -9.415 -12.496 1.00 84.50 405 VAL A N 1
ATOM 3198 C CA . VAL A 1 405 ? 9.486 -8.013 -12.778 1.00 84.50 405 VAL A CA 1
ATOM 3199 C C . VAL A 1 405 ? 10.983 -7.923 -13.066 1.00 84.50 405 VAL A C 1
ATOM 3201 O O . VAL A 1 405 ? 11.791 -7.657 -12.176 1.00 84.50 405 VAL A O 1
ATOM 3204 N N . GLU A 1 406 ? 11.369 -8.278 -14.291 1.00 77.81 406 GLU A N 1
ATOM 3205 C CA . GLU A 1 406 ? 12.776 -8.264 -14.688 1.00 77.81 406 GLU A CA 1
ATOM 3206 C C . GLU A 1 406 ? 13.271 -6.818 -14.894 1.00 77.81 406 GLU A C 1
ATOM 3208 O O . GLU A 1 406 ? 12.595 -6.022 -15.552 1.00 77.81 406 GLU A O 1
ATOM 3213 N N . PRO A 1 407 ? 14.464 -6.472 -14.378 1.00 66.56 407 PRO A N 1
ATOM 3214 C CA . PRO A 1 407 ? 15.116 -5.209 -14.685 1.00 66.56 407 PRO A CA 1
ATOM 3215 C C . PRO A 1 407 ? 15.574 -5.177 -16.126 1.00 66.56 407 PRO A C 1
ATOM 3217 O O . PRO A 1 407 ? 16.342 -6.029 -16.566 1.00 66.56 407 PRO A O 1
ATOM 3220 N N . ASN A 1 408 ? 15.109 -4.159 -16.843 1.00 58.28 408 ASN A N 1
ATOM 3221 C CA . ASN A 1 408 ? 15.404 -3.964 -18.252 1.00 58.28 408 ASN A CA 1
ATOM 3222 C C . ASN A 1 408 ? 16.065 -2.605 -18.509 1.00 58.28 408 ASN A C 1
ATOM 3224 O O . ASN A 1 408 ? 15.665 -1.886 -19.420 1.00 58.28 408 ASN A O 1
ATOM 3228 N N . ILE A 1 409 ? 17.080 -2.246 -17.716 1.00 57.50 409 ILE A N 1
ATOM 3229 C CA . ILE A 1 409 ? 18.013 -1.201 -18.141 1.00 57.50 409 ILE A CA 1
ATOM 3230 C C . ILE A 1 409 ? 19.245 -1.871 -18.727 1.00 57.50 409 ILE A C 1
ATOM 3232 O O . ILE A 1 409 ? 20.029 -2.527 -18.036 1.00 57.50 409 ILE A O 1
ATOM 3236 N N . VAL A 1 410 ? 19.399 -1.695 -20.035 1.00 52.78 410 VAL A N 1
ATOM 3237 C CA . VAL A 1 410 ? 20.628 -2.012 -20.752 1.00 52.78 410 VAL A CA 1
ATOM 3238 C C . VAL A 1 410 ? 21.458 -0.734 -20.794 1.00 52.78 410 VAL A C 1
ATOM 3240 O O . VAL A 1 410 ? 21.175 0.159 -21.587 1.00 52.78 410 VAL A O 1
ATOM 3243 N N . PHE A 1 411 ? 22.480 -0.642 -19.941 1.00 53.56 411 PHE A N 1
ATOM 3244 C CA . PHE A 1 411 ? 23.481 0.418 -20.055 1.00 53.56 411 PHE A CA 1
ATOM 3245 C C . PHE A 1 411 ? 24.339 0.137 -21.282 1.00 53.56 411 PHE A C 1
ATOM 3247 O O . PHE A 1 411 ? 25.075 -0.851 -21.331 1.00 53.56 411 PHE A O 1
ATOM 3254 N N . ASP A 1 412 ? 24.208 0.976 -22.298 1.00 44.66 412 ASP A N 1
ATOM 3255 C CA . ASP A 1 412 ? 25.004 0.857 -23.506 1.00 44.66 412 ASP A CA 1
ATOM 3256 C C . ASP A 1 412 ? 26.351 1.571 -23.243 1.00 44.66 412 ASP A C 1
ATOM 3258 O O . ASP A 1 412 ? 26.425 2.773 -22.986 1.00 44.66 412 ASP A O 1
ATOM 3262 N N . LEU A 1 413 ? 27.421 0.775 -23.138 1.00 45.56 413 LEU A N 1
ATOM 3263 C CA . LEU A 1 413 ? 28.764 1.224 -22.752 1.00 45.56 413 LEU A CA 1
ATOM 3264 C C . LEU A 1 413 ? 29.460 1.825 -23.983 1.00 45.56 413 LEU A C 1
ATOM 3266 O O . LEU A 1 413 ? 30.094 1.091 -24.747 1.00 45.56 413 LEU A O 1
ATOM 3270 N N . ASN A 1 414 ? 29.313 3.135 -24.193 1.00 46.62 414 ASN A N 1
ATOM 3271 C CA . ASN A 1 414 ? 30.008 3.867 -25.265 1.00 46.62 414 ASN A CA 1
ATOM 3272 C C . ASN A 1 414 ? 31.472 4.182 -24.939 1.00 46.62 414 ASN A C 1
ATOM 3274 O O . ASN A 1 414 ? 31.751 4.635 -23.807 1.00 46.62 414 ASN A O 1
#

pLDDT: mean 75.22, std 17.75, range [36.66, 98.38]

Foldseek 3Di:
DVVVVVVVCVVVVPDDDPDDPPDPPCVVVVVCVVVVVVVVVVVLVVVLVVVVVVLLVLQQVLQVQLQVLLQPQADCQFLVVAPLLLLDDLVVVVVLVPLVPPPDDPDDDDDDRDPPPPVSSVSVVQLLDLVSCVVVVVNHNNSVSVVSSQVSNPPDHFDFDWDWDQDPVRDTDTATFQWKKWKKKWFKDWAAQADPVVVPPDPVNVQRYDPPPPDPPPDCDDGAIFIATQDMPPQQLFQFQFQPPVRNGDDSVLEGPDPPDPAPDRPQDDDPPRDRDPNDDVVNPPDFAFHATRINNQNHWADFPQPCQDPVGVPRPGGRTHHHGNDTSVNVRCVCRPQVVFDPDDPDSRVGSVPPHRFMKMKMKTKHWDDRPDPDVCVLVVVCVVHVDSTDIDMYMDMDTRRSSHRPDRRDDD

Radius of gyration: 29.11 Å; chains: 1; bounding box: 66×51×108 Å

Sequence (414 aa):
MQSILRTLTKILDGTPSHIRHSRQRGQSLAEMALVTPLLFIMVVGIVEIGWFANNYLTLLEVTRIGARTGTVLIGDLSPLEWNNAASLHPDVLREMGVQEYEGIPNGDPVPEPKPVRDDRYRMGEIARDCETAQDYDFSGFYTFIACSMEDSLEPLTIKRGEFDVVDRNGNVNQVPYVDDIIISAFSLQAVNNDDPANWVGDPVIYSRTIDFDTTDAVGDYPDGPSVIVVGRYPTNANECNMWDVNGIPVPSNERDPFDFYNFGTQDETRPIDGVIRDIELEEGDTGAEYQRGFVWTGQYQVEETRPNPTPSDPNATDSIICWGSNFTIEEVQDLMNANSFIPEGSADYEDRRQYLPSQGLVLVEMVWHHDLLLNFPFFPTLVQMFGDTQQVSITVWAAFPAPTVEPNIVFDLN

Secondary structure (DSSP, 8-state):
-HHHHHHHHHHHS-----------TTHHHHHHHHHHHHHHHHHHHHHHHHHHHHHHHHHHHHHHHHHHHHHH--GGGSTTS--GGGGS-HHHHHHTT--------TTS----------HHHHHHHHTT-HHHHHHTT---HHHHHHHHHHHH-TT--PPPSEEEEE-TTS-EEEEE---EEEEEEEEEEEEEES-GGGGTT-TTGGGTB--GGGS--S--PPSEEEEEEEEEESTTS---BPBPTTSPBPPGGG--S----STTS--S---SSS----SS-TTTTSS--BPP-EESSS--EEEEEPPPPPSS-TT----EEEES-S-BHHHHHHHHH-GGGSPS--S-SHHHHTTSPPEEEEEEEEEEE---SS--TTHHHHHHTT-S-SS-EEEEEEEEE-TTS---------